Protein 4KOP (pdb70)

Secondary structure (DSSP, 8-state):
-B---EEEE-SSEEEEEEEE--EEEEEGGGTEEEEE--EEEEEEEEEEETTEE-GGG-EEEEEPHHHHHHHHT--TT--EEEEE---EEEEEEEEE-TTSSEEEEEEEEEETTTTEEEEEEEEEEHHHHHHHHHHHHHHHHHHTT-STTTS---/-EE--EEEE-SSEEEEEEEE--EEEE-GGG-EEEEE--EEEEEEEEB-STT-B-TTS-EEEEE-HHHHHHHHT--TT--EEEEE---EEEEEEEEE-TTSSEEEEEEEEEETTTTEEEEEEEEEEHHHHHHHHHHHHHHHHHHTTHHHHH-/--SPPEEEE-SSEEEEEEEEPPPEEE-GGG-EEESSPPEEEEEEEEEEETTEE-GGG-EEEEE-HHHHHHHHT--TT--EEEEE-----EEEEEEEE-TTSSEEEEEEEEE--TTS--EEEEEEEEHHHHHHHHHHHHHHHHHHTTGGGG--/--PPEEEE-SSEEEEEEEE--EEEEEGGGTEEEEE--EEEEEEEEEEETTEE-GGG-EEEEEPHHHHHHHHT--TT--EEEEE---EEEEEEEE-TTSSEEEEEEEEEETTTTEEEEEEEEEEHHHHHHHHHHHHHHHHHHTT--

CATH classification: 2.30.31.10

Foldseek 3Di:
DDDDWDKDFDDFKIKTKDWDFFDWAADPVRPDIDTDATWIKIKMFTDDDPRDTDPVRIDIDTHDLVSLVVLLPDALQDKDKDWDVPPKIKIWIWHHDPVSFWTKTKMWIQDVPVRDIDMGIDTATPVRSVVSSVVSVVCSCRSVQVDDVRDPDD/DDDDWDKDFDDFKIKTKDKAFFDWDADPPRDIDTPGFIWIKIKMFTDDPDRDTDPVPIDIDTHHLVSLVVLLPDALQDKDKDWDVCVKIKMWIWGHDPVSQWTKIKMWIQDVPVRDIDMGIGTAGPVRSVCSSVVSVVCSCRSRCVVVVVD/DVDDWDKDFDDFKIKTKDKFAFDWDQDPPRDIDTDGFIWIKMKMFTAPDDRHTDPVRIDIDTHGLVNLVVLLPDDLQDKDKDWDDPVDFTKMWIWHHDPVSQFTKIKIWTDDDPVDDIDIGIDTAGPVRSVVSSVVSVVCSCRSRVNVVVDD/DDDWDKDFDDFKIKTKDKFFWDWDADDVGPDIDIRFIWIKIKMFTAPDGSHTDPVRIDIDTHHLVNLVVLLPDALQDKDKDWDDVVTKMWIWHHDPVSFWTKIKMWGADPVVGDIDIGIGTAGPVRSVVSSVVSVVCSCRSRVND

InterPro domains:
  IPR009044 ssDNA-binding transcriptional regulator [G3DSA:2.30.31.10] (44-217)
  IPR009044 ssDNA-binding transcriptional regulator [SSF54447] (51-238)
  IPR013742 Whirly transcription factor [PF08536] (60-194)
  IPR013742 Whirly transcription factor [PTHR31745] (11-238)

Nearest PDB structures (foldseek):
  4kop-assembly1_B  TM=1.007E+00  e=9.755E-30  Arabidopsis thaliana
  3n1h-assembly1_A  TM=9.856E-01  e=4.085E-24  Solanum tuberosum
  3ra0-assembly1_A  TM=9.867E-01  e=8.464E-24  Solanum tuberosum
  3r9z-assembly1_A  TM=9.643E-01  e=5.111E-24  Solanum tuberosum
  4koo-assembly2_C  TM=9.451E-01  e=7.343E-18  Arabidopsis thaliana

B-factor: mean 41.7, std 20.43, range [15.82, 167.62]

Structure (mmCIF, N/CA/C/O backbone):
data_4KOP
#
_entry.id   4KOP
#
_cell.length_a   63.470
_cell.length_b   72.661
_cell.length_c   136.834
_cell.angle_alpha   90.00
_cell.angle_beta   90.00
_cell.angle_gamma   90.00
#
_symmetry.space_group_name_H-M   'P 21 21 21'
#
loop_
_entity.id
_entity.type
_entity.pdbx_description
1 polymer 'Single-stranded DNA-binding protein WHY2, mitochondrial'
2 non-polymer '3[N-MORPHOLINO]PROPANE SULFONIC ACID'
3 water water
#
loop_
_atom_site.group_PDB
_atom_site.id
_atom_site.type_symbol
_atom_site.label_atom_id
_atom_site.label_alt_id
_atom_site.label_comp_id
_atom_site.label_asym_id
_atom_site.label_entity_id
_atom_site.label_seq_id
_atom_site.pdbx_PDB_ins_code
_atom_site.Cartn_x
_atom_site.Cartn_y
_atom_site.Cartn_z
_atom_site.occupancy
_atom_site.B_iso_or_equiv
_atom_site.auth_seq_id
_atom_site.auth_comp_id
_atom_site.auth_asym_id
_atom_site.auth_atom_id
_atom_site.pdbx_PDB_model_num
ATOM 1 N N . ARG A 1 10 ? 41.570 23.008 14.826 1.00 46.69 53 ARG A N 1
ATOM 2 C CA . ARG A 1 10 ? 40.207 22.665 14.413 1.00 42.02 53 ARG A CA 1
ATOM 3 C C . ARG A 1 10 ? 40.222 21.475 13.446 1.00 42.71 53 ARG A C 1
ATOM 4 O O . ARG A 1 10 ? 40.913 21.497 12.417 1.00 34.54 53 ARG A O 1
ATOM 24 N N . LEU A 1 11 ? 39.456 20.447 13.812 1.00 40.75 54 LEU A N 1
ATOM 25 C CA . LEU A 1 11 ? 39.110 19.331 12.931 1.00 32.70 54 LEU A CA 1
ATOM 26 C C . LEU A 1 11 ? 37.815 19.686 12.208 1.00 32.29 54 LEU A C 1
ATOM 27 O O . LEU A 1 11 ? 36.921 20.306 12.789 1.00 34.34 54 LEU A O 1
ATOM 43 N N . PHE A 1 12 ? 37.745 19.380 10.928 1.00 29.15 55 PHE A N 1
ATOM 44 C CA . PHE A 1 12 ? 36.532 19.609 10.144 1.00 31.89 55 PHE A CA 1
ATOM 45 C C . PHE A 1 12 ? 36.049 18.232 9.738 1.00 30.75 55 PHE A C 1
ATOM 46 O O . PHE A 1 12 ? 36.824 17.460 9.197 1.00 25.27 55 PHE A O 1
ATOM 63 N N . ALA A 1 13 ? 34.778 17.943 9.944 1.00 24.77 56 ALA A N 1
ATOM 64 C CA . ALA A 1 13 ? 34.179 16.707 9.401 1.00 20.47 56 ALA A CA 1
ATOM 65 C C . ALA A 1 13 ? 32.662 16.886 9.111 1.00 20.41 56 ALA A C 1
ATOM 66 O O . ALA A 1 13 ? 31.803 16.127 9.636 1.00 20.95 56 ALA A O 1
ATOM 73 N N . PRO A 1 14 ? 32.342 17.822 8.227 1.00 22.51 57 PRO A N 1
ATOM 74 C CA . PRO A 1 14 ? 30.917 18.037 7.947 1.00 21.95 57 PRO A CA 1
ATOM 75 C C . PRO A 1 14 ? 30.331 16.857 7.185 1.00 22.41 57 PRO A C 1
ATOM 76 O O . PRO A 1 14 ? 31.059 16.088 6.526 1.00 21.34 57 PRO A O 1
ATOM 87 N N . TYR A 1 15 ? 29.041 16.682 7.337 1.00 20.64 58 TYR A N 1
ATOM 88 C CA . TYR A 1 15 ? 28.261 15.812 6.479 1.00 21.10 58 TYR A CA 1
ATOM 89 C C . TYR A 1 15 ? 27.699 16.721 5.416 1.00 20.67 58 TYR A C 1
ATOM 90 O O . TYR A 1 15 ? 26.997 17.708 5.723 1.00 20.90 58 TYR A O 1
ATOM 108 N N . SER A 1 16 ? 28.056 16.436 4.166 1.00 21.53 59 SER A N 1
ATOM 109 C CA . SER A 1 16 ? 27.698 17.318 3.056 1.00 19.62 59 SER A CA 1
ATOM 110 C C . SER A 1 16 ? 26.875 16.610 1.965 1.00 21.73 59 SER A C 1
ATOM 111 O O . SER A 1 16 ? 27.142 15.446 1.626 1.00 25.45 59 SER A O 1
ATOM 119 N N . ILE A 1 17 ? 25.913 17.344 1.410 1.00 21.93 60 ILE A N 1
ATOM 120 C CA . ILE A 1 17 ? 24.976 16.877 0.382 1.00 26.16 60 ILE A CA 1
ATOM 121 C C . ILE A 1 17 ? 25.040 17.901 -0.761 1.00 24.53 60 ILE A C 1
ATOM 122 O O . ILE A 1 17 ? 24.854 19.074 -0.524 1.00 25.08 60 ILE A O 1
ATOM 138 N N . PHE A 1 18 ? 25.360 17.448 -1.977 1.00 22.49 61 PHE A N 1
ATOM 139 C CA . PHE A 1 18 ? 25.624 18.330 -3.113 1.00 24.40 61 PHE A CA 1
ATOM 140 C C . PHE A 1 18 ? 24.573 18.062 -4.189 1.00 23.16 61 PHE A C 1
ATOM 141 O O . PHE A 1 18 ? 24.469 16.956 -4.714 1.00 26.69 61 PHE A O 1
ATOM 158 N N . LYS A 1 19 ? 23.761 19.067 -4.470 1.00 24.21 62 LYS A N 1
ATOM 159 C CA . LYS A 1 19 ? 22.623 18.857 -5.348 1.00 23.87 62 LYS A CA 1
ATOM 160 C C . LYS A 1 19 ? 22.566 19.920 -6.430 1.00 24.12 62 LYS A C 1
ATOM 161 O O . LYS A 1 19 ? 23.485 20.759 -6.567 1.00 25.75 62 LYS A O 1
ATOM 180 N N . GLY A 1 20 ? 21.477 19.914 -7.205 1.00 29.79 63 GLY A N 1
ATOM 181 C CA . GLY A 1 20 ? 21.422 20.727 -8.413 1.00 29.91 63 GLY A CA 1
ATOM 182 C C . GLY A 1 20 ? 21.582 22.237 -8.292 1.00 30.81 63 GLY A C 1
ATOM 183 O O . GLY A 1 20 ? 22.286 22.871 -9.081 1.00 31.24 63 GLY A O 1
ATOM 187 N N . LYS A 1 21 ? 20.910 22.836 -7.325 1.00 25.48 64 LYS A N 1
ATOM 188 C CA . LYS A 1 21 ? 20.907 24.267 -7.151 1.00 27.65 64 LYS A CA 1
ATOM 189 C C . LYS A 1 21 ? 21.763 24.740 -5.983 1.00 24.08 64 LYS A C 1
ATOM 190 O O . LYS A 1 21 ? 22.076 25.902 -5.876 1.00 26.02 64 LYS A O 1
ATOM 209 N N . ALA A 1 22 ? 22.092 23.831 -5.080 1.00 26.83 65 ALA A N 1
ATOM 210 C CA . ALA A 1 22 ? 22.809 24.197 -3.862 1.00 22.26 65 ALA A CA 1
ATOM 211 C C . ALA A 1 22 ? 23.388 22.940 -3.192 1.00 19.22 65 ALA A C 1
ATOM 212 O O . ALA A 1 22 ? 23.047 21.785 -3.547 1.00 22.74 65 ALA A O 1
ATOM 219 N N . ALA A 1 23 ? 24.292 23.210 -2.244 1.00 20.10 66 ALA A N 1
ATOM 220 C CA . ALA A 1 23 ? 24.879 22.228 -1.353 1.00 20.71 66 ALA A CA 1
ATOM 221 C C . ALA A 1 23 ? 24.578 22.590 0.087 1.00 19.71 66 ALA A C 1
ATOM 222 O O . ALA A 1 23 ? 24.438 23.750 0.413 1.00 22.50 66 ALA A O 1
ATOM 229 N N . LEU A 1 24 ? 24.454 21.568 0.926 1.00 20.81 67 LEU A N 1
ATOM 230 C CA . LEU A 1 24 ? 24.247 21.732 2.343 1.00 18.09 67 LEU A CA 1
ATOM 231 C C . LEU A 1 24 ? 25.328 20.925 3.083 1.00 20.45 67 LEU A C 1
ATOM 232 O O . LEU A 1 24 ? 25.534 19.752 2.783 1.00 22.46 67 LEU A O 1
ATOM 248 N N . SER A 1 25 ? 25.974 21.561 4.054 1.00 19.96 68 SER A N 1
ATOM 249 C CA . SER A 1 25 ? 26.906 20.892 4.954 1.00 19.27 68 SER A CA 1
ATOM 250 C C . SER A 1 25 ? 26.415 21.098 6.379 1.00 22.35 68 SER A C 1
ATOM 251 O O . SER A 1 25 ? 26.049 22.231 6.760 1.00 24.30 68 SER A O 1
ATOM 259 N N . VAL A 1 26 ? 26.469 20.047 7.190 1.00 21.40 69 VAL A N 1
ATOM 260 C CA . VAL A 1 26 ? 26.030 20.144 8.573 1.00 21.00 69 VAL A CA 1
ATOM 261 C C . VAL A 1 26 ? 27.145 19.607 9.457 1.00 18.50 69 VAL A C 1
ATOM 262 O O . VAL A 1 26 ? 27.805 18.642 9.101 1.00 20.29 69 VAL A O 1
ATOM 275 N N . GLU A 1 27 ? 27.339 20.272 10.588 1.00 20.22 70 GLU A N 1
ATOM 276 C CA . GLU A 1 27 ? 28.431 19.949 11.508 1.00 18.71 70 GLU A CA 1
ATOM 277 C C . GLU A 1 27 ? 28.103 20.501 12.890 1.00 17.91 70 GLU A C 1
ATOM 278 O O . GLU A 1 27 ? 27.609 21.613 12.995 1.00 21.77 70 GLU A O 1
ATOM 290 N N . PRO A 1 28 ? 28.426 19.759 13.959 1.00 19.09 71 PRO A N 1
ATOM 291 C CA . PRO A 1 28 ? 28.224 20.296 15.316 1.00 18.28 71 PRO A CA 1
ATOM 292 C C . PRO A 1 28 ? 29.223 21.374 15.641 1.00 24.03 71 PRO A C 1
ATOM 293 O O . PRO A 1 28 ? 30.342 21.337 15.118 1.00 25.47 71 PRO A O 1
ATOM 304 N N . VAL A 1 29 ? 28.800 22.345 16.439 1.00 22.97 72 VAL A N 1
ATOM 305 C CA . VAL A 1 29 ? 29.671 23.372 17.009 1.00 23.91 72 VAL A CA 1
ATOM 306 C C . VAL A 1 29 ? 29.587 23.183 18.518 1.00 26.08 72 VAL A C 1
ATOM 307 O O . VAL A 1 29 ? 28.503 23.331 19.104 1.00 25.89 72 VAL A O 1
ATOM 320 N N . LEU A 1 30 ? 30.696 22.787 19.146 1.00 23.01 73 LEU A N 1
ATOM 321 C CA . LEU A 1 30 ? 30.694 22.595 20.590 1.00 24.58 73 LEU A CA 1
ATOM 322 C C . LEU A 1 30 ? 30.920 23.935 21.261 1.00 29.28 73 LEU A C 1
ATOM 323 O O . LEU A 1 30 ? 31.612 24.801 20.695 1.00 29.86 73 LEU A O 1
ATOM 339 N N . PRO A 1 31 ? 30.361 24.114 22.460 1.00 25.51 74 PRO A N 1
ATOM 340 C CA . PRO A 1 31 ? 30.591 25.398 23.115 1.00 32.62 74 PRO A CA 1
ATOM 341 C C . PRO A 1 31 ? 32.076 25.533 23.362 1.00 33.79 74 PRO A C 1
ATOM 342 O O . PRO A 1 31 ? 32.689 24.557 23.769 1.00 34.51 74 PRO A O 1
ATOM 353 N N . SER A 1 32 ? 32.667 26.688 23.074 1.00 33.10 75 SER A N 1
ATOM 354 C CA . SER A 1 32 ? 34.111 26.846 23.206 1.00 33.92 75 SER A CA 1
ATOM 355 C C . SER A 1 32 ? 34.495 28.315 23.408 1.00 38.05 75 SER A C 1
ATOM 356 O O . SER A 1 32 ? 33.684 29.211 23.153 1.00 34.26 75 SER A O 1
ATOM 364 N N . PHE A 1 33 ? 35.720 28.523 23.892 1.00 37.90 76 PHE A N 1
ATOM 365 C CA . PHE A 1 33 ? 36.292 29.860 24.156 1.00 40.23 76 PHE A CA 1
ATOM 366 C C . PHE A 1 33 ? 37.734 29.797 23.686 1.00 42.73 76 PHE A C 1
ATOM 367 O O . PHE A 1 33 ? 38.559 29.090 24.273 1.00 46.79 76 PHE A O 1
ATOM 384 N N . THR A 1 34 ? 38.022 30.518 22.608 1.00 41.93 77 THR A N 1
ATOM 385 C CA . THR A 1 34 ? 39.266 30.387 21.873 1.00 37.25 77 THR A CA 1
ATOM 386 C C . THR A 1 34 ? 40.084 31.688 21.787 1.00 40.81 77 THR A C 1
ATOM 387 O O . THR A 1 34 ? 39.615 32.701 21.246 1.00 41.28 77 THR A O 1
ATOM 398 N N . GLU A 1 35 ? 41.332 31.641 22.242 1.00 44.19 78 GLU A N 1
ATOM 399 C CA . GLU A 1 35 ? 42.194 32.826 22.177 1.00 42.42 78 GLU A CA 1
ATOM 400 C C . GLU A 1 35 ? 42.920 32.939 20.835 1.00 37.44 78 GLU A C 1
ATOM 401 O O . GLU A 1 35 ? 43.412 31.950 20.293 1.00 45.21 78 GLU A O 1
ATOM 413 N N . ILE A 1 36 ? 43.004 34.155 20.318 1.00 43.32 79 ILE A N 1
ATOM 414 C CA . ILE A 1 36 ? 43.779 34.432 19.112 1.00 48.15 79 ILE A CA 1
ATOM 415 C C . ILE A 1 36 ? 44.487 35.773 19.283 1.00 55.40 79 ILE A C 1
ATOM 416 O O . ILE A 1 36 ? 44.282 36.473 20.286 1.00 48.84 79 ILE A O 1
ATOM 432 N N . ASP A 1 37 ? 45.315 36.129 18.306 1.00 60.80 80 ASP A N 1
ATOM 433 C CA . ASP A 1 37 ? 45.898 37.466 18.252 1.00 64.99 80 ASP A CA 1
ATOM 434 C C . ASP A 1 37 ? 46.655 37.779 19.538 1.00 61.33 80 ASP A C 1
ATOM 435 O O . ASP A 1 37 ? 46.510 38.868 20.112 1.00 61.11 80 ASP A O 1
ATOM 444 N N . SER A 1 38 ? 47.437 36.801 19.993 1.00 57.26 81 SER A N 1
ATOM 445 C CA . SER A 1 38 ? 48.279 36.941 21.185 1.00 64.73 81 SER A CA 1
ATOM 446 C C . SER A 1 38 ? 47.485 37.020 22.495 1.00 59.35 81 SER A C 1
ATOM 447 O O . SER A 1 38 ? 48.041 37.321 23.553 1.00 59.86 81 SER A O 1
ATOM 455 N N . GLY A 1 39 ? 46.192 36.735 22.431 1.00 48.32 82 GLY A N 1
ATOM 456 C CA . GLY A 1 39 ? 45.368 36.731 23.621 1.00 48.38 82 GLY A CA 1
ATOM 457 C C . GLY A 1 39 ? 44.542 37.993 23.769 1.00 40.77 82 GLY A C 1
ATOM 458 O O . GLY A 1 39 ? 43.767 38.109 24.700 1.00 42.43 82 GLY A O 1
ATOM 462 N N . ASN A 1 40 ? 44.689 38.930 22.842 1.00 43.72 83 ASN A N 1
ATOM 463 C CA . ASN A 1 40 ? 43.929 40.179 22.904 1.00 48.99 83 ASN A CA 1
ATOM 464 C C . ASN A 1 40 ? 42.462 40.002 22.548 1.00 40.31 83 ASN A C 1
ATOM 465 O O . ASN A 1 40 ? 41.595 40.722 23.063 1.00 42.89 83 ASN A O 1
ATOM 476 N N . LEU A 1 41 ? 42.198 39.033 21.672 1.00 44.05 84 LEU A N 1
ATOM 477 C CA . LEU A 1 41 ? 40.835 38.693 21.274 1.00 38.32 84 LEU A CA 1
ATOM 478 C C . LEU A 1 41 ? 40.495 37.244 21.657 1.00 35.99 84 LEU A C 1
ATOM 479 O O . LEU A 1 41 ? 41.334 36.336 21.540 1.00 37.84 84 LEU A O 1
ATOM 495 N N . ARG A 1 42 ? 39.261 37.040 22.109 1.00 34.43 85 ARG A N 1
ATOM 496 C CA . ARG A 1 42 ? 38.777 35.694 22.426 1.00 38.25 85 ARG A CA 1
ATOM 497 C C . ARG A 1 42 ? 37.455 35.394 21.703 1.00 40.51 85 ARG A C 1
ATOM 498 O O . ARG A 1 42 ? 36.542 36.231 21.679 1.00 40.23 85 ARG A O 1
ATOM 519 N N . ILE A 1 43 ? 37.350 34.201 21.114 1.00 35.99 86 ILE A N 1
ATOM 520 C CA . ILE A 1 43 ? 36.138 33.861 20.385 1.00 33.63 86 ILE A CA 1
ATOM 521 C C . ILE A 1 43 ? 35.310 32.890 21.216 1.00 39.90 86 ILE A C 1
ATOM 522 O O . ILE A 1 43 ? 35.780 31.811 21.578 1.00 36.55 86 ILE A O 1
ATOM 538 N N . ASP A 1 44 ? 34.092 33.313 21.532 1.00 32.93 87 ASP A N 1
ATOM 539 C CA . ASP A 1 44 ? 33.159 32.536 22.320 1.00 36.06 87 ASP A CA 1
ATOM 540 C C . ASP A 1 44 ? 32.097 31.962 21.358 1.00 41.58 87 ASP A C 1
ATOM 541 O O . ASP A 1 44 ? 31.433 32.709 20.633 1.00 39.10 87 ASP A O 1
ATOM 550 N N . ARG A 1 45 ? 32.001 30.633 21.312 1.00 38.63 88 ARG A N 1
ATOM 551 C CA . ARG A 1 45 ? 31.012 29.950 20.466 1.00 32.30 88 ARG A CA 1
ATOM 552 C C . ARG A 1 45 ? 30.036 29.177 21.318 1.00 37.33 88 ARG A C 1
ATOM 553 O O . ARG A 1 45 ? 30.445 28.467 22.239 1.00 32.71 88 ARG A O 1
ATOM 574 N N . ARG A 1 46 ? 28.748 29.311 21.009 1.00 31.40 89 ARG A N 1
ATOM 575 C CA . ARG A 1 46 ? 27.717 28.557 21.721 1.00 33.78 89 ARG A CA 1
ATOM 576 C C . ARG A 1 46 ? 27.557 27.210 21.027 1.00 28.56 89 ARG A C 1
ATOM 577 O O . ARG A 1 46 ? 27.877 27.094 19.840 1.00 28.93 89 ARG A O 1
ATOM 598 N N . GLY A 1 47 ? 27.072 26.208 21.764 1.00 26.39 90 GLY A N 1
ATOM 599 C CA . GLY A 1 47 ? 26.750 24.923 21.163 1.00 27.17 90 GLY A CA 1
ATOM 600 C C . GLY A 1 47 ? 25.612 25.055 20.167 1.00 24.14 90 GLY A C 1
ATOM 601 O O . GLY A 1 47 ? 24.563 25.657 20.455 1.00 26.50 90 GLY A O 1
ATOM 605 N N . SER A 1 48 ? 25.817 24.504 18.979 1.00 23.55 91 SER A N 1
ATOM 606 C CA . SER A 1 48 ? 24.762 24.467 17.975 1.00 21.66 91 SER A CA 1
ATOM 607 C C . SER A 1 48 ? 25.028 23.368 16.957 1.00 21.29 91 SER A C 1
ATOM 608 O O . SER A 1 48 ? 26.082 22.736 16.984 1.00 23.91 91 SER A O 1
ATOM 616 N N . LEU A 1 49 ? 24.049 23.132 16.079 1.00 21.90 92 LEU A N 1
ATOM 617 C CA . LEU A 1 49 ? 24.244 22.290 14.903 1.00 19.73 92 LEU A CA 1
ATOM 618 C C . LEU A 1 49 ? 24.241 23.273 13.731 1.00 23.31 92 LEU A C 1
ATOM 619 O O . LEU A 1 49 ? 23.185 23.867 13.405 1.00 22.05 92 LEU A O 1
ATOM 635 N N . MET A 1 50 ? 25.409 23.477 13.119 1.00 19.51 93 MET A N 1
ATOM 636 C CA . MET A 1 50 ? 25.556 24.503 12.082 1.00 20.18 93 MET A CA 1
ATOM 637 C C . MET A 1 50 ? 25.250 23.980 10.690 1.00 21.24 93 MET A C 1
ATOM 638 O O . MET A 1 50 ? 25.833 22.980 10.231 1.00 21.49 93 MET A O 1
ATOM 652 N N . MET A 1 51 ? 24.311 24.636 10.016 1.00 20.56 94 MET A N 1
ATOM 653 C CA . MET A 1 51 ? 23.938 24.250 8.666 1.00 21.01 94 MET A CA 1
ATOM 654 C C . MET A 1 51 ? 24.494 25.327 7.714 1.00 25.46 94 MET A C 1
ATOM 655 O O . MET A 1 51 ? 24.233 26.506 7.884 1.00 28.11 94 MET A O 1
ATOM 669 N N . THR A 1 52 ? 25.284 24.903 6.743 1.00 22.07 95 THR A N 1
ATOM 670 C CA . THR A 1 52 ? 25.876 25.822 5.779 1.00 23.66 95 THR A CA 1
ATOM 671 C C . THR A 1 52 ? 25.410 25.472 4.371 1.00 20.06 95 THR A C 1
ATOM 672 O O . THR A 1 52 ? 25.565 24.353 3.914 1.00 19.50 95 THR A O 1
ATOM 683 N N . PHE A 1 53 ? 24.862 26.469 3.685 1.00 21.06 96 PHE A N 1
ATOM 684 C CA . PHE A 1 53 ? 24.346 26.326 2.352 1.00 20.57 96 PHE A CA 1
ATOM 685 C C . PHE A 1 53 ? 25.198 27.149 1.392 1.00 23.09 96 PHE A C 1
ATOM 686 O O . PHE A 1 53 ? 25.579 28.271 1.712 1.00 24.64 96 PHE A O 1
ATOM 703 N N . MET A 1 54 ? 25.461 26.594 0.230 1.00 22.01 97 MET A N 1
ATOM 704 C CA . MET A 1 54 ? 26.098 27.375 -0.807 1.00 26.04 97 MET A CA 1
ATOM 705 C C . MET A 1 54 ? 25.447 27.154 -2.159 1.00 25.08 97 MET A C 1
ATOM 706 O O . MET A 1 54 ? 25.005 26.067 -2.462 1.00 23.65 97 MET A O 1
ATOM 720 N N . PRO A 1 55 ? 25.410 28.219 -2.989 1.00 25.51 98 PRO A N 1
ATOM 721 C CA . PRO A 1 55 ? 24.707 28.095 -4.272 1.00 27.26 98 PRO A CA 1
ATOM 722 C C . PRO A 1 55 ? 25.531 27.420 -5.342 1.00 28.84 98 PRO A C 1
ATOM 723 O O . PRO A 1 55 ? 26.747 27.585 -5.383 1.00 29.02 98 PRO A O 1
ATOM 734 N N . ALA A 1 56 ? 24.875 26.675 -6.213 1.00 26.25 99 ALA A N 1
ATOM 735 C CA . ALA A 1 56 ? 25.554 26.080 -7.348 1.00 27.61 99 ALA A CA 1
ATOM 736 C C . ALA A 1 56 ? 25.928 27.170 -8.335 1.00 32.08 99 ALA A C 1
ATOM 737 O O . ALA A 1 56 ? 25.245 28.209 -8.444 1.00 29.72 99 ALA A O 1
ATOM 744 N N . ILE A 1 57 ? 27.027 26.944 -9.039 1.00 31.02 100 ILE A N 1
ATOM 745 C CA . ILE A 1 57 ? 27.461 27.890 -10.073 1.00 31.36 100 ILE A CA 1
ATOM 746 C C . ILE A 1 57 ? 27.691 27.213 -11.407 1.00 34.76 100 ILE A C 1
ATOM 747 O O . ILE A 1 57 ? 28.174 27.834 -12.348 1.00 41.08 100 ILE A O 1
ATOM 763 N N . GLY A 1 58 ? 27.368 25.941 -11.496 1.00 31.55 101 GLY A N 1
ATOM 764 C CA . GLY A 1 58 ? 27.447 25.235 -12.763 1.00 39.29 101 GLY A CA 1
ATOM 765 C C . GLY A 1 58 ? 28.631 24.302 -12.826 1.00 37.79 101 GLY A C 1
ATOM 766 O O . GLY A 1 58 ? 29.590 24.456 -12.066 1.00 37.15 101 GLY A O 1
ATOM 770 N N . GLU A 1 59 ? 28.551 23.327 -13.732 1.00 36.47 102 GLU A N 1
ATOM 771 C CA . GLU A 1 59 ? 29.553 22.276 -13.881 1.00 38.05 102 GLU A CA 1
ATOM 772 C C . GLU A 1 59 ? 29.805 21.586 -12.527 1.00 40.99 102 GLU A C 1
ATOM 773 O O . GLU A 1 59 ? 30.923 21.186 -12.201 1.00 43.84 102 GLU A O 1
ATOM 785 N N . ARG A 1 60 ? 28.735 21.451 -11.750 1.00 38.33 103 ARG A N 1
ATOM 786 C CA . ARG A 1 60 ? 28.774 20.722 -10.479 1.00 39.25 103 ARG A CA 1
ATOM 787 C C . ARG A 1 60 ? 29.641 21.381 -9.395 1.00 35.18 103 ARG A C 1
ATOM 788 O O . ARG A 1 60 ? 30.154 20.714 -8.491 1.00 37.17 103 ARG A O 1
ATOM 809 N N . LYS A 1 61 ? 29.776 22.698 -9.456 1.00 34.51 104 LYS A N 1
ATOM 810 C CA . LYS A 1 61 ? 30.552 23.396 -8.445 1.00 30.49 104 LYS A CA 1
ATOM 811 C C . LYS A 1 61 ? 29.678 24.377 -7.693 1.00 28.47 104 LYS A C 1
ATOM 812 O O . LYS A 1 61 ? 28.573 24.720 -8.152 1.00 30.53 104 LYS A O 1
ATOM 831 N N . TYR A 1 62 ? 30.210 24.892 -6.591 1.00 26.89 105 TYR A N 1
ATOM 832 C CA . TYR A 1 62 ? 29.443 25.750 -5.686 1.00 25.90 105 TYR A CA 1
ATOM 833 C C . TYR A 1 62 ? 30.252 26.940 -5.283 1.00 33.33 105 TYR A C 1
ATOM 834 O O . TYR A 1 62 ? 31.479 26.884 -5.299 1.00 32.35 105 TYR A O 1
ATOM 852 N N . ASP A 1 63 ? 29.574 28.027 -4.929 1.00 29.42 106 ASP A N 1
ATOM 853 C CA . ASP A 1 63 ? 30.271 29.254 -4.583 1.00 31.30 106 ASP A CA 1
ATOM 854 C C . ASP A 1 63 ? 30.445 29.355 -3.065 1.00 30.58 106 ASP A C 1
ATOM 855 O O . ASP A 1 63 ? 29.518 29.698 -2.330 1.00 28.52 106 ASP A O 1
ATOM 864 N N . TRP A 1 64 ? 31.645 29.028 -2.607 1.00 30.95 107 TRP A N 1
ATOM 865 C CA . TRP A 1 64 ? 32.007 29.080 -1.205 1.00 30.84 107 TRP A CA 1
ATOM 866 C C . TRP A 1 64 ? 31.918 30.479 -0.604 1.00 27.90 107 TRP A C 1
ATOM 867 O O . TRP A 1 64 ? 31.554 30.667 0.576 1.00 26.47 107 TRP A O 1
ATOM 888 N N . GLU A 1 65 ? 32.248 31.485 -1.403 1.00 30.42 108 GLU A N 1
ATOM 889 C CA . GLU A 1 65 ? 32.260 32.842 -0.912 1.00 31.41 108 GLU A CA 1
ATOM 890 C C . GLU A 1 65 ? 30.842 33.335 -0.645 1.00 32.01 108 GLU A C 1
ATOM 891 O O . GLU A 1 65 ? 30.643 34.268 0.131 1.00 33.97 108 GLU A O 1
ATOM 903 N N . LYS A 1 66 ? 29.860 32.697 -1.270 1.00 28.69 109 LYS A N 1
ATOM 904 C CA . LYS A 1 66 ? 28.472 33.122 -1.121 1.00 32.02 109 LYS A CA 1
ATOM 905 C C . LYS A 1 66 ? 27.702 32.248 -0.112 1.00 28.58 109 LYS A C 1
ATOM 906 O O . LYS A 1 66 ? 26.473 32.317 -0.036 1.00 26.46 109 LYS A O 1
ATOM 925 N N . LYS A 1 67 ? 28.426 31.439 0.651 1.00 26.00 110 LYS A N 1
ATOM 926 C CA . LYS A 1 67 ? 27.759 30.528 1.600 1.00 27.92 110 LYS A CA 1
ATOM 927 C C . LYS A 1 67 ? 26.991 31.318 2.669 1.00 25.18 110 LYS A C 1
ATOM 928 O O . LYS A 1 67 ? 27.381 32.428 3.033 1.00 26.15 110 LYS A O 1
ATOM 947 N N . GLN A 1 68 ? 25.875 30.757 3.148 1.00 23.89 111 GLN A N 1
ATOM 948 C CA . GLN A 1 68 ? 25.126 31.334 4.257 1.00 24.34 111 GLN A CA 1
ATOM 949 C C . GLN A 1 68 ? 24.806 30.249 5.258 1.00 24.27 111 GLN A C 1
ATOM 950 O O . GLN A 1 68 ? 24.647 29.115 4.885 1.00 23.56 111 GLN A O 1
ATOM 964 N N . LYS A 1 69 ? 24.707 30.622 6.517 1.00 23.63 112 LYS A N 1
ATOM 965 C CA . LYS A 1 69 ? 24.600 29.641 7.587 1.00 24.67 112 LYS A CA 1
ATOM 966 C C . LYS A 1 69 ? 23.304 29.819 8.376 1.00 23.97 112 LYS A C 1
ATOM 967 O O . LYS A 1 69 ? 22.698 30.899 8.375 1.00 25.76 112 LYS A O 1
ATOM 986 N N . PHE A 1 70 ? 22.927 28.764 9.098 1.00 21.25 113 PHE A N 1
ATOM 987 C CA . PHE A 1 70 ? 21.795 28.755 10.008 1.00 20.98 113 PHE A CA 1
ATOM 988 C C . PHE A 1 70 ? 22.174 27.811 11.150 1.00 18.90 113 PHE A C 1
ATOM 989 O O . PHE A 1 70 ? 22.439 26.636 10.906 1.00 21.58 113 PHE A O 1
ATOM 1006 N N . ALA A 1 71 ? 22.242 28.335 12.367 1.00 23.62 114 ALA A N 1
ATOM 1007 C CA . ALA A 1 71 ? 22.676 27.573 13.529 1.00 22.19 114 ALA A CA 1
ATOM 1008 C C . ALA A 1 71 ? 21.477 27.052 14.313 1.00 23.45 114 ALA A C 1
ATOM 1009 O O . ALA A 1 71 ? 20.675 27.844 14.837 1.00 25.18 114 ALA A O 1
ATOM 1016 N N . LEU A 1 72 ? 21.340 25.740 14.403 1.00 19.57 115 LEU A N 1
ATOM 1017 C CA . LEU A 1 72 ? 20.218 25.145 15.170 1.00 20.27 115 LEU A CA 1
ATOM 1018 C C . LEU A 1 72 ? 20.558 25.075 16.651 1.00 23.99 115 LEU A C 1
ATOM 1019 O O . LEU A 1 72 ? 21.609 24.564 17.038 1.00 22.20 115 LEU A O 1
ATOM 1035 N N . SER A 1 73 ? 19.644 25.560 17.469 1.00 20.83 116 SER A N 1
ATOM 1036 C CA . SER A 1 73 ? 19.684 25.322 18.902 1.00 22.61 116 SER A CA 1
ATOM 1037 C C . SER A 1 73 ? 19.389 23.851 19.213 1.00 20.92 116 SER A C 1
ATOM 1038 O O . SER A 1 73 ? 18.858 23.109 18.388 1.00 20.14 116 SER A O 1
ATOM 1046 N N . PRO A 1 74 ? 19.690 23.432 20.446 1.00 19.63 117 PRO A N 1
ATOM 1047 C CA . PRO A 1 74 ? 19.308 22.097 20.907 1.00 20.42 117 PRO A CA 1
ATOM 1048 C C . PRO A 1 74 ? 17.849 21.761 20.664 1.00 20.13 117 PRO A C 1
ATOM 1049 O O . PRO A 1 74 ? 17.519 20.689 20.161 1.00 17.71 117 PRO A O 1
ATOM 1060 N N . THR A 1 75 ? 16.970 22.706 20.980 1.00 19.64 118 THR A N 1
ATOM 1061 C CA . THR A 1 75 ? 15.548 22.509 20.735 1.00 20.75 118 THR A CA 1
ATOM 1062 C C . THR A 1 75 ? 15.197 22.311 19.265 1.00 20.90 118 THR A C 1
ATOM 1063 O O . THR A 1 75 ? 14.415 21.439 18.938 1.00 21.30 118 THR A O 1
ATOM 1074 N N . GLU A 1 76 ? 15.826 23.080 18.395 1.00 19.06 119 GLU A N 1
ATOM 1075 C CA . GLU A 1 76 ? 15.649 22.933 16.971 1.00 21.49 119 GLU A CA 1
ATOM 1076 C C . GLU A 1 76 ? 16.193 21.622 16.466 1.00 18.92 119 GLU A C 1
ATOM 1077 O O . GLU A 1 76 ? 15.573 20.964 15.636 1.00 19.35 119 GLU A O 1
ATOM 1089 N N . VAL A 1 77 ? 17.325 21.177 17.022 1.00 20.03 120 VAL A N 1
ATOM 1090 C CA . VAL A 1 77 ? 17.801 19.853 16.716 1.00 21.11 120 VAL A CA 1
ATOM 1091 C C . VAL A 1 77 ? 16.757 18.786 17.127 1.00 20.10 120 VAL A C 1
ATOM 1092 O O . VAL A 1 77 ? 16.497 17.859 16.381 1.00 20.17 120 VAL A O 1
ATOM 1105 N N . GLY A 1 78 ? 16.173 18.923 18.315 1.00 20.54 121 GLY A N 1
ATOM 1106 C CA . GLY A 1 78 ? 15.112 18.043 18.755 1.00 19.95 121 GLY A CA 1
ATOM 1107 C C . GLY A 1 78 ? 13.937 18.014 17.785 1.00 21.49 121 GLY A C 1
ATOM 1108 O O . GLY A 1 78 ? 13.394 16.944 17.507 1.00 21.18 121 GLY A O 1
ATOM 1112 N N . SER A 1 79 ? 13.577 19.174 17.247 1.00 20.42 122 SER A N 1
ATOM 1113 C CA . SER A 1 79 ? 12.531 19.256 16.245 1.00 21.56 122 SER A CA 1
ATOM 1114 C C . SER A 1 79 ? 12.847 18.314 15.066 1.00 21.60 122 SER A C 1
ATOM 1115 O O . SER A 1 79 ? 12.005 17.523 14.646 1.00 20.84 122 SER A O 1
ATOM 1123 N N . LEU A 1 80 ? 14.075 18.381 14.558 1.00 18.79 123 LEU A N 1
ATOM 1124 C CA . LEU A 1 80 ? 14.450 17.550 13.414 1.00 18.71 123 LEU A CA 1
ATOM 1125 C C . LEU A 1 80 ? 14.510 16.059 13.761 1.00 20.39 123 LEU A C 1
ATOM 1126 O O . LEU A 1 80 ? 14.041 15.224 12.993 1.00 22.10 123 LEU A O 1
ATOM 1142 N N . ILE A 1 81 ? 15.113 15.723 14.901 1.00 17.77 124 ILE A N 1
ATOM 1143 C CA . ILE A 1 81 ? 15.236 14.337 15.335 1.00 20.37 124 ILE A CA 1
ATOM 1144 C C . ILE A 1 81 ? 13.856 13.675 15.485 1.00 19.76 124 ILE A C 1
ATOM 1145 O O . ILE A 1 81 ? 13.705 12.475 15.272 1.00 24.04 124 ILE A O 1
ATOM 1161 N N . SER A 1 82 ? 12.866 14.487 15.831 1.00 18.58 125 SER A N 1
ATOM 1162 C CA . SER A 1 82 ? 11.509 14.018 16.117 1.00 20.98 125 SER A CA 1
ATOM 1163 C C . SER A 1 82 ? 10.668 13.796 14.837 1.00 23.79 125 SER A C 1
ATOM 1164 O O . SER A 1 82 ? 9.547 13.251 14.912 1.00 23.81 125 SER A O 1
ATOM 1172 N N . MET A 1 83 ? 11.204 14.164 13.681 1.00 20.53 126 MET A N 1
ATOM 1173 C CA . MET A 1 83 ? 10.440 14.113 12.418 1.00 22.55 126 MET A CA 1
ATOM 1174 C C . MET A 1 83 ? 10.405 12.729 11.808 1.00 26.71 126 MET A C 1
ATOM 1175 O O . MET A 1 83 ? 11.424 12.070 11.651 1.00 24.14 126 MET A O 1
ATOM 1189 N N . GLY A 1 84 ? 9.203 12.276 11.469 1.00 27.02 127 GLY A N 1
ATOM 1190 C CA . GLY A 1 84 ? 9.064 11.161 10.562 1.00 26.62 127 GLY A CA 1
ATOM 1191 C C . GLY A 1 84 ? 8.855 11.624 9.128 1.00 23.20 127 GLY A C 1
ATOM 1192 O O . GLY A 1 84 ? 9.007 12.806 8.799 1.00 24.67 127 GLY A O 1
ATOM 1196 N N . SER A 1 85 ? 8.523 10.680 8.263 1.00 25.07 128 SER A N 1
ATOM 1197 C CA . SER A 1 85 ? 8.505 10.939 6.826 1.00 25.22 128 SER A CA 1
ATOM 1198 C C . SER A 1 85 ? 7.414 11.893 6.397 1.00 25.65 128 SER A C 1
ATOM 1199 O O . SER A 1 85 ? 7.464 12.422 5.298 1.00 24.86 128 SER A O 1
ATOM 1207 N N . LYS A 1 86 ? 6.429 12.126 7.270 1.00 26.03 129 LYS A N 1
ATOM 1208 C CA . LYS A 1 86 ? 5.324 13.023 6.953 1.00 25.77 129 LYS A CA 1
ATOM 1209 C C . LYS A 1 86 ? 5.330 14.338 7.725 1.00 28.10 129 LYS A C 1
ATOM 1210 O O . LYS A 1 86 ? 4.431 15.178 7.571 1.00 27.41 129 LYS A O 1
ATOM 1229 N N . ASP A 1 87 ? 6.356 14.546 8.545 1.00 22.59 130 ASP A N 1
ATOM 1230 C CA . ASP A 1 87 ? 6.503 15.743 9.349 1.00 23.93 130 ASP A CA 1
ATOM 1231 C C . ASP A 1 87 ? 7.248 16.886 8.685 1.00 26.80 130 ASP A C 1
ATOM 1232 O O . ASP A 1 87 ? 7.996 16.677 7.742 1.00 24.97 130 ASP A O 1
ATOM 1241 N N . SER A 1 88 ? 7.025 18.102 9.192 1.00 26.02 131 SER A N 1
ATOM 1242 C CA . SER A 1 88 ? 7.687 19.314 8.713 1.00 27.35 131 SER A CA 1
ATOM 1243 C C . SER A 1 88 ? 8.265 20.069 9.903 1.00 29.28 131 SER A C 1
ATOM 1244 O O . SER A 1 88 ? 7.804 19.887 11.037 1.00 31.25 131 SER A O 1
ATOM 1252 N N . SER A 1 89 ? 9.269 20.909 9.643 1.00 26.06 132 SER A N 1
ATOM 1253 C CA . SER A 1 89 ? 9.763 21.880 10.631 1.00 24.41 132 SER A CA 1
ATOM 1254 C C . SER A 1 89 ? 10.060 23.198 9.906 1.00 26.11 132 SER A C 1
ATOM 1255 O O . SER A 1 89 ? 10.451 23.222 8.740 1.00 26.52 132 SER A O 1
ATOM 1263 N N . GLU A 1 90 ? 9.827 24.302 10.586 1.00 23.66 133 GLU A N 1
ATOM 1264 C CA . GLU A 1 90 ? 10.193 25.607 10.064 1.00 26.33 133 GLU A CA 1
ATOM 1265 C C . GLU A 1 90 ? 10.700 26.400 11.241 1.00 28.99 133 GLU A C 1
ATOM 1266 O O . GLU A 1 90 ? 10.087 26.368 12.311 1.00 28.62 133 GLU A O 1
ATOM 1278 N N . PHE A 1 91 ? 11.846 27.054 11.063 1.00 22.31 134 PHE A N 1
ATOM 1279 C CA . PHE A 1 91 ? 12.473 27.842 12.101 1.00 23.74 134 PHE A CA 1
ATOM 1280 C C . PHE A 1 91 ? 12.749 29.259 11.580 1.00 26.49 134 PHE A C 1
ATOM 1281 O O . PHE A 1 91 ? 13.117 29.454 10.416 1.00 26.87 134 PHE A O 1
ATOM 1298 N N . PHE A 1 92 ? 12.574 30.237 12.458 1.00 28.22 135 PHE A N 1
ATOM 1299 C CA . PHE A 1 92 ? 12.771 31.651 12.110 1.00 30.62 135 PHE A CA 1
ATOM 1300 C C . PHE A 1 92 ? 13.776 32.304 13.048 1.00 29.94 135 PHE A C 1
ATOM 1301 O O . PHE A 1 92 ? 13.605 32.300 14.257 1.00 32.83 135 PHE A O 1
ATOM 1318 N N . HIS A 1 93 ? 14.844 32.845 12.492 1.00 29.00 136 HIS A N 1
ATOM 1319 C CA . HIS A 1 93 ? 15.833 33.537 13.303 1.00 32.60 136 HIS A CA 1
ATOM 1320 C C . HIS A 1 93 ? 15.885 34.991 12.860 1.00 40.21 136 HIS A C 1
ATOM 1321 O O . HIS A 1 93 ? 16.249 35.286 11.726 1.00 36.04 136 HIS A O 1
ATOM 1336 N N . ASP A 1 94 ? 15.486 35.870 13.766 1.00 50.60 137 ASP A N 1
ATOM 1337 C CA . ASP A 1 94 ? 15.704 37.316 13.637 1.00 63.39 137 ASP A CA 1
ATOM 1338 C C . ASP A 1 94 ? 16.830 37.758 14.567 1.00 68.16 137 ASP A C 1
ATOM 1339 O O . ASP A 1 94 ? 16.561 38.258 15.661 1.00 66.63 137 ASP A O 1
ATOM 1348 N N . PRO A 1 95 ? 18.091 37.554 14.154 1.00 69.17 138 PRO A N 1
ATOM 1349 C CA . PRO A 1 95 ? 19.229 37.994 14.968 1.00 76.45 138 PRO A CA 1
ATOM 1350 C C . PRO A 1 95 ? 19.488 39.492 14.851 1.00 75.57 138 PRO A C 1
ATOM 1351 O O . PRO A 1 95 ? 20.612 39.917 15.105 1.00 77.33 138 PRO A O 1
ATOM 1362 N N . GLN A 1 104 ? 19.559 44.455 9.373 1.00 84.18 147 GLN A N 1
ATOM 1363 C CA . GLN A 1 104 ? 18.426 43.626 9.776 1.00 82.46 147 GLN A CA 1
ATOM 1364 C C . GLN A 1 104 ? 18.320 42.359 8.921 1.00 70.51 147 GLN A C 1
ATOM 1365 O O . GLN A 1 104 ? 17.569 42.318 7.939 1.00 64.56 147 GLN A O 1
ATOM 1378 N N . VAL A 1 105 ? 19.080 41.332 9.305 1.00 64.62 148 VAL A N 1
ATOM 1379 C CA . VAL A 1 105 ? 19.108 40.065 8.576 1.00 51.13 148 VAL A CA 1
ATOM 1380 C C . VAL A 1 105 ? 18.125 39.095 9.205 1.00 44.93 148 VAL A C 1
ATOM 1381 O O . VAL A 1 105 ? 18.188 38.814 10.393 1.00 54.20 148 VAL A O 1
ATOM 1394 N N . ARG A 1 106 ? 17.215 38.586 8.395 1.00 41.21 149 ARG A N 1
ATOM 1395 C CA . ARG A 1 106 ? 16.202 37.650 8.866 1.00 43.20 149 ARG A CA 1
ATOM 1396 C C . ARG A 1 106 ? 16.388 36.321 8.128 1.00 35.33 149 ARG A C 1
ATOM 1397 O O . ARG A 1 106 ? 16.523 36.309 6.908 1.00 38.18 149 ARG A O 1
ATOM 1418 N N . LYS A 1 107 ? 16.377 35.207 8.858 1.00 34.03 150 LYS A N 1
ATOM 1419 C CA . LYS A 1 107 ? 16.569 33.903 8.225 1.00 27.94 150 LYS A CA 1
ATOM 1420 C C . LYS A 1 107 ? 15.463 32.894 8.550 1.00 25.90 150 LYS A C 1
ATOM 1421 O O . LYS A 1 107 ? 14.967 32.818 9.678 1.00 30.50 150 LYS A O 1
ATOM 1440 N N . SER A 1 108 ? 15.104 32.121 7.543 1.00 24.83 151 SER A N 1
ATOM 1441 C CA . SER A 1 108 ? 14.094 31.064 7.681 1.00 26.43 151 SER A CA 1
ATOM 1442 C C . SER A 1 108 ? 14.640 29.745 7.147 1.00 26.15 151 SER A C 1
ATOM 1443 O O . SER A 1 108 ? 15.119 29.692 6.039 1.00 27.71 151 SER A O 1
ATOM 1451 N N . LEU A 1 109 ? 14.518 28.697 7.946 1.00 22.83 152 LEU A N 1
ATOM 1452 C CA . LEU A 1 109 ? 14.878 27.350 7.557 1.00 20.56 152 LEU A CA 1
ATOM 1453 C C . LEU A 1 109 ? 13.623 26.489 7.537 1.00 25.48 152 LEU A C 1
ATOM 1454 O O . LEU A 1 109 ? 12.894 26.409 8.528 1.00 26.91 152 LEU A O 1
ATOM 1470 N N . SER A 1 110 ? 13.421 25.812 6.414 1.00 23.64 153 SER A N 1
ATOM 1471 C CA . SER A 1 110 ? 12.271 24.956 6.187 1.00 22.53 153 SER A CA 1
ATOM 1472 C C . SER A 1 110 ? 12.717 23.521 5.849 1.00 24.16 153 SER A C 1
ATOM 1473 O O . SER A 1 110 ? 13.605 23.303 4.998 1.00 23.74 153 SER A O 1
ATOM 1481 N N . VAL A 1 111 ? 12.113 22.550 6.529 1.00 21.88 154 VAL A N 1
ATOM 1482 C CA . VAL A 1 111 ? 12.260 21.144 6.204 1.00 20.65 154 VAL A CA 1
ATOM 1483 C C . VAL A 1 111 ? 10.874 20.581 5.930 1.00 25.69 154 VAL A C 1
ATOM 1484 O O . VAL A 1 111 ? 10.107 20.318 6.857 1.00 25.43 154 VAL A O 1
ATOM 1497 N N . LYS A 1 112 ? 10.604 20.340 4.656 1.00 22.82 155 LYS A N 1
ATOM 1498 C CA . LYS A 1 112 ? 9.268 19.907 4.185 1.00 25.17 155 LYS A CA 1
ATOM 1499 C C . LYS A 1 112 ? 9.289 18.601 3.413 1.00 24.70 155 LYS A C 1
ATOM 1500 O O . LYS A 1 112 ? 10.106 18.402 2.514 1.00 22.96 155 LYS A O 1
ATOM 1519 N N . PRO A 1 113 ? 8.391 17.661 3.768 1.00 23.49 156 PRO A N 1
ATOM 1520 C CA . PRO A 1 113 ? 8.447 16.324 3.198 1.00 22.34 156 PRO A CA 1
ATOM 1521 C C . PRO A 1 113 ? 7.835 16.246 1.797 1.00 26.37 156 PRO A C 1
ATOM 1522 O O . PRO A 1 113 ? 6.811 16.896 1.549 1.00 26.23 156 PRO A O 1
ATOM 1533 N N . HIS A 1 114 ? 8.451 15.469 0.912 1.00 24.80 157 HIS A N 1
ATOM 1534 C CA . HIS A 1 114 ? 7.787 15.111 -0.347 1.00 29.53 157 HIS A CA 1
ATOM 1535 C C . HIS A 1 114 ? 6.538 14.268 -0.061 1.00 26.74 157 HIS A C 1
ATOM 1536 O O . HIS A 1 114 ? 6.448 13.494 0.901 1.00 24.20 157 HIS A O 1
ATOM 1550 N N . ALA A 1 115 ? 5.544 14.397 -0.929 1.00 32.45 158 ALA A N 1
ATOM 1551 C CA . ALA A 1 115 ? 4.298 13.700 -0.724 1.00 33.34 158 ALA A CA 1
ATOM 1552 C C . ALA A 1 115 ? 4.430 12.161 -0.623 1.00 31.22 158 ALA A C 1
ATOM 1553 O O . ALA A 1 115 ? 3.674 11.488 0.090 1.00 33.81 158 ALA A O 1
ATOM 1560 N N . ASP A 1 116 ? 5.413 11.594 -1.311 1.00 28.31 159 ASP A N 1
ATOM 1561 C CA . ASP A 1 116 ? 5.563 10.162 -1.344 1.00 27.27 159 ASP A CA 1
ATOM 1562 C C . ASP A 1 116 ? 6.393 9.614 -0.175 1.00 25.16 159 ASP A C 1
ATOM 1563 O O . ASP A 1 116 ? 6.633 8.434 -0.087 1.00 27.34 159 ASP A O 1
ATOM 1572 N N . GLY A 1 117 ? 6.803 10.489 0.729 1.00 27.01 160 GLY A N 1
ATOM 1573 C CA . GLY A 1 117 ? 7.560 10.056 1.890 1.00 30.01 160 GLY A CA 1
ATOM 1574 C C . GLY A 1 117 ? 8.989 9.701 1.566 1.00 27.54 160 GLY A C 1
ATOM 1575 O O . GLY A 1 117 ? 9.655 9.047 2.381 1.00 27.06 160 GLY A O 1
ATOM 1579 N N . SER A 1 118 ? 9.473 10.121 0.396 1.00 24.36 161 SER A N 1
ATOM 1580 C CA . SER A 1 118 ? 10.792 9.681 -0.049 1.00 27.44 161 SER A CA 1
ATOM 1581 C C . SER A 1 118 ? 11.963 10.582 0.395 1.00 23.68 161 SER A C 1
ATOM 1582 O O . SER A 1 118 ? 13.107 10.238 0.148 1.00 24.03 161 SER A O 1
ATOM 1590 N N . GLY A 1 119 ? 11.659 11.694 1.045 1.00 22.03 162 GLY A N 1
ATOM 1591 C CA . GLY A 1 119 ? 12.643 12.678 1.451 1.00 23.24 162 GLY A CA 1
ATOM 1592 C C . GLY A 1 119 ? 12.018 14.042 1.696 1.00 24.31 162 GLY A C 1
ATOM 1593 O O . GLY A 1 119 ? 10.815 14.143 1.967 1.00 24.45 162 GLY A O 1
ATOM 1597 N N . TYR A 1 120 ? 12.839 15.090 1.625 1.00 19.02 163 TYR A N 1
ATOM 1598 C CA . TYR A 1 120 ? 12.480 16.427 1.993 1.00 18.11 163 TYR A CA 1
ATOM 1599 C C . TYR A 1 120 ? 13.179 17.462 1.105 1.00 21.69 163 TYR A C 1
ATOM 1600 O O . TYR A 1 120 ? 14.266 17.208 0.528 1.00 23.53 163 TYR A O 1
ATOM 1618 N N . PHE A 1 121 ? 12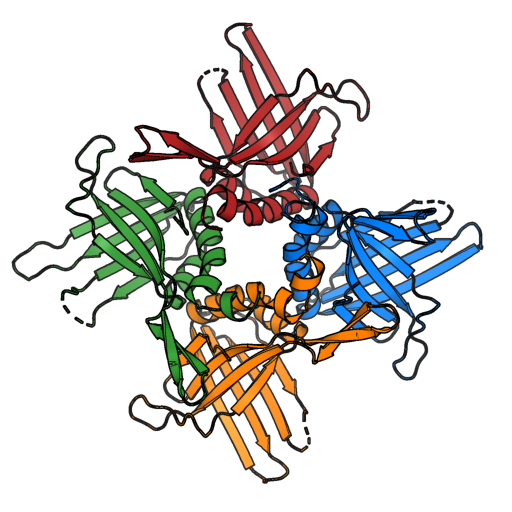.585 18.641 1.027 1.00 21.03 164 PHE A N 1
ATOM 1619 C CA . PHE A 1 121 ? 13.330 19.835 0.651 1.00 22.27 164 PHE A CA 1
ATOM 1620 C C . PHE A 1 121 ? 13.758 20.553 1.921 1.00 25.37 164 PHE A C 1
ATOM 1621 O O . PHE A 1 121 ? 12.928 20.871 2.805 1.00 21.57 164 PHE A O 1
ATOM 1638 N N . ILE A 1 122 ? 15.063 20.782 2.034 1.00 20.85 165 ILE A N 1
ATOM 1639 C CA . ILE A 1 122 ? 15.596 21.661 3.029 1.00 18.31 165 ILE A CA 1
ATOM 1640 C C . ILE A 1 122 ? 16.026 22.986 2.389 1.00 21.60 165 ILE A C 1
ATOM 1641 O O . ILE A 1 122 ? 16.857 23.024 1.475 1.00 23.63 165 ILE A O 1
ATOM 1657 N N . SER A 1 123 ? 15.409 24.065 2.831 1.00 22.83 166 SER A N 1
ATOM 1658 C CA . SER A 1 123 ? 15.731 25.373 2.270 1.00 21.92 166 SER A CA 1
ATOM 1659 C C . SER A 1 123 ? 16.037 26.425 3.313 1.00 22.88 166 SER A C 1
ATOM 1660 O O . SER A 1 123 ? 15.538 26.405 4.448 1.00 24.62 166 SER A O 1
ATOM 1668 N N . LEU A 1 124 ? 16.846 27.382 2.906 1.00 21.44 167 LEU A N 1
ATOM 1669 C CA . LEU A 1 124 ? 17.203 28.496 3.713 1.00 22.18 167 LEU A CA 1
ATOM 1670 C C . LEU A 1 124 ? 16.902 29.802 2.946 1.00 23.70 167 LEU A C 1
ATOM 1671 O O . LEU A 1 124 ? 17.321 29.952 1.788 1.00 26.35 167 LEU A O 1
ATOM 1687 N N . SER A 1 125 ? 16.147 30.679 3.594 1.00 25.48 168 SER A N 1
ATOM 1688 C CA . SER A 1 125 ? 15.787 31.991 3.044 1.00 29.23 168 SER A CA 1
ATOM 1689 C C . SER A 1 125 ? 16.417 33.061 3.883 1.00 29.31 168 SER A C 1
ATOM 1690 O O . SER A 1 125 ? 16.250 33.061 5.116 1.00 30.22 168 SER A O 1
ATOM 1698 N N . VAL A 1 126 ? 17.125 33.990 3.237 1.00 30.43 169 VAL A N 1
ATOM 1699 C CA . VAL A 1 126 ? 17.814 35.043 3.954 1.00 32.87 169 VAL A CA 1
ATOM 1700 C C . VAL A 1 126 ? 17.344 36.399 3.417 1.00 37.95 169 VAL A C 1
ATOM 1701 O O . VAL A 1 126 ? 17.468 36.678 2.222 1.00 35.69 169 VAL A O 1
ATOM 1714 N N . ASN A 1 127 ? 16.800 37.216 4.307 1.00 38.37 170 ASN A N 1
ATOM 1715 C CA . ASN A 1 127 ? 16.293 38.521 3.916 1.00 46.21 170 ASN A CA 1
ATOM 1716 C C . ASN A 1 127 ? 17.126 39.592 4.562 1.00 46.52 170 ASN A C 1
ATOM 1717 O O . ASN A 1 127 ? 17.192 39.702 5.785 1.00 41.79 170 ASN A O 1
ATOM 1728 N N . ASN A 1 128 ? 17.789 40.371 3.724 1.00 52.86 171 ASN A N 1
ATOM 1729 C CA . ASN A 1 128 ? 18.580 41.481 4.212 1.00 62.90 171 ASN A CA 1
ATOM 1730 C C . ASN A 1 128 ? 17.877 42.780 3.837 1.00 71.50 171 ASN A C 1
ATOM 1731 O O . ASN A 1 128 ? 18.050 43.289 2.730 1.00 67.79 171 ASN A O 1
ATOM 1742 N N . SER A 1 129 ? 17.045 43.283 4.747 1.00 77.34 172 SER A N 1
ATOM 1743 C CA . SER A 1 129 ? 16.298 44.513 4.512 1.00 79.91 172 SER A CA 1
ATOM 1744 C C . SER A 1 129 ? 17.256 45.662 4.231 1.00 86.38 172 SER A C 1
ATOM 1745 O O . SER A 1 129 ? 16.982 46.521 3.389 1.00 87.04 172 SER A O 1
ATOM 1753 N N . ILE A 1 130 ? 18.384 45.663 4.938 1.00 85.53 173 ILE A N 1
ATOM 1754 C CA . ILE A 1 130 ? 19.398 46.701 4.789 1.00 87.07 173 ILE A CA 1
ATOM 1755 C C . ILE A 1 130 ? 19.925 46.777 3.357 1.00 88.64 173 ILE A C 1
ATOM 1756 O O . ILE A 1 130 ? 19.715 47.775 2.663 1.00 91.12 173 ILE A O 1
ATOM 1772 N N . LEU A 1 131 ? 20.604 45.722 2.918 1.00 79.55 174 LEU A N 1
ATOM 1773 C CA . LEU A 1 131 ? 21.170 45.685 1.578 1.00 75.13 174 LEU A CA 1
ATOM 1774 C C . LEU A 1 131 ? 20.107 45.403 0.519 1.00 74.41 174 LEU A C 1
ATOM 1775 O O . LEU A 1 131 ? 20.436 45.209 -0.650 1.00 73.68 174 LEU A O 1
ATOM 1791 N N . LYS A 1 132 ? 18.843 45.382 0.939 1.00 73.19 175 LYS A N 1
ATOM 1792 C CA . LYS A 1 132 ? 17.706 45.060 0.071 1.00 73.39 175 LYS A CA 1
ATOM 1793 C C . LYS A 1 132 ? 17.846 43.722 -0.669 1.00 71.51 175 LYS A C 1
ATOM 1794 O O . LYS A 1 132 ? 17.332 43.575 -1.781 1.00 68.74 175 LYS A O 1
ATOM 1813 N N . THR A 1 133 ? 18.519 42.746 -0.059 1.00 66.12 176 THR A N 1
ATOM 1814 C CA . THR A 1 133 ? 18.762 41.475 -0.739 1.00 55.61 176 THR A CA 1
ATOM 1815 C C . THR A 1 133 ? 17.918 40.341 -0.175 1.00 52.43 176 THR A C 1
ATOM 1816 O O . THR A 1 133 ? 17.442 40.373 0.954 1.00 52.28 176 THR A O 1
ATOM 1827 N N . ASN A 1 134 ? 17.740 39.335 -1.005 1.00 51.35 177 ASN A N 1
ATOM 1828 C CA . ASN A 1 134 ? 16.972 38.167 -0.658 1.00 48.72 177 ASN A CA 1
ATOM 1829 C C . ASN A 1 134 ? 17.713 36.993 -1.264 1.00 45.18 177 ASN A C 1
ATOM 1830 O O . ASN A 1 134 ? 17.958 36.977 -2.469 1.00 44.57 177 ASN A O 1
ATOM 1841 N N . ASP A 1 135 ? 18.104 36.016 -0.448 1.00 36.06 178 ASP A N 1
ATOM 1842 C CA . ASP A 1 135 ? 18.787 34.846 -0.990 1.00 35.04 178 ASP A CA 1
ATOM 1843 C C . ASP A 1 135 ? 18.030 33.581 -0.605 1.00 31.96 178 ASP A C 1
ATOM 1844 O O . ASP A 1 135 ? 17.377 33.528 0.430 1.00 33.18 178 ASP A O 1
ATOM 1853 N N . TYR A 1 136 ? 18.045 32.612 -1.494 1.00 30.26 179 TYR A N 1
ATOM 1854 C CA . TYR A 1 136 ? 17.309 31.375 -1.256 1.00 28.29 179 TYR A CA 1
ATOM 1855 C C . TYR A 1 136 ? 18.132 30.192 -1.714 1.00 26.96 179 TYR A C 1
ATOM 1856 O O . TYR A 1 136 ? 18.676 30.190 -2.812 1.00 29.76 179 TYR A O 1
ATOM 1874 N N . PHE A 1 137 ? 18.226 29.175 -0.859 1.00 25.47 180 PHE A N 1
ATOM 1875 C CA . PHE A 1 137 ? 19.009 27.994 -1.135 1.00 24.56 180 PHE A CA 1
ATOM 1876 C C . PHE A 1 137 ? 18.130 26.796 -0.817 1.00 24.42 180 PHE A C 1
ATOM 1877 O O . PHE A 1 137 ? 17.530 26.746 0.269 1.00 26.15 180 PHE A O 1
ATOM 1894 N N . VAL A 1 138 ? 17.999 25.883 -1.765 1.00 23.03 181 VAL A N 1
ATOM 1895 C CA . VAL A 1 138 ? 17.229 24.672 -1.555 1.00 24.87 181 VAL A CA 1
ATOM 1896 C C . VAL A 1 138 ? 18.014 23.427 -1.903 1.00 25.40 181 VAL A C 1
ATOM 1897 O O . VAL A 1 138 ? 18.603 23.326 -2.971 1.00 23.92 181 VAL A O 1
ATOM 1910 N N . VAL A 1 139 ? 17.978 22.454 -1.003 1.00 22.75 182 VAL A N 1
ATOM 1911 C CA . VAL A 1 139 ? 18.622 21.193 -1.201 1.00 23.59 182 VAL A CA 1
ATOM 1912 C C . VAL A 1 139 ? 17.636 20.069 -0.913 1.00 23.26 182 VAL A C 1
ATOM 1913 O O . VAL A 1 139 ? 17.138 19.962 0.211 1.00 24.80 182 VAL A O 1
ATOM 1926 N N . PRO A 1 140 ? 17.363 19.215 -1.898 1.00 24.28 183 PRO A N 1
ATOM 1927 C CA . PRO A 1 140 ? 16.592 18.019 -1.577 1.00 22.84 183 PRO A CA 1
ATOM 1928 C C . PRO A 1 140 ? 17.446 17.046 -0.779 1.00 27.29 183 PRO A C 1
ATOM 1929 O O . PRO A 1 140 ? 18.663 17.031 -0.946 1.00 22.85 183 PRO A O 1
ATOM 1940 N N . VAL A 1 141 ? 16.808 16.286 0.090 1.00 22.91 184 VAL A N 1
ATOM 1941 C CA . VAL A 1 141 ? 17.474 15.317 0.927 1.00 22.69 184 VAL A CA 1
ATOM 1942 C C . VAL A 1 141 ? 16.634 14.078 0.880 1.00 23.19 184 VAL A C 1
ATOM 1943 O O . VAL A 1 141 ? 15.434 14.146 1.132 1.00 26.18 184 VAL A O 1
ATOM 1956 N N . THR A 1 142 ? 17.250 12.944 0.558 1.00 21.60 185 THR A N 1
ATOM 1957 C CA . THR A 1 142 ? 16.557 11.683 0.510 1.00 20.98 185 THR A CA 1
ATOM 1958 C C . THR A 1 142 ? 16.280 11.165 1.902 1.00 19.88 185 THR A C 1
ATOM 1959 O O . THR A 1 142 ? 16.840 11.637 2.904 1.00 19.02 185 THR A O 1
ATOM 1970 N N . LYS A 1 143 ? 15.416 10.163 1.964 1.00 19.91 186 LYS A N 1
ATOM 1971 C CA . LYS A 1 143 ? 15.133 9.506 3.218 1.00 22.13 186 LYS A CA 1
ATOM 1972 C C . LYS A 1 143 ? 16.446 9.024 3.873 1.00 19.95 186 LYS A C 1
ATOM 1973 O O . LYS A 1 143 ? 16.626 9.150 5.104 1.00 20.98 186 LYS A O 1
ATOM 1992 N N . ALA A 1 144 ? 17.348 8.478 3.068 1.00 20.33 187 ALA A N 1
ATOM 1993 C CA . ALA A 1 144 ? 18.633 7.967 3.600 1.00 21.91 187 ALA A CA 1
ATOM 1994 C C . ALA A 1 144 ? 19.470 9.098 4.206 1.00 17.54 187 ALA A C 1
ATOM 1995 O O . ALA A 1 144 ? 20.063 8.957 5.300 1.00 18.71 187 ALA A O 1
ATOM 2002 N N . GLU A 1 145 ? 19.592 10.184 3.468 1.00 18.67 188 GLU A N 1
ATOM 2003 C CA . GLU A 1 145 ? 20.361 11.343 3.920 1.00 19.26 188 GLU A CA 1
ATOM 2004 C C . GLU A 1 145 ? 19.787 11.953 5.221 1.00 19.29 188 GLU A C 1
ATOM 2005 O O . GLU A 1 145 ? 20.526 12.341 6.134 1.00 19.69 188 GLU A O 1
ATOM 2017 N N . PHE A 1 146 ? 18.474 12.036 5.308 1.00 18.89 189 PHE A N 1
ATOM 2018 C CA . PHE A 1 146 ? 17.837 12.551 6.514 1.00 19.46 189 PHE A CA 1
ATOM 2019 C C . PHE A 1 146 ? 18.026 11.596 7.702 1.00 16.68 189 PHE A C 1
ATOM 2020 O O . PHE A 1 146 ? 18.174 12.028 8.863 1.00 18.61 189 PHE A O 1
ATOM 2037 N N . ALA A 1 147 ? 18.042 10.308 7.423 1.00 17.50 190 ALA A N 1
ATOM 2038 C CA . ALA A 1 147 ? 18.342 9.304 8.447 1.00 17.72 190 ALA A CA 1
ATOM 2039 C C . ALA A 1 147 ? 19.761 9.518 9.021 1.00 19.25 190 ALA A C 1
ATOM 2040 O O . ALA A 1 147 ? 19.986 9.405 10.242 1.00 18.23 190 ALA A O 1
ATOM 2047 N N . VAL A 1 148 ? 20.728 9.810 8.154 1.00 19.27 191 VAL A N 1
ATOM 2048 C CA . VAL A 1 148 ? 22.081 10.177 8.609 1.00 18.34 191 VAL A CA 1
ATOM 2049 C C . VAL A 1 148 ? 22.006 11.398 9.518 1.00 17.64 191 VAL A C 1
ATOM 2050 O O . VAL A 1 148 ? 22.615 11.431 10.588 1.00 18.19 191 VAL A O 1
ATOM 2063 N N . MET A 1 149 ? 21.256 12.409 9.089 1.00 17.98 192 MET A N 1
ATOM 2064 C CA . MET A 1 149 ? 21.143 13.633 9.885 1.00 20.94 192 MET A CA 1
ATOM 2065 C C . MET A 1 149 ? 20.516 13.324 11.247 1.00 19.78 192 MET A C 1
ATOM 2066 O O . MET A 1 149 ? 21.047 13.702 12.269 1.00 19.52 192 MET A O 1
ATOM 2080 N N . LYS A 1 150 ? 19.428 12.582 11.291 1.00 18.90 193 LYS A N 1
ATOM 2081 C CA . LYS A 1 150 ? 18.791 12.334 12.589 1.00 19.35 193 LYS A CA 1
ATOM 2082 C C . LYS A 1 150 ? 19.744 11.548 13.517 1.00 19.33 193 LYS A C 1
ATOM 2083 O O . LYS A 1 150 ? 19.844 11.853 14.697 1.00 19.51 193 LYS A O 1
ATOM 2102 N N . THR A 1 151 ? 20.416 10.528 12.975 1.00 18.80 194 THR A N 1
ATOM 2103 C CA . THR A 1 151 ? 21.323 9.706 13.777 1.00 20.80 194 THR A CA 1
ATOM 2104 C C . THR A 1 151 ? 22.520 10.526 14.264 1.00 17.26 194 THR A C 1
ATOM 2105 O O . THR A 1 151 ? 22.896 10.488 15.445 1.00 20.91 194 THR A O 1
ATOM 2116 N N . ALA A 1 152 ? 23.153 11.246 13.354 1.00 17.45 195 ALA A N 1
ATOM 2117 C CA . ALA A 1 152 ? 24.318 12.062 13.704 1.00 16.89 195 ALA A CA 1
ATOM 2118 C C . ALA A 1 152 ? 23.951 13.201 14.637 1.00 18.30 195 ALA A C 1
ATOM 2119 O O . ALA A 1 152 ? 24.689 13.512 15.585 1.00 17.75 195 ALA A O 1
ATOM 2126 N N . PHE A 1 153 ? 22.798 13.812 14.382 1.00 18.88 196 PHE A N 1
ATOM 2127 C CA . PHE A 1 153 ? 22.329 14.911 15.222 1.00 20.83 196 PHE A CA 1
ATOM 2128 C C . PHE A 1 153 ? 22.035 14.388 16.623 1.00 19.55 196 PHE A C 1
ATOM 2129 O O . PHE A 1 153 ? 22.342 15.056 17.614 1.00 19.93 196 PHE A O 1
ATOM 2146 N N . SER A 1 154 ? 21.407 13.229 16.718 1.00 20.23 197 SER A N 1
ATOM 2147 C CA . SER A 1 154 ? 21.140 12.624 18.021 1.00 20.91 197 SER A CA 1
ATOM 2148 C C . SER A 1 154 ? 22.436 12.349 18.782 1.00 21.04 197 SER A C 1
ATOM 2149 O O . SER A 1 154 ? 22.515 12.551 19.997 1.00 19.40 197 SER A O 1
ATOM 2157 N N . PHE A 1 155 ? 23.431 11.824 18.078 1.00 20.31 198 PHE A N 1
ATOM 2158 C CA . PHE A 1 155 ? 24.741 11.587 18.685 1.00 18.52 198 PHE A CA 1
ATOM 2159 C C . PHE A 1 155 ? 25.327 12.903 19.219 1.00 20.45 198 PHE A C 1
ATOM 2160 O O . PHE A 1 155 ? 25.866 12.951 20.330 1.00 19.63 198 PHE A O 1
ATOM 2177 N N . ALA A 1 156 ? 25.256 13.961 18.419 1.00 18.25 199 ALA A N 1
ATOM 2178 C CA . ALA A 1 156 ? 25.912 15.229 18.740 1.00 19.57 199 ALA A CA 1
ATOM 2179 C C . ALA A 1 156 ? 25.194 16.017 19.839 1.00 20.05 199 ALA A C 1
ATOM 2180 O O . ALA A 1 156 ? 25.832 16.793 20.555 1.00 21.41 199 ALA A O 1
ATOM 2187 N N . LEU A 1 157 ? 23.879 15.840 19.926 1.00 17.29 200 LEU A N 1
ATOM 2188 C CA . LEU A 1 157 ? 23.032 16.691 20.792 1.00 19.20 200 LEU A CA 1
ATOM 2189 C C . LEU A 1 157 ? 23.529 16.818 22.242 1.00 20.67 200 LEU A C 1
ATOM 2190 O O . LEU A 1 157 ? 23.678 17.921 22.733 1.00 19.65 200 LEU A O 1
ATOM 2206 N N . PRO A 1 158 ? 23.780 15.694 22.922 1.00 19.64 201 PRO A N 1
ATOM 2207 C CA . PRO A 1 158 ? 24.296 15.852 24.303 1.00 22.04 201 PRO A CA 1
ATOM 2208 C C . PRO A 1 158 ? 25.611 16.610 24.358 1.00 22.33 201 PRO A C 1
ATOM 2209 O O . PRO A 1 158 ? 25.871 17.298 25.335 1.00 22.96 201 PRO A O 1
ATOM 2220 N N . HIS A 1 159 ? 26.445 16.476 23.338 1.00 21.09 202 HIS A N 1
ATOM 2221 C CA . HIS A 1 159 ? 27.726 17.193 23.309 1.00 22.37 202 HIS A CA 1
ATOM 2222 C C . HIS A 1 159 ? 27.564 18.702 23.087 1.00 24.57 202 HIS A C 1
ATOM 2223 O O . HIS A 1 159 ? 28.238 19.536 23.723 1.00 23.41 202 HIS A O 1
ATOM 2237 N N . ILE A 1 160 ? 26.660 19.079 22.192 1.00 19.46 203 ILE A N 1
ATOM 2238 C CA . ILE A 1 160 ? 26.339 20.485 22.019 1.00 20.84 203 ILE A CA 1
ATOM 2239 C C . ILE A 1 160 ? 25.689 21.110 23.255 1.00 23.51 203 ILE A C 1
ATOM 2240 O O . ILE A 1 160 ? 25.796 22.338 23.471 1.00 22.96 203 ILE A O 1
ATOM 2256 N N . MET A 1 161 ? 25.014 20.275 24.052 1.00 21.26 204 MET A N 1
ATOM 2257 C CA . MET A 1 161 ? 24.386 20.704 25.287 1.00 24.58 204 MET A CA 1
ATOM 2258 C C . MET A 1 161 ? 25.391 20.776 26.432 1.00 26.69 204 MET A C 1
ATOM 2259 O O . MET A 1 161 ? 25.058 21.188 27.541 1.00 26.30 204 MET A O 1
ATOM 2273 N N . GLY A 1 162 ? 26.597 20.297 26.182 1.00 27.68 205 GLY A N 1
ATOM 2274 C CA . GLY A 1 162 ? 27.636 20.287 27.193 1.00 30.27 205 GLY A CA 1
ATOM 2275 C C . GLY A 1 162 ? 27.646 19.108 28.154 1.00 36.71 205 GLY A C 1
ATOM 2276 O O . GLY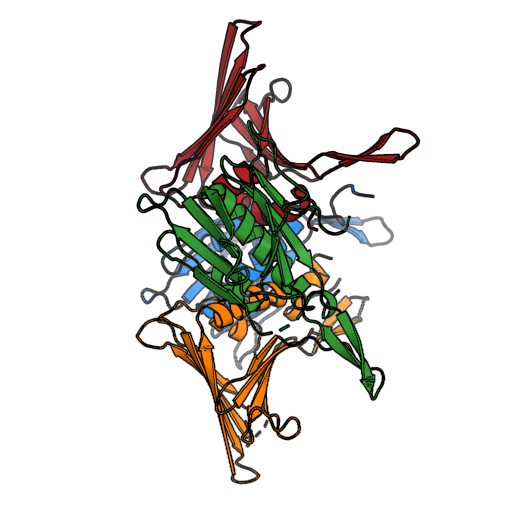 A 1 162 ? 28.348 19.170 29.161 1.00 30.16 205 GLY A O 1
ATOM 2280 N N . TRP A 1 163 ? 26.902 18.042 27.846 1.00 26.20 206 TRP A N 1
ATOM 2281 C CA . TRP A 1 163 ? 26.784 16.918 28.752 1.00 27.46 206 TRP A CA 1
ATOM 2282 C C . TRP A 1 163 ? 27.961 15.941 28.525 1.00 31.21 206 TRP A C 1
ATOM 2283 O O . TRP A 1 163 ? 27.784 14.805 28.116 1.00 33.40 206 TRP A O 1
ATOM 2304 N N . ASN A 1 164 ? 29.177 16.400 28.783 1.00 35.80 207 ASN A N 1
ATOM 2305 C CA . ASN A 1 164 ? 30.351 15.553 28.592 1.00 35.29 207 ASN A CA 1
ATOM 2306 C C . ASN A 1 164 ? 31.539 16.025 29.431 1.00 42.69 207 ASN A C 1
ATOM 2307 O O . ASN A 1 164 ? 31.421 16.970 30.216 1.00 36.87 207 ASN A O 1
ATOM 2318 N N . ARG A 1 165 ? 32.682 15.353 29.260 1.00 43.11 208 ARG A N 1
ATOM 2319 C CA . ARG A 1 165 ? 33.882 15.639 30.040 1.00 45.57 208 ARG A CA 1
ATOM 2320 C C . ARG A 1 165 ? 34.690 16.837 29.514 1.00 43.72 208 ARG A C 1
ATOM 2321 O O . ARG A 1 165 ? 35.499 17.408 30.252 1.00 44.55 208 ARG A O 1
ATOM 2342 N N . LEU A 1 166 ? 34.494 17.200 28.248 1.00 44.47 209 LEU A N 1
ATOM 2343 C CA . LEU A 1 166 ? 35.183 18.362 27.656 1.00 46.41 209 LEU A CA 1
ATOM 2344 C C . LEU A 1 166 ? 34.624 19.683 28.200 1.00 43.53 209 LEU A C 1
ATOM 2345 O O . LEU A 1 166 ? 35.363 20.608 28.567 1.00 43.17 209 LEU A O 1
ATOM 2361 N N . THR A 1 167 ? 33.300 19.755 28.244 1.00 39.04 210 THR A N 1
ATOM 2362 C CA . THR A 1 167 ? 32.602 20.951 28.673 1.00 38.29 210 THR A CA 1
ATOM 2363 C C . THR A 1 167 ? 32.139 20.840 30.120 1.00 40.07 210 THR A C 1
ATOM 2364 O O . THR A 1 167 ? 32.069 21.837 30.840 1.00 40.97 210 THR A O 1
ATOM 2375 N N . GLY A 1 168 ? 31.756 19.631 30.528 1.00 41.82 211 GLY A N 1
ATOM 2376 C CA . GLY A 1 168 ? 31.339 19.407 31.897 1.00 37.53 211 GLY A CA 1
ATOM 2377 C C . GLY A 1 168 ? 32.506 19.654 32.830 1.00 44.08 211 GLY A C 1
ATOM 2378 O O . GLY A 1 168 ? 33.674 19.481 32.455 1.00 38.94 211 GLY A O 1
ATOM 2382 N N . HIS A 1 169 ? 32.197 20.047 34.055 1.00 43.12 212 HIS A N 1
ATOM 2383 C CA . HIS A 1 169 ? 33.243 20.293 35.050 1.00 46.15 212 HIS A CA 1
ATOM 2384 C C . HIS A 1 169 ? 33.564 19.007 35.800 1.00 46.20 212 HIS A C 1
ATOM 2385 O O . HIS A 1 169 ? 33.231 18.866 36.980 1.00 45.85 212 HIS A O 1
ATOM 2399 N N . LEU A 1 170 ? 34.195 18.077 35.071 1.00 45.79 213 LEU A N 1
ATOM 2400 C CA . LEU A 1 170 ? 34.499 16.726 35.549 1.00 53.88 213 LEU A CA 1
ATOM 2401 C C . LEU A 1 170 ? 36.001 16.507 35.634 1.00 47.42 213 LEU A C 1
ATOM 2402 O O . LEU A 1 170 ? 36.704 16.718 34.649 1.00 49.44 213 LEU A O 1
ATOM 2418 N N . GLU A 1 171 ? 36.505 16.050 36.773 1.00 52.62 214 GLU A N 1
ATOM 2419 C CA . GLU A 1 171 ? 37.898 15.608 36.802 1.00 49.71 214 GLU A CA 1
ATOM 2420 C C . GLU A 1 171 ? 37.971 14.091 36.844 1.00 57.40 214 GLU A C 1
ATOM 2421 O O . GLU A 1 171 ? 38.708 13.497 36.065 1.00 52.16 214 GLU A O 1
ATOM 2433 N N . ARG B 1 10 ? 44.532 -3.815 12.184 1.00 70.36 53 ARG B N 1
ATOM 2434 C CA . ARG B 1 10 ? 45.192 -4.137 13.445 1.00 68.49 53 ARG B CA 1
ATOM 2435 C C . ARG B 1 10 ? 44.296 -5.082 14.239 1.00 72.24 53 ARG B C 1
ATOM 2436 O O . ARG B 1 10 ? 44.488 -6.300 14.211 1.00 73.97 53 ARG B O 1
ATOM 2456 N N . LEU B 1 11 ? 43.304 -4.532 14.931 1.00 64.78 54 LEU B N 1
ATOM 2457 C CA . LEU B 1 11 ? 42.322 -5.363 15.613 1.00 61.77 54 LEU B CA 1
ATOM 2458 C C . LEU B 1 11 ? 41.088 -5.531 14.723 1.00 54.34 54 LEU B C 1
ATOM 2459 O O . LEU B 1 11 ? 40.550 -4.550 14.216 1.00 54.86 54 LEU B O 1
ATOM 2475 N N . PHE B 1 12 ? 40.655 -6.773 14.520 1.00 57.57 55 PHE B N 1
ATOM 2476 C CA . PHE B 1 12 ? 39.460 -7.059 13.720 1.00 46.95 55 PHE B CA 1
ATOM 2477 C C . PHE B 1 12 ? 38.338 -7.597 14.615 1.00 52.07 55 PHE B C 1
ATOM 2478 O O . PHE B 1 12 ? 38.579 -8.431 15.496 1.00 47.27 55 PHE B O 1
ATOM 2495 N N . ALA B 1 13 ? 37.113 -7.134 14.364 1.00 42.73 56 ALA B N 1
ATOM 2496 C CA . ALA B 1 13 ? 35.960 -7.490 15.185 1.00 38.30 56 ALA B CA 1
ATOM 2497 C C . ALA B 1 13 ? 34.677 -7.450 14.353 1.00 29.92 56 ALA B C 1
ATOM 2498 O O . ALA B 1 13 ? 33.703 -6.801 14.749 1.00 26.48 56 ALA B O 1
ATOM 2505 N N . PRO B 1 14 ? 34.652 -8.170 13.217 1.00 31.54 57 PRO B N 1
ATOM 2506 C CA . PRO B 1 14 ? 33.449 -8.140 12.375 1.00 25.17 57 PRO B CA 1
ATOM 2507 C C . PRO B 1 14 ? 32.245 -8.779 13.057 1.00 24.89 57 PRO B C 1
ATOM 2508 O O . PRO B 1 14 ? 32.384 -9.629 13.944 1.00 27.47 57 PRO B O 1
ATOM 2519 N N . TYR B 1 15 ? 31.064 -8.336 12.661 1.00 26.11 58 TYR B N 1
ATOM 2520 C CA . TYR B 1 15 ? 29.860 -9.074 12.958 1.00 24.08 58 TYR B CA 1
ATOM 2521 C C . TYR B 1 15 ? 29.651 -9.940 11.751 1.00 23.18 58 TYR B C 1
ATOM 2522 O O . TYR B 1 15 ? 29.572 -9.439 10.639 1.00 24.46 58 TYR B O 1
ATOM 2540 N N . SER B 1 16 ? 29.560 -11.253 11.981 1.00 24.55 59 SER B N 1
ATOM 2541 C CA . SER B 1 16 ? 29.507 -12.215 10.868 1.00 28.49 59 SER B CA 1
ATOM 2542 C C . SER B 1 16 ? 28.282 -13.100 10.930 1.00 25.55 59 SER B C 1
ATOM 2543 O O . SER B 1 16 ? 27.901 -13.532 12.005 1.00 27.21 59 SER B O 1
ATOM 2551 N N . ILE B 1 17 ? 27.671 -13.312 9.769 1.00 25.95 60 ILE B N 1
ATOM 2552 C CA . ILE B 1 17 ? 26.497 -14.164 9.582 1.00 31.13 60 ILE B CA 1
ATOM 2553 C C . ILE B 1 17 ? 26.893 -15.286 8.606 1.00 30.59 60 ILE B C 1
ATOM 2554 O O . ILE B 1 17 ? 27.314 -15.024 7.477 1.00 27.02 60 ILE B O 1
ATOM 2570 N N . PHE B 1 18 ? 26.776 -16.537 9.060 1.00 33.51 61 PHE B N 1
ATOM 2571 C CA . PHE B 1 18 ? 27.159 -17.688 8.232 1.00 30.46 61 PHE B CA 1
ATOM 2572 C C . PHE B 1 18 ? 25.916 -18.463 7.807 1.00 32.02 61 PHE B C 1
ATOM 2573 O O . PHE B 1 18 ? 25.185 -18.967 8.663 1.00 35.95 61 PHE B O 1
ATOM 2590 N N . LYS B 1 19 ? 25.670 -18.546 6.500 1.00 29.72 62 LYS B N 1
ATOM 2591 C CA . LYS B 1 19 ? 24.455 -19.170 6.001 1.00 30.75 62 LYS B CA 1
ATOM 2592 C C . LYS B 1 19 ? 24.804 -20.238 4.962 1.00 34.21 62 LYS B C 1
ATOM 2593 O O . LYS B 1 19 ? 25.978 -20.548 4.774 1.00 36.41 62 LYS B O 1
ATOM 2612 N N . GLY B 1 20 ? 23.780 -20.794 4.320 1.00 38.59 63 GLY B N 1
ATOM 2613 C CA . GLY B 1 20 ? 23.933 -21.991 3.512 1.00 42.04 63 GLY B CA 1
ATOM 2614 C C . GLY B 1 20 ? 24.861 -21.847 2.319 1.00 41.43 63 GLY B C 1
ATOM 2615 O O . GLY B 1 20 ? 25.638 -22.750 2.014 1.00 43.81 63 GLY B O 1
ATOM 2619 N N . LYS B 1 21 ? 24.759 -20.718 1.635 1.00 39.04 64 LYS B N 1
ATOM 2620 C CA . LYS B 1 21 ? 25.429 -20.514 0.368 1.00 38.94 64 LYS B CA 1
ATOM 2621 C C . LYS B 1 21 ? 26.579 -19.532 0.490 1.00 46.37 64 LYS B C 1
ATOM 2622 O O . LYS B 1 21 ? 27.452 -19.488 -0.375 1.00 41.04 64 LYS B O 1
ATOM 2641 N N . ALA B 1 22 ? 26.575 -18.738 1.563 1.00 40.18 65 ALA B N 1
ATOM 2642 C CA . ALA B 1 22 ? 27.593 -17.715 1.745 1.00 37.62 65 ALA B CA 1
ATOM 2643 C C . ALA B 1 22 ? 27.564 -17.163 3.160 1.00 36.60 65 ALA B C 1
ATOM 2644 O O . ALA B 1 22 ? 26.656 -17.460 3.945 1.00 33.36 65 ALA B O 1
ATOM 2651 N N . ALA B 1 23 ? 28.593 -16.388 3.470 1.00 34.47 66 ALA B N 1
ATOM 2652 C CA . ALA B 1 23 ? 28.672 -15.654 4.727 1.00 34.08 66 ALA B CA 1
ATOM 2653 C C . ALA B 1 23 ? 28.875 -14.160 4.458 1.00 31.41 66 ALA B C 1
ATOM 2654 O O . ALA B 1 23 ? 29.369 -13.747 3.405 1.00 27.89 66 ALA B O 1
ATOM 2661 N N . LEU B 1 24 ? 28.430 -13.365 5.422 1.00 30.64 67 LEU B N 1
ATOM 2662 C CA . LEU B 1 24 ? 28.552 -11.920 5.370 1.00 28.66 67 LEU B CA 1
ATOM 2663 C C . LEU B 1 24 ? 29.230 -11.468 6.648 1.00 24.42 67 LEU B C 1
ATOM 2664 O O . LEU B 1 24 ? 28.903 -11.921 7.731 1.00 28.32 67 LEU B O 1
ATOM 2680 N N . SER B 1 25 ? 30.201 -10.573 6.519 1.00 27.37 68 SER B N 1
ATOM 2681 C CA . SER B 1 25 ? 30.844 -9.964 7.665 1.00 28.09 68 SER B CA 1
ATOM 2682 C C . SER B 1 25 ? 30.765 -8.442 7.459 1.00 30.74 68 SER B C 1
ATOM 2683 O O . SER B 1 25 ? 30.900 -7.937 6.345 1.00 27.56 68 SER B O 1
ATOM 2691 N N . VAL B 1 26 ? 30.521 -7.716 8.538 1.00 25.41 69 VAL B N 1
ATOM 2692 C CA . VAL B 1 26 ? 30.434 -6.271 8.445 1.00 24.66 69 VAL B CA 1
ATOM 2693 C C . VAL B 1 26 ? 31.288 -5.658 9.541 1.00 24.44 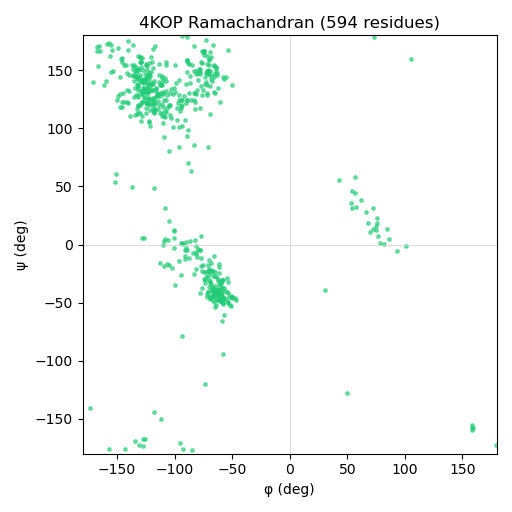69 VAL B C 1
ATOM 2694 O O . VAL B 1 26 ? 31.379 -6.180 10.675 1.00 22.65 69 VAL B O 1
ATOM 2707 N N . GLU B 1 27 ? 31.907 -4.532 9.195 1.00 23.44 70 GLU B N 1
ATOM 2708 C CA . GLU B 1 27 ? 32.853 -3.890 10.079 1.00 25.33 70 GLU B CA 1
ATOM 2709 C C . GLU B 1 27 ? 33.036 -2.446 9.656 1.00 23.23 70 GLU B C 1
ATOM 2710 O O . GLU B 1 27 ? 33.125 -2.161 8.476 1.00 23.49 70 GLU B O 1
ATOM 2722 N N . PRO B 1 28 ? 33.068 -1.516 10.630 1.00 24.90 71 PRO B N 1
ATOM 2723 C CA . PRO B 1 28 ? 33.350 -0.112 10.287 1.00 22.87 71 PRO B CA 1
ATOM 2724 C C . PRO B 1 28 ? 34.804 0.132 9.903 1.00 25.49 71 PRO B C 1
ATOM 2725 O O . PRO B 1 28 ? 35.713 -0.562 10.378 1.00 24.61 71 PRO B O 1
ATOM 2736 N N . VAL B 1 29 ? 34.988 1.087 9.010 1.00 21.89 72 VAL B N 1
ATOM 2737 C CA . VAL B 1 29 ? 36.306 1.601 8.643 1.00 21.58 72 VAL B CA 1
ATOM 2738 C C . VAL B 1 29 ? 36.294 3.093 8.922 1.00 19.68 72 VAL B C 1
ATOM 2739 O O . VAL B 1 29 ? 35.437 3.817 8.441 1.00 22.87 72 VAL B O 1
ATOM 2752 N N . LEU B 1 30 ? 37.181 3.539 9.794 1.00 22.05 73 LEU B N 1
ATOM 2753 C CA . LEU B 1 30 ? 37.200 4.926 10.200 1.00 20.28 73 LEU B CA 1
ATOM 2754 C C . LEU B 1 30 ? 37.835 5.771 9.141 1.00 22.21 73 LEU B C 1
ATOM 2755 O O . LEU B 1 30 ? 38.701 5.317 8.407 1.00 24.91 73 LEU B O 1
ATOM 2771 N N . PRO B 1 31 ? 37.424 7.022 9.069 1.00 20.05 74 PRO B N 1
ATOM 2772 C CA . PRO B 1 31 ? 38.125 7.972 8.208 1.00 22.11 74 PRO B CA 1
ATOM 2773 C C . PRO B 1 31 ? 39.520 8.280 8.735 1.00 25.22 74 PRO B C 1
ATOM 2774 O O . PRO B 1 31 ? 39.808 8.131 9.922 1.00 24.77 74 PRO B O 1
ATOM 2785 N N . SER B 1 32 ? 40.369 8.803 7.871 1.00 26.59 75 SER B N 1
ATOM 2786 C CA . SER B 1 32 ? 41.612 9.351 8.385 1.00 25.75 75 SER B CA 1
ATOM 2787 C C . SER B 1 32 ? 41.576 10.845 8.221 1.00 21.48 75 SER B C 1
ATOM 2788 O O . SER B 1 32 ? 40.982 11.366 7.251 1.00 22.60 75 SER B O 1
ATOM 2796 N N . PHE B 1 33 ? 42.178 11.506 9.214 1.00 23.00 76 PHE B N 1
ATOM 2797 C CA . PHE B 1 33 ? 42.294 12.937 9.295 1.00 22.24 76 PHE B CA 1
ATOM 2798 C C . PHE B 1 33 ? 43.763 13.284 9.091 1.00 26.83 76 PHE B C 1
ATOM 2799 O O . PHE B 1 33 ? 44.643 12.634 9.648 1.00 25.45 76 PHE B O 1
ATOM 2816 N N . THR B 1 34 ? 43.992 14.319 8.309 1.00 21.78 77 THR B N 1
ATOM 2817 C CA . THR B 1 34 ? 45.358 14.765 7.992 1.00 26.65 77 THR B CA 1
ATOM 2818 C C . THR B 1 34 ? 45.441 16.259 8.170 1.00 27.37 77 THR B C 1
ATOM 2819 O O . THR B 1 34 ? 44.543 17.028 7.819 1.00 24.35 77 THR B O 1
ATOM 2830 N N . GLU B 1 35 ? 46.539 16.683 8.787 1.00 26.79 78 GLU B N 1
ATOM 2831 C CA . GLU B 1 35 ? 46.769 18.069 9.022 1.00 25.68 78 GLU B CA 1
ATOM 2832 C C . GLU B 1 35 ? 47.037 18.792 7.710 1.00 30.93 78 GLU B C 1
ATOM 2833 O O . GLU B 1 35 ? 47.772 18.289 6.847 1.00 32.31 78 GLU B O 1
ATOM 2845 N N . ILE B 1 36 ? 46.416 19.950 7.580 1.00 29.08 79 ILE B N 1
ATOM 2846 C CA . ILE B 1 36 ? 46.629 20.867 6.457 1.00 34.21 79 ILE B CA 1
ATOM 2847 C C . ILE B 1 36 ? 47.345 22.126 6.993 1.00 40.76 79 ILE B C 1
ATOM 2848 O O . ILE B 1 36 ? 48.101 22.023 7.937 1.00 43.12 79 ILE B O 1
ATOM 2864 N N . ASP B 1 37 ? 47.131 23.292 6.391 1.00 49.59 80 ASP B N 1
ATOM 2865 C CA . ASP B 1 37 ? 47.621 24.568 6.947 1.00 55.10 80 ASP B CA 1
ATOM 2866 C C . ASP B 1 37 ? 47.010 24.954 8.284 1.00 56.74 80 ASP B C 1
ATOM 2867 O O . ASP B 1 37 ? 45.875 24.597 8.592 1.00 53.86 80 ASP B O 1
ATOM 2876 N N . SER B 1 38 ? 47.769 25.723 9.058 1.00 63.39 81 SER B N 1
ATOM 2877 C CA . SER B 1 38 ? 47.257 26.390 10.264 1.00 57.00 81 SER B CA 1
ATOM 2878 C C . SER B 1 38 ? 46.887 25.437 11.388 1.00 48.21 81 SER B C 1
ATOM 2879 O O . SER B 1 38 ? 46.140 25.804 12.294 1.00 50.78 81 SER B O 1
ATOM 2887 N N . GLY B 1 39 ? 47.402 24.216 11.335 1.00 49.48 82 GLY B N 1
ATOM 2888 C CA . GLY B 1 39 ? 47.091 23.224 12.350 1.00 48.03 82 GLY B CA 1
ATOM 2889 C C . GLY B 1 39 ? 45.720 22.551 12.205 1.00 41.19 82 GLY B C 1
ATOM 2890 O O . GLY B 1 39 ? 45.353 21.754 13.037 1.00 42.77 82 GLY B O 1
ATOM 2894 N N . ASN B 1 40 ? 44.961 22.892 11.175 1.00 33.75 83 ASN B N 1
ATOM 2895 C CA . ASN B 1 40 ? 43.631 22.314 10.969 1.00 35.43 83 ASN B CA 1
ATOM 2896 C C . ASN B 1 40 ? 43.702 20.918 10.381 1.00 28.68 83 ASN B C 1
ATOM 2897 O O . ASN B 1 40 ? 44.640 20.579 9.666 1.00 28.31 83 ASN B O 1
ATOM 2908 N N . LEU B 1 41 ? 42.738 20.067 10.717 1.00 26.06 84 LEU B N 1
ATOM 2909 C CA . LEU B 1 41 ? 42.750 18.730 10.191 1.00 25.70 84 LEU B CA 1
ATOM 2910 C C . LEU B 1 41 ? 41.481 18.509 9.373 1.00 28.86 84 LEU B C 1
ATOM 2911 O O . LEU B 1 41 ? 40.412 18.931 9.794 1.00 25.58 84 LEU B O 1
ATOM 2927 N N . ARG B 1 42 ? 41.635 17.856 8.224 1.00 23.41 85 ARG B N 1
ATOM 2928 C CA . ARG B 1 42 ? 40.501 17.469 7.391 1.00 27.47 85 ARG B CA 1
ATOM 2929 C C . ARG B 1 42 ? 40.572 15.988 7.006 1.00 25.18 85 ARG B C 1
ATOM 2930 O O . ARG B 1 42 ? 41.618 15.349 7.087 1.00 22.58 85 ARG B O 1
ATOM 2951 N N . ILE B 1 43 ? 39.441 15.414 6.578 1.00 22.07 86 ILE B N 1
ATOM 2952 C CA . ILE B 1 43 ? 39.412 14.015 6.193 1.00 20.74 86 ILE B CA 1
ATOM 2953 C C . ILE B 1 43 ? 40.001 13.778 4.797 1.00 22.15 86 ILE B C 1
ATOM 2954 O O . ILE B 1 43 ? 39.498 14.314 3.794 1.00 25.42 86 ILE B O 1
ATOM 2970 N N . ASP B 1 44 ? 41.082 13.017 4.735 1.00 21.71 87 ASP B N 1
ATOM 2971 C CA . ASP B 1 44 ? 41.686 12.638 3.459 1.00 26.45 87 ASP B CA 1
ATOM 2972 C C . ASP B 1 44 ? 41.210 11.291 2.924 1.00 29.26 87 ASP B C 1
ATOM 2973 O O . ASP B 1 44 ? 41.259 11.070 1.723 1.00 29.39 87 ASP B O 1
ATOM 2982 N N . ARG B 1 45 ? 40.780 10.383 3.803 1.00 26.15 88 ARG B N 1
ATOM 2983 C CA . ARG B 1 45 ? 40.178 9.111 3.380 1.00 27.67 88 ARG B CA 1
ATOM 2984 C C . ARG B 1 45 ? 38.808 8.966 4.092 1.00 25.03 88 ARG B C 1
ATOM 2985 O O . ARG B 1 45 ? 38.770 9.003 5.310 1.00 24.21 88 ARG B O 1
ATOM 3006 N N . ARG B 1 46 ? 37.736 8.802 3.336 1.00 25.58 89 ARG B N 1
ATOM 3007 C CA . ARG B 1 46 ? 36.379 8.727 3.920 1.00 27.43 89 ARG B CA 1
ATOM 3008 C C . ARG B 1 46 ? 36.213 7.427 4.666 1.00 20.75 89 ARG B C 1
ATOM 3009 O O . ARG B 1 46 ? 36.850 6.409 4.327 1.00 24.71 89 ARG B O 1
ATOM 3030 N N . GLY B 1 47 ? 35.377 7.442 5.716 1.00 21.33 90 GLY B N 1
ATOM 3031 C CA . GLY B 1 47 ? 34.979 6.245 6.410 1.00 22.57 90 GLY B CA 1
ATOM 3032 C C . GLY B 1 47 ? 33.944 5.440 5.618 1.00 19.27 90 GLY B C 1
ATOM 3033 O O . GLY B 1 47 ? 33.339 5.941 4.655 1.00 21.98 90 GLY B O 1
ATOM 3037 N N . SER B 1 48 ? 33.742 4.208 6.030 1.00 20.78 91 SER B N 1
ATOM 3038 C CA . SER B 1 48 ? 32.735 3.364 5.380 1.00 21.67 91 SER B CA 1
ATOM 3039 C C . SER B 1 48 ? 32.268 2.292 6.337 1.00 20.87 91 SER B C 1
ATOM 3040 O O . SER B 1 48 ? 32.847 2.088 7.386 1.00 22.19 91 SER B O 1
ATOM 3048 N N . LEU B 1 49 ? 31.227 1.562 5.934 1.00 21.20 92 LEU B N 1
ATOM 3049 C CA . LEU B 1 49 ? 30.869 0.327 6.594 1.00 21.73 92 LEU B CA 1
ATOM 3050 C C . LEU B 1 49 ? 31.175 -0.795 5.587 1.00 23.23 92 LEU B C 1
ATOM 3051 O O . LEU B 1 49 ? 30.531 -0.885 4.540 1.00 22.23 92 LEU B O 1
ATOM 3067 N N . MET B 1 50 ? 32.188 -1.581 5.893 1.00 21.46 93 MET B N 1
ATOM 3068 C CA . MET B 1 50 ? 32.683 -2.578 4.948 1.00 24.28 93 MET B CA 1
ATOM 3069 C C . MET B 1 50 ? 31.890 -3.860 5.082 1.00 23.66 93 MET B C 1
ATOM 3070 O O . MET B 1 50 ? 31.816 -4.459 6.164 1.00 26.41 93 MET B O 1
ATOM 3084 N N . MET B 1 51 ? 31.331 -4.305 3.966 1.00 24.56 94 MET B N 1
ATOM 3085 C CA . MET B 1 51 ? 30.601 -5.566 3.923 1.00 27.98 94 MET B CA 1
ATOM 3086 C C . MET B 1 51 ? 31.513 -6.553 3.169 1.00 29.56 94 MET B C 1
ATOM 3087 O O . MET B 1 51 ? 31.983 -6.235 2.096 1.00 30.03 94 MET B O 1
ATOM 3101 N N . THR B 1 52 ? 31.754 -7.713 3.751 1.00 26.79 95 THR B N 1
ATOM 3102 C CA . THR B 1 52 ? 32.616 -8.742 3.119 1.00 29.53 95 THR B CA 1
ATOM 3103 C C . THR B 1 52 ? 31.830 -10.016 2.954 1.00 31.46 95 THR B C 1
ATOM 3104 O O . THR B 1 52 ? 31.236 -10.522 3.922 1.00 29.15 95 THR B O 1
ATOM 3115 N N . PHE B 1 53 ? 31.784 -10.518 1.714 1.00 30.70 96 PHE B N 1
ATOM 3116 C CA . PHE B 1 53 ? 31.034 -11.708 1.405 1.00 25.76 96 PHE B CA 1
ATOM 3117 C C . PHE B 1 53 ? 32.013 -12.836 1.058 1.00 32.81 96 PHE B C 1
ATOM 3118 O O . PHE B 1 53 ? 33.053 -12.573 0.442 1.00 31.81 96 PHE B O 1
ATOM 3135 N N . MET B 1 54 ? 31.695 -14.065 1.450 1.00 30.47 97 MET B N 1
ATOM 3136 C CA . MET B 1 54 ? 32.494 -15.205 0.989 1.00 35.70 97 MET B CA 1
ATOM 3137 C C . MET B 1 54 ? 31.619 -16.435 0.755 1.00 39.40 97 MET B C 1
ATOM 3138 O O . MET B 1 54 ? 30.525 -16.553 1.328 1.00 33.83 97 MET B O 1
ATOM 3152 N N . PRO B 1 55 ? 32.085 -17.342 -0.128 1.00 35.08 98 PRO B N 1
ATOM 3153 C CA . PRO B 1 55 ? 31.253 -18.485 -0.535 1.00 35.69 98 PRO B CA 1
ATOM 3154 C C . PRO B 1 55 ? 31.385 -19.666 0.404 1.00 36.47 98 PRO B C 1
ATOM 3155 O O . PRO B 1 55 ? 32.459 -19.891 0.987 1.00 39.32 98 PRO B O 1
ATOM 3166 N N . ALA B 1 56 ? 30.270 -20.375 0.589 1.00 39.62 99 ALA B N 1
ATOM 3167 C CA . ALA B 1 56 ? 30.250 -21.623 1.333 1.00 43.30 99 ALA B CA 1
ATOM 3168 C C . ALA B 1 56 ? 30.907 -22.668 0.441 1.00 46.49 99 ALA B C 1
ATOM 3169 O O . ALA B 1 56 ? 30.673 -22.679 -0.763 1.00 41.47 99 ALA B O 1
ATOM 3176 N N . ILE B 1 57 ? 31.743 -23.507 1.026 1.00 44.60 100 ILE B N 1
ATOM 3177 C CA . ILE B 1 57 ? 32.379 -24.585 0.261 1.00 57.28 100 ILE B CA 1
ATOM 3178 C C . ILE B 1 57 ? 31.976 -25.953 0.794 1.00 65.42 100 ILE B C 1
ATOM 3179 O O . ILE B 1 57 ? 32.824 -26.828 1.011 1.00 68.64 100 ILE B O 1
ATOM 3195 N N . GLY B 1 58 ? 30.677 -26.144 0.991 1.00 65.34 101 GLY B N 1
ATOM 3196 C CA . GLY B 1 58 ? 30.182 -27.408 1.497 1.00 77.19 101 GLY B CA 1
ATOM 3197 C C . GLY B 1 58 ? 30.528 -27.530 2.967 1.00 88.18 101 GLY B C 1
ATOM 3198 O O . GLY B 1 58 ? 31.178 -26.645 3.529 1.00 84.08 101 GLY B O 1
ATOM 3202 N N . GLU B 1 59 ? 30.119 -28.635 3.585 1.00 99.19 102 GLU B N 1
ATOM 3203 C CA . GLU B 1 59 ? 30.241 -28.784 5.029 1.00 102.53 102 GLU B CA 1
ATOM 3204 C C . GLU B 1 59 ? 29.662 -27.527 5.676 1.00 96.75 102 GLU B C 1
ATOM 3205 O O . GLU B 1 59 ? 28.539 -27.124 5.370 1.00 98.99 102 GLU B O 1
ATOM 3217 N N . ARG B 1 60 ? 30.429 -26.901 6.557 1.00 94.42 103 ARG B N 1
ATOM 3218 C CA . ARG B 1 60 ? 30.004 -25.682 7.208 1.00 90.57 103 ARG B CA 1
ATOM 3219 C C . ARG B 1 60 ? 31.219 -24.786 7.190 1.00 78.45 103 ARG B C 1
ATOM 3220 O O . ARG B 1 60 ? 31.628 -24.249 8.219 1.00 74.75 103 ARG B O 1
ATOM 3241 N N . LYS B 1 61 ? 31.818 -24.672 6.010 1.00 71.27 104 LYS B N 1
ATOM 3242 C CA . LYS B 1 61 ? 33.071 -23.958 5.854 1.00 64.59 104 LYS B CA 1
ATOM 3243 C C . LYS B 1 61 ? 32.943 -22.944 4.741 1.00 47.15 104 LYS B C 1
ATOM 3244 O O . LYS B 1 61 ? 32.079 -23.075 3.878 1.00 48.86 104 LYS B O 1
ATOM 3263 N N . TYR B 1 62 ? 33.831 -21.958 4.745 1.00 48.19 105 TYR B N 1
ATOM 3264 C CA . TYR B 1 62 ? 33.783 -20.872 3.763 1.00 44.70 105 TYR B CA 1
ATOM 3265 C C . TYR B 1 62 ? 35.170 -20.610 3.199 1.00 43.39 105 TYR B C 1
ATOM 3266 O O . TYR B 1 62 ? 36.179 -20.794 3.883 1.00 48.68 105 TYR B O 1
ATOM 3284 N N . ASP B 1 63 ? 35.211 -20.165 1.950 1.00 42.20 106 ASP B N 1
ATOM 3285 C CA . ASP B 1 63 ? 36.476 -19.898 1.279 1.00 44.60 106 ASP B CA 1
ATOM 3286 C C . ASP B 1 63 ? 36.978 -18.520 1.655 1.00 42.57 106 ASP B C 1
ATOM 3287 O O . ASP B 1 63 ? 36.724 -17.545 0.946 1.00 46.16 106 ASP B O 1
ATOM 3296 N N . TRP B 1 64 ? 37.692 -18.464 2.775 1.00 47.13 107 TRP B N 1
ATOM 3297 C CA . TRP B 1 64 ? 38.110 -17.211 3.376 1.00 51.12 107 TRP B CA 1
ATOM 3298 C C . TRP B 1 64 ? 39.014 -16.407 2.440 1.00 53.90 107 TRP B C 1
ATOM 3299 O O . TRP B 1 64 ? 39.183 -15.206 2.620 1.00 53.99 107 TRP B O 1
ATOM 3320 N N . GLU B 1 65 ? 39.558 -17.055 1.414 1.00 48.63 108 GLU B N 1
ATOM 3321 C CA . GLU B 1 65 ? 40.508 -16.404 0.512 1.00 49.69 108 GLU B CA 1
ATOM 3322 C C . GLU B 1 65 ? 39.865 -15.952 -0.813 1.00 48.34 108 GLU B C 1
ATOM 3323 O O . GLU B 1 65 ? 40.528 -15.352 -1.662 1.00 57.77 108 GLU B O 1
ATOM 3335 N N . LYS B 1 66 ? 38.588 -16.239 -1.010 1.00 41.58 109 LYS B N 1
ATOM 3336 C CA . LYS B 1 66 ? 37.879 -15.700 -2.170 1.00 37.52 109 LYS B CA 1
ATOM 3337 C C . LYS B 1 66 ? 36.862 -14.599 -1.764 1.00 39.72 109 LYS B C 1
ATOM 3338 O O . LYS B 1 66 ? 35.819 -14.408 -2.403 1.00 42.27 109 LYS B O 1
ATOM 3357 N N . LYS B 1 67 ? 37.178 -13.864 -0.713 1.00 37.44 110 LYS B N 1
ATOM 3358 C CA . LYS B 1 67 ? 36.242 -12.839 -0.241 1.00 37.91 110 LYS B CA 1
ATOM 3359 C C . LYS B 1 67 ? 36.056 -11.702 -1.253 1.00 37.20 110 LYS B C 1
ATOM 3360 O O . LYS B 1 67 ? 36.992 -11.340 -1.967 1.00 39.08 110 LYS B O 1
ATOM 3379 N N . GLN B 1 68 ? 34.832 -11.180 -1.334 1.00 34.56 111 GLN B N 1
ATOM 3380 C CA . GLN B 1 68 ? 34.497 -10.019 -2.146 1.00 30.22 111 GLN B CA 1
ATOM 3381 C C . GLN B 1 68 ? 33.885 -8.923 -1.252 1.00 36.28 111 GLN B C 1
ATOM 3382 O O . GLN B 1 68 ? 33.165 -9.244 -0.311 1.00 29.89 111 GLN B O 1
ATOM 3396 N N . LYS B 1 69 ? 34.147 -7.655 -1.562 1.00 31.00 112 LYS B N 1
ATOM 3397 C CA . LYS B 1 69 ? 33.780 -6.550 -0.644 1.00 35.86 112 LYS B CA 1
ATOM 3398 C C . LYS B 1 69 ? 32.897 -5.454 -1.251 1.00 31.49 112 LYS B C 1
ATOM 3399 O O . LYS B 1 69 ? 32.896 -5.234 -2.463 1.00 31.78 112 LYS B O 1
ATOM 3418 N N . PHE B 1 70 ? 32.146 -4.746 -0.395 1.00 28.29 113 PHE B N 1
ATOM 3419 C CA . PHE B 1 70 ? 31.312 -3.637 -0.831 1.00 26.41 113 PHE B CA 1
ATOM 3420 C C . PHE B 1 70 ? 31.328 -2.625 0.310 1.00 27.22 113 PHE B C 1
ATOM 3421 O O . PHE B 1 70 ? 30.999 -2.989 1.441 1.00 27.44 113 PHE B O 1
ATOM 3438 N N . ALA B 1 71 ? 31.742 -1.401 0.021 1.00 25.03 114 ALA B N 1
ATOM 3439 C CA . ALA B 1 71 ? 31.958 -0.393 1.075 1.00 26.26 114 ALA B CA 1
ATOM 3440 C C . ALA B 1 71 ? 30.814 0.630 1.094 1.00 24.82 114 ALA B C 1
ATOM 3441 O O . ALA B 1 71 ? 30.701 1.439 0.189 1.00 26.29 114 ALA B O 1
ATOM 3448 N N . LEU B 1 72 ? 29.995 0.622 2.150 1.00 24.55 115 LEU B N 1
ATOM 3449 C CA . LEU B 1 72 ? 28.864 1.522 2.247 1.00 21.11 115 LEU B CA 1
ATOM 3450 C C . LEU B 1 72 ? 29.328 2.893 2.708 1.00 23.96 115 LEU B C 1
ATOM 3451 O O . LEU B 1 72 ? 30.053 2.996 3.681 1.00 21.96 115 LEU B O 1
ATOM 3467 N N . SER B 1 73 ? 28.869 3.928 2.028 1.00 20.53 116 SER B N 1
ATOM 3468 C CA . SER B 1 73 ? 29.073 5.292 2.470 1.00 21.80 116 SER B CA 1
ATOM 3469 C C . SER B 1 73 ? 28.152 5.601 3.668 1.00 20.04 116 SER B C 1
ATOM 3470 O O . SER B 1 73 ? 27.237 4.865 3.935 1.00 20.52 116 SER B O 1
ATOM 3478 N N . PRO B 1 74 ? 28.411 6.700 4.390 1.00 22.32 117 PRO B N 1
ATOM 3479 C CA . PRO B 1 74 ? 27.500 7.125 5.457 1.00 22.29 117 PRO B CA 1
ATOM 3480 C C . PRO B 1 74 ? 26.036 7.193 4.972 1.00 22.00 117 PRO B C 1
ATOM 3481 O O . PRO B 1 74 ? 25.121 6.670 5.644 1.00 20.99 117 PRO B O 1
ATOM 3492 N N . THR B 1 75 ? 25.825 7.782 3.805 1.00 22.38 118 THR B N 1
ATOM 3493 C CA . THR B 1 75 ? 24.500 7.874 3.216 1.00 24.28 118 THR B CA 1
ATOM 3494 C C . THR B 1 75 ? 23.871 6.475 2.966 1.00 24.22 118 THR B C 1
ATOM 3495 O O . THR B 1 75 ? 22.699 6.240 3.295 1.00 22.28 118 THR B O 1
ATOM 3506 N N . GLU B 1 76 ? 24.639 5.540 2.425 1.00 20.99 119 GLU B N 1
ATOM 3507 C CA . GLU B 1 76 ? 24.153 4.153 2.278 1.00 19.48 119 GLU B CA 1
ATOM 3508 C C . GLU B 1 76 ? 23.829 3.467 3.629 1.00 20.30 119 GLU B C 1
ATOM 3509 O O . GLU B 1 76 ? 22.809 2.758 3.756 1.00 22.61 119 GLU B O 1
ATOM 3521 N N . VAL B 1 77 ? 24.645 3.735 4.644 1.00 22.97 120 VAL B N 1
ATOM 3522 C CA . VAL B 1 77 ? 24.341 3.276 5.992 1.00 21.83 120 VAL B CA 1
ATOM 3523 C C . VAL B 1 77 ? 22.984 3.856 6.431 1.00 22.24 120 VAL B C 1
ATOM 3524 O O . VAL B 1 77 ? 22.164 3.142 6.961 1.00 21.14 120 VAL B O 1
ATOM 3537 N N . GLY B 1 78 ? 22.757 5.147 6.174 1.00 21.12 121 GLY B N 1
ATOM 3538 C CA . GLY B 1 78 ? 21.480 5.759 6.494 1.00 21.75 121 GLY B CA 1
ATOM 3539 C C . GLY B 1 78 ? 20.304 5.053 5.835 1.00 22.86 121 GLY B C 1
ATOM 3540 O O . GLY B 1 78 ? 19.222 4.910 6.413 1.00 24.01 121 GLY B O 1
ATOM 3544 N N . SER B 1 79 ? 20.528 4.598 4.609 1.00 22.03 122 SER B N 1
ATOM 3545 C CA . SER B 1 79 ? 19.507 3.875 3.869 1.00 21.41 122 SER B CA 1
ATOM 3546 C C . SER B 1 79 ? 19.072 2.620 4.624 1.00 25.21 122 SER B C 1
ATOM 3547 O O . SER B 1 79 ? 17.878 2.341 4.782 1.00 25.82 122 SER B O 1
ATOM 3555 N N . LEU B 1 80 ? 20.044 1.868 5.110 1.00 21.90 123 LEU B N 1
ATOM 3556 C CA . LEU B 1 80 ? 19.763 0.642 5.817 1.00 23.32 123 LEU B CA 1
ATOM 3557 C C . LEU B 1 80 ? 19.166 0.883 7.190 1.00 27.41 123 LEU B C 1
ATOM 3558 O O . LEU B 1 80 ? 18.242 0.165 7.592 1.00 25.80 123 LEU B O 1
ATOM 3574 N N . ILE B 1 81 ? 19.694 1.858 7.926 1.00 22.02 124 ILE B N 1
ATOM 3575 C CA . ILE B 1 81 ? 19.196 2.178 9.262 1.00 22.38 124 ILE B CA 1
ATOM 3576 C C . ILE B 1 81 ? 17.716 2.565 9.223 1.00 22.60 124 ILE B C 1
ATOM 3577 O O . ILE B 1 81 ? 16.967 2.302 10.186 1.00 24.03 124 ILE B O 1
ATOM 3593 N N . SER B 1 82 ? 17.299 3.145 8.107 1.00 22.73 125 SER B N 1
ATOM 3594 C CA . SER B 1 82 ? 15.956 3.689 7.987 1.00 25.26 125 SER B CA 1
ATOM 3595 C C . SER B 1 82 ? 14.910 2.729 7.379 1.00 27.71 125 SER B C 1
ATOM 3596 O O . SER B 1 82 ? 13.734 3.112 7.217 1.00 27.37 125 SER B O 1
ATOM 3604 N N . MET B 1 83 ? 15.341 1.499 7.063 1.00 27.35 126 MET B N 1
ATOM 3605 C CA . MET B 1 83 ? 14.458 0.484 6.475 1.00 29.45 126 MET B CA 1
ATOM 3606 C C . MET B 1 83 ? 13.533 -0.115 7.496 1.00 30.32 126 MET B C 1
ATOM 3607 O O . MET B 1 83 ? 13.968 -0.512 8.571 1.00 35.34 126 MET B O 1
ATOM 3621 N N . GLY B 1 84 ? 12.254 -0.201 7.145 1.00 39.39 127 GLY B N 1
ATOM 3622 C CA . GLY B 1 84 ? 11.303 -0.987 7.914 1.00 38.89 127 GLY B CA 1
ATOM 3623 C C . GLY B 1 84 ? 11.203 -2.381 7.310 1.00 36.99 127 GLY B C 1
ATOM 3624 O O . GLY B 1 84 ? 11.840 -2.662 6.293 1.00 31.67 127 GLY B O 1
ATOM 3628 N N . SER B 1 85 ? 10.378 -3.234 7.920 1.00 37.34 128 SER B N 1
ATOM 3629 C CA . SER B 1 85 ? 10.274 -4.646 7.537 1.00 31.28 128 SER B CA 1
ATOM 3630 C C . SER B 1 85 ? 9.801 -4.867 6.107 1.00 35.07 128 SER B C 1
ATOM 3631 O O . SER B 1 85 ? 9.999 -5.946 5.559 1.00 35.77 128 SER B O 1
ATOM 3639 N N . LYS B 1 86 ? 9.177 -3.867 5.499 1.00 34.27 129 LYS B N 1
ATOM 3640 C CA . LYS B 1 86 ? 8.706 -3.996 4.120 1.00 34.35 129 LYS B CA 1
ATOM 3641 C C . LYS B 1 86 ? 9.522 -3.183 3.130 1.00 39.90 129 LYS B C 1
ATOM 3642 O O . LYS B 1 86 ? 9.182 -3.122 1.952 1.00 36.89 129 LYS B O 1
ATOM 3661 N N . ASP B 1 87 ? 10.598 -2.553 3.593 1.00 35.18 130 ASP B N 1
ATOM 3662 C CA . ASP B 1 87 ? 11.385 -1.720 2.710 1.00 34.64 130 ASP B CA 1
ATOM 3663 C C . ASP B 1 87 ? 12.486 -2.493 2.014 1.00 33.65 130 ASP B C 1
ATOM 3664 O O . ASP B 1 87 ? 12.924 -3.539 2.497 1.00 33.21 130 ASP B O 1
ATOM 3673 N N . SER B 1 88 ? 12.946 -1.933 0.895 1.00 40.60 131 SER B N 1
ATOM 3674 C CA . SER B 1 88 ? 14.099 -2.427 0.154 1.00 32.06 131 SER B CA 1
ATOM 3675 C C . SER B 1 88 ? 15.176 -1.344 0.007 1.00 39.59 131 SER B C 1
ATOM 3676 O O . SER B 1 88 ? 14.877 -0.144 0.060 1.00 38.96 131 SER B O 1
ATOM 3684 N N . SER B 1 89 ? 16.418 -1.788 -0.195 1.00 35.45 132 SER B N 1
ATOM 3685 C CA . SER B 1 89 ? 17.537 -0.903 -0.523 1.00 31.83 132 SER B CA 1
ATOM 3686 C C . SER B 1 89 ? 18.340 -1.546 -1.630 1.00 32.39 132 SER B C 1
ATOM 3687 O O . SER B 1 89 ? 18.472 -2.756 -1.672 1.00 34.16 132 SER B O 1
ATOM 3695 N N . GLU B 1 90 ? 18.883 -0.735 -2.527 1.00 32.69 133 GLU B N 1
ATOM 3696 C CA . GLU B 1 90 ? 19.722 -1.259 -3.595 1.00 33.67 133 GLU B CA 1
ATOM 3697 C C . GLU B 1 90 ? 20.776 -0.229 -3.969 1.00 32.77 133 GLU B C 1
ATOM 3698 O O . GLU B 1 90 ? 20.438 0.919 -4.239 1.00 34.95 133 GLU B O 1
ATOM 3710 N N . PHE B 1 91 ? 22.040 -0.642 -3.987 1.00 32.85 134 PHE B N 1
ATOM 3711 C CA . PHE B 1 91 ? 23.143 0.289 -4.240 1.00 33.65 134 PHE B CA 1
ATOM 3712 C C . PHE B 1 91 ? 23.995 -0.192 -5.422 1.00 29.09 134 PHE B C 1
ATOM 3713 O O . PHE B 1 91 ? 24.307 -1.376 -5.519 1.00 32.13 134 PHE B O 1
ATOM 3730 N N . PHE B 1 92 ? 24.419 0.741 -6.266 1.00 32.48 135 PHE B N 1
ATOM 3731 C CA . PHE B 1 92 ? 25.229 0.445 -7.455 1.00 36.29 135 PHE B CA 1
ATOM 3732 C C . PHE B 1 92 ? 26.556 1.172 -7.404 1.00 35.30 135 PHE B C 1
ATOM 3733 O O . PHE B 1 92 ? 26.568 2.408 -7.349 1.00 34.88 135 PHE B O 1
ATOM 3750 N N . HIS B 1 93 ? 27.660 0.428 -7.430 1.00 33.63 136 HIS B N 1
ATOM 3751 C CA . HIS B 1 93 ? 28.991 1.024 -7.358 1.00 38.50 136 HIS B CA 1
ATOM 3752 C C . HIS B 1 93 ? 29.887 0.739 -8.557 1.00 44.97 136 HIS B C 1
ATOM 3753 O O . HIS B 1 93 ? 29.958 -0.393 -9.016 1.00 43.18 136 HIS B O 1
ATOM 3767 N N . ASP B 1 94 ? 30.624 1.764 -8.986 1.00 59.38 137 ASP B N 1
ATOM 3768 C CA . ASP B 1 94 ? 31.748 1.613 -9.916 1.00 68.88 137 ASP B CA 1
ATOM 3769 C C . ASP B 1 94 ? 33.052 2.151 -9.308 1.00 76.41 137 ASP B C 1
ATOM 3770 O O . ASP B 1 94 ? 33.242 3.364 -9.240 1.00 80.98 137 ASP B O 1
ATOM 3779 N N . PRO B 1 95 ? 33.963 1.255 -8.880 1.00 80.55 138 PRO B N 1
ATOM 3780 C CA . PRO B 1 95 ? 35.222 1.677 -8.247 1.00 87.30 138 PRO B CA 1
ATOM 3781 C C . PRO B 1 95 ? 36.096 2.542 -9.153 1.00 88.50 138 PRO B C 1
ATOM 3782 O O . PRO B 1 95 ? 37.105 3.064 -8.673 1.00 83.11 138 PRO B O 1
ATOM 3793 N N . GLN B 1 104 ? 35.773 -2.853 -16.654 1.00 97.03 147 GLN B N 1
ATOM 3794 C CA . GLN B 1 104 ? 35.049 -2.231 -15.551 1.00 90.95 147 GLN B CA 1
ATOM 3795 C C . GLN B 1 104 ? 34.629 -3.261 -14.512 1.00 81.30 147 GLN B C 1
ATOM 3796 O O . GLN B 1 104 ? 34.274 -4.392 -14.852 1.00 78.21 147 GLN B O 1
ATOM 3809 N N . VAL B 1 105 ? 34.670 -2.860 -13.245 1.00 72.30 148 VAL B N 1
ATOM 3810 C CA . VAL B 1 105 ? 34.130 -3.669 -12.159 1.00 64.99 148 VAL B CA 1
ATOM 3811 C C . VAL B 1 105 ? 32.867 -3.010 -11.599 1.00 61.56 148 VAL B C 1
ATOM 3812 O O . VAL B 1 105 ? 32.949 -2.019 -10.889 1.00 64.09 148 VAL B O 1
ATOM 3825 N N . ARG B 1 106 ? 31.702 -3.553 -11.940 1.00 52.92 149 ARG B N 1
ATOM 3826 C CA . ARG B 1 106 ? 30.433 -3.077 -11.391 1.00 52.06 149 ARG B CA 1
ATOM 3827 C C . ARG B 1 106 ? 30.051 -3.957 -10.212 1.00 49.46 149 ARG B C 1
ATOM 3828 O O . ARG B 1 106 ? 30.289 -5.165 -10.224 1.00 47.24 149 ARG B O 1
ATOM 3849 N N . LYS B 1 107 ? 29.491 -3.344 -9.179 1.00 40.45 150 LYS B N 1
ATOM 3850 C CA . LYS B 1 107 ? 29.050 -4.088 -8.014 1.00 35.86 150 LYS B CA 1
ATOM 3851 C C . LYS B 1 107 ? 27.694 -3.572 -7.661 1.00 34.21 150 LYS B C 1
ATOM 3852 O O . LYS B 1 107 ? 27.436 -2.356 -7.743 1.00 35.14 150 LYS B O 1
ATOM 3871 N N . SER B 1 108 ? 26.806 -4.468 -7.263 1.00 33.93 151 SER B N 1
ATOM 3872 C CA . SER B 1 108 ? 25.536 -4.004 -6.730 1.00 35.05 151 SER B CA 1
ATOM 3873 C C . SER B 1 108 ? 25.219 -4.769 -5.448 1.00 36.70 151 SER B C 1
ATOM 3874 O O . SER B 1 108 ? 25.563 -5.939 -5.313 1.00 35.94 151 SER B O 1
ATOM 3882 N N . LEU B 1 109 ? 24.612 -4.072 -4.492 1.00 33.81 152 LEU B N 1
ATOM 3883 C CA . LEU B 1 109 ? 24.236 -4.676 -3.228 1.00 33.18 152 LEU B CA 1
ATOM 3884 C C . LEU B 1 109 ? 22.757 -4.465 -3.050 1.00 35.79 152 LEU B C 1
ATOM 3885 O O . LEU B 1 109 ? 22.269 -3.345 -3.187 1.00 33.19 152 LEU B O 1
ATOM 3901 N N . SER B 1 110 ? 22.026 -5.535 -2.749 1.00 31.03 153 SER B N 1
ATOM 3902 C CA . SER B 1 110 ? 20.607 -5.399 -2.498 1.00 35.45 153 SER B CA 1
ATOM 3903 C C . SER B 1 110 ? 20.223 -5.996 -1.168 1.00 28.61 153 SER B C 1
ATOM 3904 O O . SER B 1 110 ? 20.833 -6.941 -0.697 1.00 31.28 153 SER B O 1
ATOM 3912 N N . VAL B 1 111 ? 19.222 -5.363 -0.557 1.00 30.65 154 VAL B N 1
ATOM 3913 C CA . VAL B 1 111 ? 18.638 -5.784 0.700 1.00 31.37 154 VAL B CA 1
ATOM 3914 C C . VAL B 1 111 ? 17.124 -5.818 0.455 1.00 34.39 154 VAL B C 1
ATOM 3915 O O . VAL B 1 111 ? 16.471 -4.761 0.361 1.00 35.92 154 VAL B O 1
ATOM 3928 N N . LYS B 1 112 ? 16.567 -7.027 0.352 1.00 36.41 155 LYS B N 1
ATOM 3929 C CA . LYS B 1 112 ? 15.162 -7.213 -0.039 1.00 37.16 155 LYS B CA 1
ATOM 3930 C C . LYS B 1 112 ? 14.427 -8.033 1.011 1.00 27.98 155 LYS B C 1
ATOM 3931 O O . LYS B 1 112 ? 14.947 -9.045 1.444 1.00 31.42 155 LYS B O 1
ATOM 3950 N N . PRO B 1 113 ? 13.247 -7.568 1.439 1.00 29.73 156 PRO B N 1
ATOM 3951 C CA . PRO B 1 113 ? 12.517 -8.189 2.542 1.00 30.71 156 PRO B CA 1
ATOM 3952 C C . PRO B 1 113 ? 11.787 -9.463 2.117 1.00 35.23 156 PRO B C 1
ATOM 3953 O O . PRO B 1 113 ? 11.329 -9.559 0.978 1.00 37.63 156 PRO B O 1
ATOM 3964 N N . HIS B 1 114 ? 11.701 -10.414 3.029 1.00 34.28 157 HIS B N 1
ATOM 3965 C CA . HIS B 1 114 ? 10.772 -11.551 2.879 1.00 35.94 157 HIS B CA 1
ATOM 3966 C C . HIS B 1 114 ? 9.361 -11.020 3.072 1.00 36.04 157 HIS B C 1
ATOM 3967 O O . HIS B 1 114 ? 9.129 -10.120 3.892 1.00 34.65 157 HIS B O 1
ATOM 3981 N N . ALA B 1 115 ? 8.384 -11.601 2.366 1.00 40.76 158 ALA B N 1
ATOM 3982 C CA . ALA B 1 115 ? 7.009 -11.103 2.463 1.00 37.27 158 ALA B CA 1
ATOM 3983 C C . ALA B 1 115 ? 6.442 -11.224 3.864 1.00 35.16 158 ALA B C 1
ATOM 3984 O O . ALA B 1 115 ? 5.622 -10.400 4.268 1.00 39.66 158 ALA B O 1
ATOM 3991 N N . ASP B 1 116 ? 6.864 -12.244 4.610 1.00 39.08 159 ASP B N 1
ATOM 3992 C CA . ASP B 1 116 ? 6.341 -12.422 5.962 1.00 40.12 159 ASP B CA 1
ATOM 3993 C C . ASP B 1 116 ? 6.976 -11.473 6.978 1.00 40.45 159 ASP B C 1
ATOM 3994 O O . ASP B 1 116 ? 6.546 -11.429 8.131 1.00 40.91 159 ASP B O 1
ATOM 4003 N N . GLY B 1 117 ? 7.969 -10.692 6.545 1.00 38.46 160 GLY B N 1
ATOM 4004 C CA . GLY B 1 117 ? 8.581 -9.698 7.405 1.00 41.27 160 GLY B CA 1
ATOM 4005 C C . GLY B 1 117 ? 9.528 -10.302 8.431 1.00 40.08 160 GLY B C 1
ATOM 4006 O O . GLY B 1 117 ? 9.794 -9.692 9.476 1.00 37.36 160 GLY B O 1
ATOM 4010 N N . SER B 1 118 ? 10.030 -11.498 8.131 1.00 34.78 161 SER B N 1
ATOM 4011 C CA . SER B 1 118 ? 10.875 -12.259 9.049 1.00 35.26 161 SER B CA 1
ATOM 4012 C C . SER B 1 118 ? 12.369 -11.949 8.855 1.00 31.50 161 SER B C 1
ATOM 4013 O O . SER B 1 118 ? 13.224 -12.452 9.612 1.00 35.28 161 SER B O 1
ATOM 4021 N N . GLY B 1 119 ? 12.677 -11.148 7.849 1.00 30.45 162 GLY B N 1
ATOM 4022 C CA . GLY B 1 119 ? 14.064 -10.851 7.531 1.00 29.20 162 GLY B CA 1
ATOM 4023 C C . GLY B 1 119 ? 14.226 -10.376 6.106 1.00 29.02 162 GLY B C 1
ATOM 4024 O O . GLY B 1 119 ? 13.288 -9.860 5.511 1.00 29.78 162 GLY B O 1
ATOM 4028 N N . TYR B 1 120 ? 15.433 -10.563 5.576 1.00 26.75 163 TYR B N 1
ATOM 4029 C CA . TYR B 1 120 ? 15.838 -10.028 4.274 1.00 29.07 163 TYR B CA 1
ATOM 4030 C C . TYR B 1 120 ? 16.806 -10.987 3.589 1.00 30.53 163 TYR B C 1
ATOM 4031 O O . TYR B 1 120 ? 17.445 -11.824 4.236 1.00 33.04 163 TYR B O 1
ATOM 4049 N N . PHE B 1 121 ? 16.918 -10.846 2.276 1.00 28.34 164 PHE B N 1
ATOM 4050 C CA . PHE B 1 121 ? 18.080 -11.345 1.563 1.00 30.47 164 PHE B CA 1
ATOM 4051 C C . PHE B 1 121 ? 19.015 -10.178 1.321 1.00 28.07 164 PHE B C 1
ATOM 4052 O O . PHE B 1 121 ? 18.595 -9.139 0.822 1.00 32.02 164 PHE B O 1
ATOM 4069 N N . ILE B 1 122 ? 20.282 -10.390 1.651 1.00 27.41 165 ILE B N 1
ATOM 4070 C CA . ILE B 1 122 ? 21.321 -9.444 1.329 1.00 29.68 165 ILE B CA 1
ATOM 4071 C C . ILE B 1 122 ? 22.197 -10.089 0.284 1.00 30.20 165 ILE B C 1
ATOM 4072 O O . ILE B 1 122 ? 22.783 -11.150 0.517 1.00 30.03 165 ILE B O 1
ATOM 4088 N N . SER B 1 123 ? 22.296 -9.447 -0.869 1.00 31.23 166 SER B N 1
ATOM 4089 C CA . SER B 1 123 ? 23.072 -10.031 -1.956 1.00 34.50 166 SER B CA 1
ATOM 4090 C C . SER B 1 123 ? 24.055 -9.063 -2.560 1.00 34.17 166 SER B C 1
ATOM 4091 O O . SER B 1 123 ? 23.789 -7.868 -2.654 1.00 35.93 166 SER B O 1
ATOM 4099 N N . LEU B 1 124 ? 25.190 -9.604 -2.982 1.00 33.02 167 LEU B N 1
ATOM 4100 C CA . LEU B 1 124 ? 26.211 -8.857 -3.695 1.00 30.42 167 LEU B CA 1
ATOM 4101 C C . LEU B 1 124 ? 26.431 -9.452 -5.092 1.00 38.39 167 LEU B C 1
ATOM 4102 O O . LEU B 1 124 ? 26.693 -10.655 -5.228 1.00 36.30 167 LEU B O 1
ATOM 4118 N N . SER B 1 125 ? 26.287 -8.602 -6.101 1.00 35.96 168 SER B N 1
ATOM 4119 C CA . SER B 1 125 ? 26.559 -8.955 -7.499 1.00 40.87 168 SER B CA 1
ATOM 4120 C C . SER B 1 125 ? 27.800 -8.213 -7.927 1.00 42.22 168 SER B C 1
ATOM 4121 O O . SER B 1 125 ? 27.877 -6.997 -7.745 1.00 37.10 168 SER B O 1
ATOM 4129 N N . VAL B 1 126 ? 28.750 -8.936 -8.512 1.00 42.29 169 VAL B N 1
ATOM 4130 C CA . VAL B 1 126 ? 29.997 -8.357 -8.988 1.00 47.78 169 VAL B CA 1
ATOM 4131 C C . VAL B 1 126 ? 30.176 -8.693 -10.465 1.00 56.31 169 VAL B C 1
ATOM 4132 O O . VAL B 1 126 ? 30.351 -9.856 -10.824 1.00 58.91 169 VAL B O 1
ATOM 4145 N N . ASN B 1 127 ? 30.116 -7.679 -11.315 1.00 51.20 170 ASN B N 1
ATOM 4146 C CA . ASN B 1 127 ? 30.257 -7.879 -12.748 1.00 58.90 170 ASN B CA 1
ATOM 4147 C C . ASN B 1 127 ? 31.668 -7.485 -13.155 1.00 61.99 170 ASN B C 1
ATOM 4148 O O . ASN B 1 127 ? 31.983 -6.302 -13.269 1.00 58.09 170 ASN B O 1
ATOM 4159 N N . ASN B 1 128 ? 32.515 -8.491 -13.345 1.00 63.11 171 ASN B N 1
ATOM 4160 C CA . ASN B 1 128 ? 33.906 -8.281 -13.726 1.00 74.79 171 ASN B CA 1
ATOM 4161 C C . ASN B 1 128 ? 34.046 -8.232 -15.254 1.00 80.95 171 ASN B C 1
ATOM 4162 O O . ASN B 1 128 ? 34.182 -9.273 -15.904 1.00 81.96 171 ASN B O 1
ATOM 4173 N N . SER B 1 129 ? 34.003 -7.034 -15.831 1.00 84.08 172 SER B N 1
ATOM 4174 C CA . SER B 1 129 ? 34.095 -6.894 -17.286 1.00 88.91 172 SER B CA 1
ATOM 4175 C C . SER B 1 129 ? 35.518 -7.146 -17.791 1.00 93.42 172 SER B C 1
ATOM 4176 O O . SER B 1 129 ? 35.708 -7.666 -18.889 1.00 91.98 172 SER B O 1
ATOM 4184 N N . ILE B 1 130 ? 36.513 -6.784 -16.987 1.00 93.87 173 ILE B N 1
ATOM 4185 C CA . ILE B 1 130 ? 37.909 -7.003 -17.360 1.00 98.41 173 ILE B CA 1
ATOM 4186 C C . ILE B 1 130 ? 38.224 -8.497 -17.466 1.00 93.59 173 ILE B C 1
ATOM 4187 O O . ILE B 1 130 ? 38.735 -8.953 -18.486 1.00 96.91 173 ILE B O 1
ATOM 4203 N N . LEU B 1 131 ? 37.922 -9.251 -16.412 1.00 90.22 174 LEU B N 1
ATOM 4204 C CA . LEU B 1 131 ? 38.113 -10.701 -16.416 1.00 83.80 174 LEU B CA 1
ATOM 4205 C C . LEU B 1 131 ? 36.956 -11.437 -17.086 1.00 83.00 174 LEU B C 1
ATOM 4206 O O . LEU B 1 131 ? 36.926 -12.666 -17.101 1.00 81.31 174 LEU B O 1
ATOM 4222 N N . LYS B 1 132 ? 36.004 -10.685 -17.632 1.00 85.67 175 LYS B N 1
ATOM 4223 C CA . LYS B 1 132 ? 34.793 -11.264 -18.216 1.00 84.13 175 LYS B CA 1
ATOM 4224 C C . LYS B 1 132 ? 34.214 -12.388 -17.343 1.00 80.11 175 LYS B C 1
ATOM 4225 O O . LYS B 1 132 ? 34.008 -13.513 -17.804 1.00 78.76 175 LYS B O 1
ATOM 4244 N N . THR B 1 133 ? 33.952 -12.066 -16.078 1.00 75.14 176 THR B N 1
ATOM 4245 C CA . THR B 1 133 ? 33.287 -12.992 -15.172 1.00 75.32 176 THR B CA 1
ATOM 4246 C C . THR B 1 133 ? 32.350 -12.228 -14.256 1.00 71.29 176 THR B C 1
ATOM 4247 O O . THR B 1 133 ? 32.167 -11.016 -14.387 1.00 67.83 176 THR B O 1
ATOM 4258 N N . ASN B 1 134 ? 31.740 -12.943 -13.328 1.00 65.23 177 ASN B N 1
ATOM 4259 C CA . ASN B 1 134 ? 30.884 -12.299 -12.359 1.00 64.59 177 ASN B CA 1
ATOM 4260 C C . ASN B 1 134 ? 30.571 -13.248 -11.235 1.00 64.76 177 ASN B C 1
ATOM 4261 O O . ASN B 1 134 ? 30.611 -14.464 -11.400 1.00 59.38 177 ASN B O 1
ATOM 4272 N N . ASP B 1 135 ? 30.281 -12.683 -10.075 1.00 56.71 178 ASP B N 1
ATOM 4273 C CA . ASP B 1 135 ? 30.033 -13.494 -8.904 1.00 56.06 178 ASP B CA 1
ATOM 4274 C C . ASP B 1 135 ? 28.747 -13.041 -8.268 1.00 50.63 178 ASP B C 1
ATOM 4275 O O . ASP B 1 135 ? 28.260 -11.949 -8.545 1.00 47.19 178 ASP B O 1
ATOM 4284 N N . TYR B 1 136 ? 28.188 -13.901 -7.437 1.00 46.01 179 TYR B N 1
ATOM 4285 C CA . TYR B 1 136 ? 26.937 -13.603 -6.799 1.00 46.23 179 TYR B CA 1
ATOM 4286 C C . TYR B 1 136 ? 26.899 -14.303 -5.449 1.00 46.74 179 TYR B C 1
ATOM 4287 O O . TYR B 1 136 ? 27.128 -15.509 -5.332 1.00 45.05 179 TYR B O 1
ATOM 4305 N N . PHE B 1 137 ? 26.671 -13.514 -4.410 1.00 40.63 180 PHE B N 1
ATOM 4306 C CA . PHE B 1 137 ? 26.601 -14.052 -3.069 1.00 35.25 180 PHE B CA 1
ATOM 4307 C C . PHE B 1 137 ? 25.259 -13.647 -2.497 1.00 38.34 180 PHE B C 1
ATOM 4308 O O . PHE B 1 137 ? 24.848 -12.495 -2.637 1.00 40.92 180 PHE B O 1
ATOM 4325 N N . VAL B 1 138 ? 24.575 -14.590 -1.864 1.00 33.10 181 VAL B N 1
ATOM 4326 C CA . VAL B 1 138 ? 23.319 -14.297 -1.185 1.00 36.95 181 VAL B CA 1
ATOM 4327 C C . VAL B 1 138 ? 23.356 -14.826 0.239 1.00 32.81 181 VAL B C 1
ATOM 4328 O O . VAL B 1 138 ? 23.714 -15.978 0.482 1.00 35.40 181 VAL B O 1
ATOM 4341 N N . VAL B 1 139 ? 22.949 -13.971 1.174 1.00 28.88 182 VAL B N 1
ATOM 4342 C CA . VAL B 1 139 ? 23.010 -14.275 2.593 1.00 33.11 182 VAL B CA 1
ATOM 4343 C C . VAL B 1 139 ? 21.665 -13.838 3.158 1.00 34.82 182 VAL B C 1
ATOM 4344 O O . VAL B 1 139 ? 21.319 -12.627 3.152 1.00 32.76 182 VAL B O 1
ATOM 4357 N N . PRO B 1 140 ? 20.856 -14.816 3.585 1.00 36.16 183 PRO B N 1
ATOM 4358 C CA . PRO B 1 140 ? 19.629 -14.461 4.302 1.00 32.81 183 PRO B CA 1
ATOM 4359 C C . PRO B 1 140 ? 19.986 -13.874 5.651 1.00 27.99 183 PRO B C 1
ATOM 4360 O O . PRO B 1 140 ? 20.916 -14.341 6.295 1.00 30.26 183 PRO B O 1
ATOM 4371 N N . VAL B 1 141 ? 19.227 -12.875 6.071 1.00 30.72 184 VAL B N 1
ATOM 4372 C CA . VAL B 1 141 ? 19.430 -12.240 7.361 1.00 29.18 184 VAL B CA 1
ATOM 4373 C C . VAL B 1 141 ? 18.088 -12.222 8.081 1.00 28.72 184 VAL B C 1
ATOM 4374 O O . VAL B 1 141 ? 17.101 -11.819 7.498 1.00 30.18 184 VAL B O 1
ATOM 4387 N N . THR B 1 142 ? 18.039 -12.684 9.326 1.00 26.85 185 THR B N 1
ATOM 4388 C CA . THR B 1 142 ? 16.824 -12.627 10.116 1.00 26.79 185 THR B CA 1
ATOM 4389 C C . THR B 1 142 ? 16.519 -11.213 10.617 1.00 31.81 185 THR B C 1
ATOM 4390 O O . THR B 1 142 ? 17.399 -10.359 10.636 1.00 26.06 185 THR B O 1
ATOM 4401 N N . LYS B 1 143 ? 15.276 -10.980 11.046 1.00 29.08 186 LYS B N 1
ATOM 4402 C CA . LYS B 1 143 ? 14.917 -9.738 11.726 1.00 28.27 186 LYS B CA 1
ATOM 4403 C C . LYS B 1 143 ? 15.921 -9.382 12.843 1.00 25.11 186 LYS B C 1
ATOM 4404 O O . LYS B 1 143 ? 16.342 -8.236 12.980 1.00 26.95 186 LYS B O 1
ATOM 4423 N N . ALA B 1 144 ? 16.276 -10.356 13.653 1.00 24.74 187 ALA B N 1
ATOM 4424 C CA . ALA B 1 144 ? 17.203 -10.137 14.746 1.00 24.75 187 ALA B CA 1
ATOM 4425 C C . ALA B 1 144 ? 18.606 -9.716 14.259 1.00 24.93 187 ALA B C 1
ATOM 4426 O O . ALA B 1 144 ? 19.224 -8.808 14.801 1.00 24.60 187 ALA B O 1
ATOM 4433 N N . GLU B 1 145 ? 19.115 -10.432 13.275 1.00 25.61 188 GLU B N 1
ATOM 4434 C CA . GLU B 1 145 ? 20.404 -10.126 12.713 1.00 25.41 188 GLU B CA 1
ATOM 4435 C C . GLU B 1 145 ? 20.425 -8.726 12.076 1.00 23.60 188 GLU B C 1
ATOM 4436 O O . GLU B 1 145 ? 21.396 -8.007 12.220 1.00 22.92 188 GLU B O 1
ATOM 4448 N N . PHE B 1 146 ? 19.345 -8.341 11.397 1.00 22.98 189 PHE B N 1
ATOM 4449 C CA . PHE B 1 146 ? 19.257 -7.019 10.822 1.00 23.52 189 PHE B CA 1
ATOM 4450 C C . PHE B 1 146 ? 19.124 -5.945 11.915 1.00 23.46 189 PHE B C 1
ATOM 4451 O O . PHE B 1 146 ? 19.647 -4.832 11.771 1.00 24.71 189 PHE B O 1
ATOM 4468 N N . ALA B 1 147 ? 18.461 -6.279 13.022 1.00 22.25 190 ALA B N 1
ATOM 4469 C CA . ALA B 1 147 ? 18.388 -5.365 14.155 1.00 23.58 190 ALA B CA 1
ATOM 4470 C C . ALA B 1 147 ? 19.773 -5.111 14.758 1.00 24.04 190 ALA B C 1
ATOM 4471 O O . ALA B 1 147 ? 20.097 -3.959 15.115 1.00 24.44 190 ALA B O 1
ATOM 4478 N N . VAL B 1 148 ? 20.603 -6.147 14.837 1.00 22.37 191 VAL B N 1
A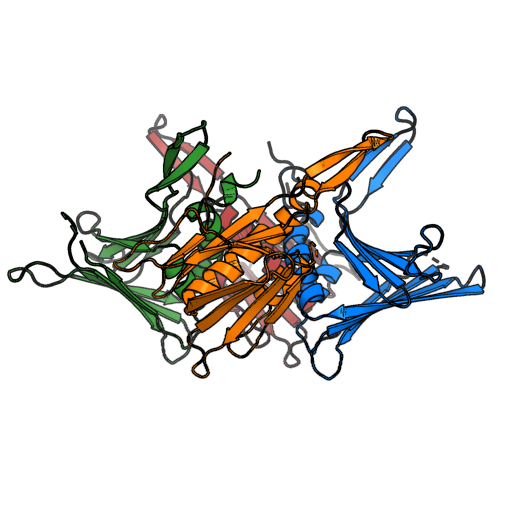TOM 4479 C CA . VAL B 1 148 ? 21.996 -5.962 15.256 1.00 24.07 191 VAL B CA 1
ATOM 4480 C C . VAL B 1 148 ? 22.663 -4.998 14.291 1.00 22.38 191 VAL B C 1
ATOM 4481 O O . VAL B 1 148 ? 23.332 -4.022 14.706 1.00 23.16 191 VAL B O 1
ATOM 4494 N N . MET B 1 149 ? 22.504 -5.267 13.003 1.00 21.87 192 MET B N 1
ATOM 4495 C CA . MET B 1 149 ? 23.107 -4.377 11.996 1.00 25.13 192 MET B CA 1
ATOM 4496 C C . MET B 1 149 ? 22.641 -2.927 12.162 1.00 25.19 192 MET B C 1
ATOM 4497 O O . MET B 1 149 ? 23.465 -1.996 12.182 1.00 23.72 192 MET B O 1
ATOM 4511 N N . LYS B 1 150 ? 21.338 -2.727 12.348 1.00 21.99 193 LYS B N 1
ATOM 4512 C CA . LYS B 1 150 ? 20.820 -1.382 12.427 1.00 24.21 193 LYS B CA 1
ATOM 4513 C C . LYS B 1 150 ? 21.374 -0.674 13.656 1.00 24.88 193 LYS B C 1
ATOM 4514 O O . LYS B 1 150 ? 21.758 0.491 13.583 1.00 23.12 193 LYS B O 1
ATOM 4533 N N . THR B 1 151 ? 21.407 -1.377 14.783 1.00 23.60 194 THR B N 1
ATOM 4534 C CA . THR B 1 151 ? 21.868 -0.797 16.039 1.00 26.62 194 THR B CA 1
ATOM 4535 C C . THR B 1 151 ? 23.375 -0.541 15.963 1.00 23.79 194 THR B C 1
ATOM 4536 O O . THR B 1 151 ? 23.860 0.536 16.319 1.00 24.51 194 THR B O 1
ATOM 4547 N N . ALA B 1 152 ? 24.113 -1.516 15.487 1.00 20.43 195 ALA B N 1
ATOM 4548 C CA . ALA B 1 152 ? 25.570 -1.381 15.397 1.00 23.39 195 ALA B CA 1
ATOM 4549 C C . ALA B 1 152 ? 25.946 -0.338 14.354 1.00 23.27 195 ALA B C 1
ATOM 4550 O O . ALA B 1 152 ? 26.868 0.442 14.579 1.00 21.54 195 ALA B O 1
ATOM 4557 N N . PHE B 1 153 ? 25.226 -0.304 13.236 1.00 19.69 196 PHE B N 1
ATOM 4558 C CA . PHE B 1 153 ? 25.517 0.683 12.200 1.00 21.10 196 PHE B CA 1
ATOM 4559 C C . PHE B 1 153 ? 25.209 2.093 12.729 1.00 20.36 196 PHE B C 1
ATOM 4560 O O . PHE B 1 153 ? 25.937 3.045 12.425 1.00 21.21 196 PHE B O 1
ATOM 4577 N N . SER B 1 154 ? 24.128 2.237 13.493 1.00 21.39 197 SER B N 1
ATOM 4578 C CA . SER B 1 154 ? 23.768 3.535 14.086 1.00 23.00 197 SER B CA 1
ATOM 4579 C C . SER B 1 154 ? 24.855 3.990 15.046 1.00 19.27 197 SER B C 1
ATOM 4580 O O . SER B 1 154 ? 25.221 5.157 15.059 1.00 21.77 197 SER B O 1
ATOM 4588 N N . PHE B 1 155 ? 25.370 3.058 15.847 1.00 19.72 198 PHE B N 1
ATOM 4589 C CA . PHE B 1 155 ? 26.493 3.349 16.738 1.00 21.11 198 PHE B CA 1
ATOM 4590 C C . PHE B 1 155 ? 27.706 3.816 15.932 1.00 24.15 198 PHE B C 1
ATOM 4591 O O . PHE B 1 155 ? 28.351 4.819 16.271 1.00 20.98 198 PHE B O 1
ATOM 4608 N N . ALA B 1 156 ? 28.028 3.055 14.887 1.00 21.92 199 ALA B N 1
ATOM 4609 C CA . ALA B 1 156 ? 29.219 3.303 14.099 1.00 21.66 199 ALA B CA 1
ATOM 4610 C C . ALA B 1 156 ? 29.162 4.561 13.211 1.00 18.46 199 ALA B C 1
ATOM 4611 O O . ALA B 1 156 ? 30.209 5.152 12.881 1.00 20.59 199 ALA B O 1
ATOM 4618 N N . LEU B 1 157 ? 27.970 4.970 12.806 1.00 20.14 200 LEU B N 1
ATOM 4619 C CA . LEU B 1 157 ? 27.819 6.053 11.836 1.00 20.07 200 LEU B CA 1
ATOM 4620 C C . LEU B 1 157 ? 28.584 7.334 12.188 1.00 17.33 200 LEU B C 1
ATOM 4621 O O . LEU B 1 157 ? 29.319 7.858 11.355 1.00 20.27 200 LEU B O 1
ATOM 4637 N N . PRO B 1 158 ? 28.399 7.867 13.420 1.00 18.66 201 PRO B N 1
ATOM 4638 C CA . PRO B 1 158 ? 29.151 9.093 13.748 1.00 19.20 201 PRO B CA 1
ATOM 4639 C C . PRO B 1 158 ? 30.668 8.874 13.775 1.00 21.89 201 PRO B C 1
ATOM 4640 O O . PRO B 1 158 ? 31.388 9.815 13.529 1.00 23.01 201 PRO B O 1
ATOM 4651 N N . HIS B 1 159 ? 31.138 7.665 14.085 1.00 19.19 202 HIS B N 1
ATOM 4652 C CA . HIS B 1 159 ? 32.568 7.350 13.988 1.00 22.26 202 HIS B CA 1
ATOM 4653 C C . HIS B 1 159 ? 33.042 7.310 12.541 1.00 18.75 202 HIS B C 1
ATOM 4654 O O . HIS B 1 159 ? 34.089 7.863 12.208 1.00 21.31 202 HIS B O 1
ATOM 4668 N N . ILE B 1 160 ? 32.284 6.667 11.658 1.00 19.32 203 ILE B N 1
ATOM 4669 C CA . ILE B 1 160 ? 32.673 6.664 10.245 1.00 19.91 203 ILE B CA 1
ATOM 4670 C C . ILE B 1 160 ? 32.591 8.039 9.574 1.00 19.41 203 ILE B C 1
ATOM 4671 O O . ILE B 1 160 ? 33.310 8.315 8.616 1.00 21.10 203 ILE B O 1
ATOM 4687 N N . MET B 1 161 ? 31.778 8.945 10.129 1.00 19.09 204 MET B N 1
ATOM 4688 C CA . MET B 1 161 ? 31.647 10.300 9.653 1.00 19.85 204 MET B CA 1
ATOM 4689 C C . MET B 1 161 ? 32.685 11.254 10.287 1.00 19.02 204 MET B C 1
ATOM 4690 O O . MET B 1 161 ? 32.825 12.392 9.833 1.00 21.36 204 MET B O 1
ATOM 4704 N N . GLY B 1 162 ? 33.382 10.796 11.326 1.00 19.09 205 GLY B N 1
ATOM 4705 C CA . GLY B 1 162 ? 34.376 11.595 12.001 1.00 19.71 205 GLY B CA 1
ATOM 4706 C C . GLY B 1 162 ? 33.830 12.489 13.085 1.00 20.44 205 GLY B C 1
ATOM 4707 O O . GLY B 1 162 ? 34.548 13.300 13.693 1.00 20.56 205 GLY B O 1
ATOM 4711 N N . TRP B 1 163 ? 32.538 12.366 13.360 1.00 19.20 206 TRP B N 1
ATOM 4712 C CA . TRP B 1 163 ? 31.923 13.223 14.367 1.00 19.22 206 TRP B CA 1
ATOM 4713 C C . TRP B 1 163 ? 32.332 12.930 15.799 1.00 19.06 206 TRP B C 1
ATOM 4714 O O . TRP B 1 163 ? 32.246 13.807 16.661 1.00 21.59 206 TRP B O 1
ATOM 4735 N N . ASN B 1 164 ? 32.785 11.727 16.072 1.00 19.88 207 ASN B N 1
ATOM 4736 C CA . ASN B 1 164 ? 33.357 11.452 17.393 1.00 22.08 207 ASN B CA 1
ATOM 4737 C C . ASN B 1 164 ? 34.569 12.311 17.694 1.00 24.66 207 ASN B C 1
ATOM 4738 O O . ASN B 1 164 ? 34.815 12.665 18.841 1.00 27.05 207 ASN B O 1
ATOM 4749 N N . ARG B 1 165 ? 35.334 12.627 16.660 1.00 23.00 208 ARG B N 1
ATOM 4750 C CA . ARG B 1 165 ? 36.499 13.494 16.791 1.00 25.72 208 ARG B CA 1
ATOM 4751 C C . ARG B 1 165 ? 36.126 14.937 17.005 1.00 28.68 208 ARG B C 1
ATOM 4752 O O . ARG B 1 165 ? 36.878 15.693 17.594 1.00 31.33 208 ARG B O 1
ATOM 4773 N N . LEU B 1 166 ? 34.965 15.351 16.512 1.00 28.00 209 LEU B N 1
ATOM 4774 C CA . LEU B 1 166 ? 34.539 16.736 16.680 1.00 31.17 209 LEU B CA 1
ATOM 4775 C C . LEU B 1 166 ? 34.043 16.946 18.095 1.00 35.16 209 LEU B C 1
ATOM 4776 O O . LEU B 1 166 ? 34.277 17.972 18.703 1.00 38.65 209 LEU B O 1
ATOM 4792 N N . THR B 1 167 ? 33.365 15.945 18.632 1.00 32.42 210 THR B N 1
ATOM 4793 C CA . THR B 1 167 ? 32.708 16.069 19.918 1.00 32.02 210 THR B CA 1
ATOM 4794 C C . THR B 1 167 ? 33.647 15.631 21.016 1.00 37.54 210 THR B C 1
ATOM 4795 O O . THR B 1 167 ? 33.373 15.865 22.186 1.00 42.14 210 THR B O 1
ATOM 4806 N N . GLY B 1 168 ? 34.754 14.993 20.634 1.00 38.16 211 GLY B N 1
ATOM 4807 C CA . GLY B 1 168 ? 35.786 14.583 21.582 1.00 42.38 211 GLY B CA 1
ATOM 4808 C C . GLY B 1 168 ? 35.379 13.430 22.487 1.00 49.00 211 GLY B C 1
ATOM 4809 O O . GLY B 1 168 ? 34.427 12.702 22.192 1.00 59.97 211 GLY B O 1
ATOM 4813 N N . ARG C 1 10 ? 32.594 -1.820 39.612 1.00 87.04 53 ARG C N 1
ATOM 4814 C CA . ARG C 1 10 ? 33.121 -2.519 38.445 1.00 80.34 53 ARG C CA 1
ATOM 4815 C C . ARG C 1 10 ? 32.821 -1.766 37.146 1.00 71.60 53 ARG C C 1
ATOM 4816 O O . ARG C 1 10 ? 32.202 -0.697 37.159 1.00 71.71 53 ARG C O 1
ATOM 4836 N N . LEU C 1 11 ? 33.264 -2.348 36.033 1.00 68.50 54 LEU C N 1
ATOM 4837 C CA . LEU C 1 11 ? 33.098 -1.776 34.696 1.00 61.59 54 LEU C CA 1
ATOM 4838 C C . LEU C 1 11 ? 31.615 -1.598 34.321 1.00 57.16 54 LEU C C 1
ATOM 4839 O O . LEU C 1 11 ? 31.216 -0.545 33.802 1.00 55.12 54 LEU C O 1
ATOM 4855 N N . PHE C 1 12 ? 30.806 -2.628 34.578 1.00 41.60 55 PHE C N 1
ATOM 4856 C CA . PHE C 1 12 ? 29.352 -2.524 34.452 1.00 42.18 55 PHE C CA 1
ATOM 4857 C C . PHE C 1 12 ? 28.690 -2.914 35.768 1.00 45.34 55 PHE C C 1
ATOM 4858 O O . PHE C 1 12 ? 28.894 -4.015 36.277 1.00 46.67 55 PHE C O 1
ATOM 4875 N N . ALA C 1 13 ? 27.906 -2.008 36.341 1.00 36.46 56 ALA C N 1
ATOM 4876 C CA . ALA C 1 13 ? 27.102 -2.352 37.507 1.00 34.75 56 ALA C CA 1
ATOM 4877 C C . ALA C 1 13 ? 25.834 -3.036 36.999 1.00 34.35 56 ALA C C 1
ATOM 4878 O O . ALA C 1 13 ? 25.103 -2.456 36.227 1.00 33.76 56 ALA C O 1
ATOM 4885 N N . PRO C 1 14 ? 25.553 -4.273 37.442 1.00 34.94 57 PRO C N 1
ATOM 4886 C CA . PRO C 1 14 ? 24.366 -4.968 36.910 1.00 37.03 57 PRO C CA 1
ATOM 4887 C C . PRO C 1 14 ? 23.055 -4.199 37.105 1.00 32.96 57 PRO C C 1
ATOM 4888 O O . PRO C 1 14 ? 22.888 -3.531 38.131 1.00 37.24 57 PRO C O 1
ATOM 4899 N N . TYR C 1 15 ? 22.156 -4.259 36.116 1.00 35.34 58 TYR C N 1
ATOM 4900 C CA . TYR C 1 15 ? 20.801 -3.739 36.258 1.00 31.68 58 TYR C CA 1
ATOM 4901 C C . TYR C 1 15 ? 19.991 -4.922 36.740 1.00 29.80 58 TYR C C 1
ATOM 4902 O O . TYR C 1 15 ? 20.070 -5.987 36.161 1.00 29.13 58 TYR C O 1
ATOM 4920 N N . SER C 1 16 ? 19.277 -4.720 37.826 1.00 33.89 59 SER C N 1
ATOM 4921 C CA . SER C 1 16 ? 18.537 -5.777 38.490 1.00 33.39 59 SER C CA 1
ATOM 4922 C C . SER C 1 16 ? 17.091 -5.395 38.602 1.00 29.15 59 SER C C 1
ATOM 4923 O O . SER C 1 16 ? 16.766 -4.226 38.805 1.00 32.21 59 SER C O 1
ATOM 4931 N N . ILE C 1 17 ? 16.208 -6.389 38.497 1.00 28.90 60 ILE C N 1
ATOM 4932 C CA . ILE C 1 17 ? 14.787 -6.200 38.668 1.00 30.63 60 ILE C CA 1
ATOM 4933 C C . ILE C 1 17 ? 14.372 -7.270 39.673 1.00 36.67 60 ILE C C 1
ATOM 4934 O O . ILE C 1 17 ? 14.620 -8.428 39.415 1.00 29.39 60 ILE C O 1
ATOM 4950 N N . PHE C 1 18 ? 13.788 -6.869 40.806 1.00 33.63 61 PHE C N 1
ATOM 4951 C CA . PHE C 1 18 ? 13.415 -7.799 41.890 1.00 34.94 61 PHE C CA 1
ATOM 4952 C C . PHE C 1 18 ? 11.896 -7.888 42.036 1.00 35.39 61 PHE C C 1
ATOM 4953 O O . PHE C 1 18 ? 11.263 -6.915 42.418 1.00 42.57 61 PHE C O 1
ATOM 4970 N N . LYS C 1 19 ? 11.325 -9.052 41.739 1.00 34.35 62 LYS C N 1
ATOM 4971 C CA . LYS C 1 19 ? 9.877 -9.238 41.704 1.00 37.44 62 LYS C CA 1
ATOM 4972 C C . LYS C 1 19 ? 9.444 -10.450 42.584 1.00 43.12 62 LYS C C 1
ATOM 4973 O O . LYS C 1 19 ? 10.254 -11.011 43.350 1.00 42.15 62 LYS C O 1
ATOM 4992 N N . GLY C 1 20 ? 8.194 -10.879 42.435 1.00 45.56 63 GLY C N 1
ATOM 4993 C CA . GLY C 1 20 ? 7.585 -11.855 43.339 1.00 41.38 63 GLY C CA 1
ATOM 4994 C C . GLY C 1 20 ? 8.086 -13.285 43.388 1.00 45.74 63 GLY C C 1
ATOM 4995 O O . GLY C 1 20 ? 8.175 -13.869 44.461 1.00 42.01 63 GLY C O 1
ATOM 4999 N N . LYS C 1 21 ? 8.392 -13.872 42.241 1.00 43.86 64 LYS C N 1
ATOM 5000 C CA . LYS C 1 21 ? 8.824 -15.260 42.194 1.00 40.72 64 LYS C CA 1
ATOM 5001 C C . LYS C 1 21 ? 10.317 -15.356 41.917 1.00 44.03 64 LYS C C 1
ATOM 5002 O O . LYS C 1 21 ? 10.920 -16.407 42.104 1.00 40.90 64 LYS C O 1
ATOM 5021 N N . ALA C 1 22 ? 10.911 -14.269 41.422 1.00 36.81 65 ALA C N 1
ATOM 5022 C CA . ALA C 1 22 ? 12.302 -14.323 41.037 1.00 34.20 65 ALA C CA 1
ATOM 5023 C C . ALA C 1 22 ? 12.879 -12.934 40.832 1.00 34.14 65 ALA C C 1
ATOM 5024 O O . ALA C 1 22 ? 12.176 -11.913 40.845 1.00 33.04 65 ALA C O 1
ATOM 5031 N N . ALA C 1 23 ? 14.183 -12.915 40.663 1.00 35.74 66 ALA C N 1
ATOM 5032 C CA . ALA C 1 23 ? 14.874 -11.690 40.348 1.00 33.24 66 ALA C CA 1
ATOM 5033 C C . ALA C 1 23 ? 15.737 -11.938 39.149 1.00 32.61 66 ALA C C 1
ATOM 5034 O O . ALA C 1 23 ? 16.118 -13.074 38.836 1.00 30.93 66 ALA C O 1
ATOM 5041 N N . LEU C 1 24 ? 16.052 -10.854 38.460 1.00 30.18 67 LEU C N 1
ATOM 5042 C CA . LEU C 1 24 ? 16.804 -10.915 37.246 1.00 26.67 67 LEU C CA 1
ATOM 5043 C C . LEU C 1 24 ? 17.864 -9.839 37.339 1.00 25.47 67 LEU C C 1
ATOM 5044 O O . LEU C 1 24 ? 17.550 -8.715 37.725 1.00 31.99 67 LEU C O 1
ATOM 5060 N N . SER C 1 25 ? 19.088 -10.189 36.978 1.00 32.14 68 SER C N 1
ATOM 5061 C CA . SER C 1 25 ? 20.168 -9.200 36.862 1.00 29.71 68 SER C CA 1
ATOM 5062 C C . SER C 1 25 ? 20.823 -9.344 35.517 1.00 34.28 68 SER C C 1
ATOM 5063 O O . SER C 1 25 ? 21.044 -10.447 35.042 1.00 31.96 68 SER C O 1
ATOM 5071 N N . VAL C 1 26 ? 21.195 -8.226 34.909 1.00 30.78 69 VAL C N 1
ATOM 5072 C CA . VAL C 1 26 ? 21.813 -8.326 33.614 1.00 29.78 69 VAL C CA 1
ATOM 5073 C C . VAL C 1 26 ? 23.096 -7.503 33.597 1.00 27.53 69 VAL C C 1
ATOM 5074 O O . VAL C 1 26 ? 23.154 -6.418 34.207 1.00 31.26 69 VAL C O 1
ATOM 5087 N N . GLU C 1 27 ? 24.115 -8.040 32.941 1.00 31.91 70 GLU C N 1
ATOM 5088 C CA . GLU C 1 27 ? 25.375 -7.308 32.726 1.00 34.18 70 GLU C CA 1
ATOM 5089 C C . GLU C 1 27 ? 26.110 -7.773 31.482 1.00 32.14 70 GLU C C 1
ATOM 5090 O O . GLU C 1 27 ? 26.050 -8.937 31.117 1.00 33.40 70 GLU C O 1
ATOM 5102 N N . PRO C 1 28 ? 26.845 -6.861 30.833 1.00 30.91 71 PRO C N 1
ATOM 5103 C CA . PRO C 1 28 ? 27.649 -7.194 29.657 1.00 31.20 71 PRO C CA 1
ATOM 5104 C C . PRO C 1 28 ? 28.857 -7.989 30.026 1.00 34.74 71 PRO C C 1
ATOM 5105 O O . PRO C 1 28 ? 29.381 -7.806 31.122 1.00 40.73 71 PRO C O 1
ATOM 5116 N N . VAL C 1 29 ? 29.262 -8.878 29.124 1.00 33.65 72 VAL C N 1
ATOM 5117 C CA . VAL C 1 29 ? 30.535 -9.566 29.181 1.00 37.16 72 VAL C CA 1
ATOM 5118 C C . VAL C 1 29 ? 31.259 -9.293 27.872 1.00 37.84 72 VAL C C 1
ATOM 5119 O O . VAL C 1 29 ? 30.755 -9.593 26.782 1.00 34.07 72 VAL C O 1
ATOM 5132 N N . LEU C 1 30 ? 32.445 -8.708 27.964 1.00 37.38 73 LEU C N 1
ATOM 5133 C CA . LEU C 1 30 ? 33.166 -8.296 26.771 1.00 38.60 73 LEU C CA 1
ATOM 5134 C C . LEU C 1 30 ? 33.808 -9.497 26.083 1.00 32.93 73 LEU C C 1
ATOM 5135 O O . LEU C 1 30 ? 34.045 -10.518 26.711 1.00 39.72 73 LEU C O 1
ATOM 5151 N N . PRO C 1 31 ? 34.080 -9.376 24.784 1.00 34.84 74 PRO C N 1
ATOM 5152 C CA . PRO C 1 31 ? 34.733 -10.468 24.063 1.00 39.69 74 PRO C CA 1
ATOM 5153 C C . PRO C 1 31 ? 36.212 -10.526 24.381 1.00 44.94 74 PRO C C 1
ATOM 5154 O O . PRO C 1 31 ? 36.803 -9.529 24.778 1.00 37.14 74 PRO C O 1
ATOM 5165 N N . SER C 1 32 ? 36.799 -11.697 24.206 1.00 46.10 75 SER C N 1
ATOM 5166 C CA . SER C 1 32 ? 38.224 -11.827 24.399 1.00 50.00 75 SER C CA 1
ATOM 5167 C C . SER C 1 32 ? 38.875 -11.801 23.032 1.00 48.64 75 SER C C 1
ATOM 5168 O O . SER C 1 32 ? 38.250 -12.124 22.023 1.00 47.78 75 SER C O 1
ATOM 5176 N N . PHE C 1 33 ? 40.133 -11.395 23.001 1.00 55.24 76 PHE C N 1
ATOM 5177 C CA . PHE C 1 33 ? 40.885 -11.370 21.762 1.00 56.88 76 PHE C CA 1
ATOM 5178 C C . PHE C 1 33 ? 42.100 -12.290 21.842 1.00 65.35 76 PHE C C 1
ATOM 5179 O O . PHE C 1 33 ? 42.625 -12.552 22.928 1.00 60.22 76 PHE C O 1
ATOM 5196 N N . THR C 1 34 ? 42.518 -12.811 20.695 1.00 68.41 77 THR C N 1
ATOM 5197 C CA . THR C 1 34 ? 43.806 -13.478 20.607 1.00 74.68 77 THR C CA 1
ATOM 5198 C C . THR C 1 34 ? 44.560 -12.956 19.406 1.00 82.39 77 THR C C 1
ATOM 5199 O O . THR C 1 34 ? 44.009 -12.838 18.306 1.00 73.75 77 THR C O 1
ATOM 5210 N N . GLU C 1 35 ? 45.827 -12.630 19.629 1.00 90.57 78 GLU C N 1
ATOM 5211 C CA . GLU C 1 35 ? 46.704 -12.298 18.528 1.00 99.47 78 GLU C CA 1
ATOM 5212 C C . GLU C 1 35 ? 46.930 -13.544 17.688 1.00 102.87 78 GLU C C 1
ATOM 5213 O O . GLU C 1 35 ? 47.059 -14.654 18.204 1.00 103.38 78 GLU C O 1
ATOM 5225 N N . ILE C 1 36 ? 46.951 -13.339 16.381 1.00 107.09 79 ILE C N 1
ATOM 5226 C CA . ILE C 1 36 ? 47.184 -14.405 15.427 1.00 114.50 79 ILE C CA 1
ATOM 5227 C C . ILE C 1 36 ? 48.474 -14.074 14.674 1.00 121.00 79 ILE C C 1
ATOM 5228 O O . ILE C 1 36 ? 49.413 -13.523 15.253 1.00 118.60 79 ILE C O 1
ATOM 5244 N N . ASP C 1 37 ? 48.520 -14.397 13.387 1.00 126.42 80 ASP C N 1
ATOM 5245 C CA . ASP C 1 37 ? 49.661 -14.038 12.557 1.00 131.38 80 ASP C CA 1
ATOM 5246 C C . ASP C 1 37 ? 49.740 -12.531 12.312 1.00 123.73 80 ASP C C 1
ATOM 5247 O O . ASP C 1 37 ? 48.721 -11.840 12.279 1.00 116.69 80 ASP C O 1
ATOM 5256 N N . SER C 1 38 ? 50.968 -12.039 12.157 1.00 127.07 81 SER C N 1
ATOM 5257 C CA . SER C 1 38 ? 51.240 -10.672 11.700 1.00 123.56 81 SER C CA 1
ATOM 5258 C C . SER C 1 38 ? 50.992 -9.593 12.751 1.00 116.35 81 SER C C 1
ATOM 5259 O O . SER C 1 38 ? 50.973 -8.402 12.430 1.00 109.71 81 SER C O 1
ATOM 5267 N N . GLY C 1 39 ? 50.817 -10.005 14.002 1.00 117.95 82 GLY C N 1
ATOM 5268 C CA . GLY C 1 39 ? 50.532 -9.068 15.073 1.00 114.96 82 GLY C CA 1
ATOM 5269 C C . GLY C 1 39 ? 49.062 -8.688 15.143 1.00 108.82 82 GLY C C 1
ATOM 5270 O O . GLY C 1 39 ? 48.665 -7.895 16.000 1.00 106.21 82 GLY C O 1
ATOM 5274 N N . ASN C 1 40 ? 48.257 -9.251 14.243 1.00 106.32 83 ASN C N 1
ATOM 5275 C CA . ASN C 1 40 ? 46.825 -8.957 14.184 1.00 95.67 83 ASN C CA 1
ATOM 5276 C C . ASN C 1 40 ? 46.062 -9.612 15.328 1.00 88.79 83 ASN C C 1
ATOM 5277 O O . ASN C 1 40 ? 46.393 -10.722 15.739 1.00 92.98 83 ASN C O 1
ATOM 5288 N N . LEU C 1 41 ? 45.040 -8.921 15.831 1.00 77.92 84 LEU C N 1
ATOM 5289 C CA . LEU C 1 41 ? 44.195 -9.451 16.902 1.00 73.34 84 LEU C CA 1
ATOM 5290 C C . LEU C 1 41 ? 42.757 -9.649 16.421 1.00 66.27 84 LEU C C 1
ATOM 5291 O O . LEU C 1 41 ? 42.193 -8.776 15.763 1.00 62.48 84 LEU C O 1
ATOM 5307 N N . ARG C 1 42 ? 42.180 -10.802 16.755 1.00 61.20 85 ARG C N 1
ATOM 5308 C CA . ARG C 1 42 ? 40.801 -11.125 16.387 1.00 60.13 85 ARG C CA 1
ATOM 5309 C C . ARG C 1 42 ? 40.040 -11.644 17.601 1.00 56.45 85 ARG C C 1
ATOM 5310 O O . ARG C 1 42 ? 40.645 -12.051 18.597 1.00 57.22 85 ARG C O 1
ATOM 5331 N N . ILE C 1 43 ? 38.713 -11.636 17.514 1.00 54.08 86 ILE C N 1
ATOM 5332 C CA . ILE C 1 43 ? 37.882 -12.108 18.611 1.00 51.65 86 ILE C CA 1
ATOM 5333 C C . ILE C 1 43 ? 38.084 -13.599 18.818 1.00 55.33 86 ILE C C 1
ATOM 5334 O O . ILE C 1 43 ? 38.032 -14.380 17.867 1.00 56.16 86 ILE C O 1
ATOM 5350 N N . ASP C 1 44 ? 38.314 -13.977 20.072 1.00 59.79 87 ASP C N 1
ATOM 5351 C CA . ASP C 1 44 ? 38.494 -15.368 20.458 1.00 59.50 87 ASP C CA 1
ATOM 5352 C C . ASP C 1 44 ? 37.138 -15.892 20.893 1.00 60.66 87 ASP C C 1
ATOM 5353 O O . ASP C 1 44 ? 36.464 -16.573 20.127 1.00 67.95 87 ASP C O 1
ATOM 5362 N N . ARG C 1 45 ? 36.736 -15.558 22.118 1.00 57.41 88 ARG C N 1
ATOM 5363 C CA . ARG C 1 45 ? 35.399 -15.892 22.592 1.00 59.27 88 ARG C CA 1
ATOM 5364 C C . ARG C 1 45 ? 34.487 -14.657 22.558 1.00 51.56 88 ARG C C 1
ATOM 5365 O O . ARG C 1 45 ? 34.863 -13.560 22.992 1.00 45.06 88 ARG C O 1
ATOM 5386 N N . ARG C 1 46 ? 33.291 -14.870 22.031 1.00 50.07 89 ARG C N 1
ATOM 5387 C CA . ARG C 1 46 ? 32.328 -13.801 21.811 1.00 45.40 89 ARG C CA 1
ATOM 5388 C C . ARG C 1 46 ? 31.834 -13.189 23.123 1.00 41.52 89 ARG C C 1
ATOM 5389 O O . ARG C 1 46 ? 31.860 -13.822 24.179 1.00 38.59 89 ARG C O 1
ATOM 5410 N N . GLY C 1 47 ? 31.394 -11.934 23.056 1.00 31.41 90 GLY C N 1
ATOM 5411 C CA . GLY C 1 47 ? 30.802 -11.301 24.212 1.00 31.45 90 GLY C CA 1
ATOM 5412 C C . GLY C 1 47 ? 29.350 -11.680 24.313 1.00 27.32 90 GLY C C 1
ATOM 5413 O O . GLY C 1 47 ? 28.792 -12.321 23.425 1.00 33.09 90 GLY C O 1
ATOM 5417 N N . SER C 1 48 ? 28.739 -11.316 25.424 1.00 28.85 91 SER C N 1
ATOM 5418 C CA . SER C 1 48 ? 27.354 -11.633 25.648 1.00 28.54 91 SER C CA 1
ATOM 5419 C C . SER C 1 48 ? 26.713 -10.640 26.606 1.00 30.82 91 SER C C 1
ATOM 5420 O O . SER C 1 48 ? 27.388 -9.820 27.196 1.00 30.36 91 SER C O 1
ATOM 5428 N N . LEU C 1 49 ? 25.389 -10.680 26.691 1.00 26.68 92 LEU C N 1
ATOM 5429 C CA . LEU C 1 49 ? 24.669 -10.076 27.800 1.00 27.43 92 LEU C CA 1
ATOM 5430 C C . LEU C 1 49 ? 24.247 -11.197 28.722 1.00 30.70 92 LEU C C 1
ATOM 5431 O O . LEU C 1 49 ? 23.358 -11.979 28.359 1.00 27.04 92 LEU C O 1
ATOM 5447 N N . MET C 1 50 ? 24.895 -11.266 29.890 1.00 32.21 93 MET C N 1
ATOM 5448 C CA . MET C 1 50 ? 24.632 -12.307 30.901 1.00 31.98 93 MET C CA 1
ATOM 5449 C C . MET C 1 50 ? 23.431 -11.947 31.750 1.00 32.85 93 MET C C 1
ATOM 5450 O O . MET C 1 50 ? 23.396 -10.933 32.456 1.00 34.68 93 MET C O 1
ATOM 5464 N N . MET C 1 51 ? 22.403 -12.776 31.660 1.00 25.71 94 MET C N 1
ATOM 5465 C CA . MET C 1 51 ? 21.245 -12.632 32.499 1.00 26.09 94 MET C CA 1
ATOM 5466 C C . MET C 1 51 ? 21.311 -13.653 33.633 1.00 31.26 94 MET C C 1
ATOM 5467 O O . MET C 1 51 ? 21.545 -14.831 33.399 1.00 34.11 94 MET C O 1
ATOM 5481 N N . THR C 1 52 ? 21.135 -13.186 34.857 1.00 27.03 95 THR C N 1
ATOM 5482 C CA . THR C 1 52 ? 21.197 -14.062 36.007 1.00 30.41 95 THR C CA 1
ATOM 5483 C C . THR C 1 52 ? 19.859 -14.034 36.674 1.00 29.89 95 THR C C 1
ATOM 5484 O O . THR C 1 52 ? 19.340 -12.977 37.017 1.00 30.54 95 THR C O 1
ATOM 5495 N N . PHE C 1 53 ? 19.289 -15.215 36.869 1.00 27.67 96 PHE C N 1
ATOM 5496 C CA . PHE C 1 53 ? 17.992 -15.334 37.512 1.00 26.94 96 PHE C CA 1
ATOM 5497 C C . PHE C 1 53 ? 18.164 -16.045 38.843 1.00 34.55 96 PHE C C 1
ATOM 5498 O O . PHE C 1 53 ? 19.016 -16.929 38.987 1.00 31.75 96 PHE C O 1
ATOM 5515 N N . MET C 1 54 ? 17.367 -15.655 39.811 1.00 31.31 97 MET C N 1
ATOM 5516 C CA . MET C 1 54 ? 17.378 -16.359 41.081 1.00 43.34 97 MET C CA 1
ATOM 5517 C C . MET C 1 54 ? 15.981 -16.327 41.697 1.00 39.39 97 MET C C 1
ATOM 5518 O O . MET C 1 54 ? 15.266 -15.343 41.563 1.00 36.32 97 MET C O 1
ATOM 5532 N N . PRO C 1 55 ? 15.583 -17.420 42.370 1.00 46.14 98 PRO C N 1
ATOM 5533 C CA . PRO C 1 55 ? 14.198 -17.528 42.834 1.00 36.68 98 PRO C CA 1
ATOM 5534 C C . PRO C 1 55 ? 13.973 -16.844 44.174 1.00 39.95 98 PRO C C 1
ATOM 5535 O O . PRO C 1 55 ? 14.879 -16.699 44.986 1.00 39.18 98 PRO C O 1
ATOM 5546 N N . ALA C 1 56 ? 12.740 -16.447 44.399 1.00 39.79 99 ALA C N 1
ATOM 5547 C CA . ALA C 1 56 ? 12.359 -15.804 45.644 1.00 48.13 99 ALA C CA 1
ATOM 5548 C C . ALA C 1 56 ? 12.240 -16.876 46.722 1.00 54.38 99 ALA C C 1
ATOM 5549 O O . ALA C 1 56 ? 11.694 -17.951 46.463 1.00 45.89 99 ALA C O 1
ATOM 5556 N N . ILE C 1 57 ? 12.762 -16.596 47.913 1.00 49.99 100 ILE C N 1
ATOM 5557 C CA . ILE C 1 57 ? 12.588 -17.511 49.041 1.00 62.63 100 ILE C CA 1
ATOM 5558 C C . ILE C 1 57 ? 11.508 -17.007 49.987 1.00 66.67 100 ILE C C 1
ATOM 5559 O O . ILE C 1 57 ? 10.943 -17.776 50.766 1.00 70.96 100 ILE C O 1
ATOM 5575 N N . GLY C 1 58 ? 11.215 -15.716 49.909 1.00 69.86 101 GLY C N 1
ATOM 5576 C CA . GLY C 1 58 ? 10.159 -15.139 50.712 1.00 69.85 101 GLY C CA 1
ATOM 5577 C C . GLY C 1 58 ? 9.906 -13.697 50.346 1.00 81.12 101 GLY C C 1
ATOM 5578 O O . GLY C 1 58 ? 9.949 -13.317 49.176 1.00 79.84 101 GLY C O 1
ATOM 5582 N N . GLU C 1 59 ? 9.660 -12.892 51.372 1.00 89.19 102 GLU C N 1
ATOM 5583 C CA . GLU C 1 59 ? 9.236 -11.509 51.211 1.00 95.94 102 GLU C CA 1
ATOM 5584 C C . GLU C 1 59 ? 10.370 -10.634 50.692 1.00 94.15 102 GLU C C 1
ATOM 5585 O O . GLU C 1 59 ? 11.071 -9.983 51.468 1.00 95.02 102 GLU C O 1
ATOM 5597 N N . ARG C 1 60 ? 10.542 -10.626 49.374 1.00 90.75 103 ARG C N 1
ATOM 5598 C CA . ARG C 1 60 ? 11.609 -9.864 48.733 1.00 86.37 103 ARG C CA 1
ATOM 5599 C C . ARG C 1 60 ? 12.992 -10.342 49.167 1.00 79.09 103 ARG C C 1
ATOM 5600 O O . ARG C 1 60 ? 13.915 -9.543 49.346 1.00 79.36 103 ARG C O 1
ATOM 5621 N N . LYS C 1 61 ? 13.115 -11.657 49.324 1.00 73.14 104 LYS C N 1
ATOM 5622 C CA . LYS C 1 61 ? 14.387 -12.295 49.612 1.00 69.72 104 LYS C CA 1
ATOM 5623 C C . LYS C 1 61 ? 14.615 -13.359 48.544 1.00 57.60 104 LYS C C 1
ATOM 5624 O O . LYS C 1 61 ? 13.671 -14.011 48.111 1.00 54.28 104 LYS C O 1
ATOM 5643 N N . TYR C 1 62 ? 15.862 -13.532 48.119 1.00 49.93 105 TYR C N 1
ATOM 5644 C CA . TYR C 1 62 ? 16.155 -14.379 46.974 1.00 48.45 105 TYR C CA 1
ATOM 5645 C C . TYR C 1 62 ? 17.320 -15.324 47.261 1.00 56.80 105 TYR C C 1
ATOM 5646 O O . TYR C 1 62 ? 18.269 -14.965 47.963 1.00 55.49 105 TYR C O 1
ATOM 5664 N N . ASP C 1 63 ? 17.236 -16.532 46.705 1.00 50.89 106 ASP C N 1
ATOM 5665 C CA . ASP C 1 63 ? 18.199 -17.581 46.984 1.00 45.26 106 ASP C CA 1
ATOM 5666 C C . ASP C 1 63 ? 19.373 -17.493 46.027 1.00 47.50 106 ASP C C 1
ATOM 5667 O O . ASP C 1 63 ? 19.299 -17.961 44.897 1.00 45.17 106 ASP C O 1
ATOM 5676 N N . TRP C 1 64 ? 20.461 -16.892 46.479 1.00 47.20 107 TRP C N 1
ATOM 5677 C CA . TRP C 1 64 ? 21.615 -16.694 45.613 1.00 58.27 107 TRP C CA 1
ATOM 5678 C C . TRP C 1 64 ? 22.305 -18.028 45.298 1.00 55.45 107 TRP C C 1
ATOM 5679 O O . TRP C 1 64 ? 22.965 -18.165 44.267 1.00 52.32 107 TRP C O 1
ATOM 5700 N N . GLU C 1 65 ? 22.130 -19.016 46.171 1.00 57.47 108 GLU C N 1
ATOM 5701 C CA . GLU C 1 65 ? 22.732 -20.327 45.947 1.00 52.72 108 GLU C CA 1
ATOM 5702 C C . GLU C 1 65 ? 22.080 -20.994 44.745 1.00 49.93 108 GLU C C 1
ATOM 5703 O O . GLU C 1 65 ? 22.674 -21.877 44.113 1.00 51.91 108 GLU C O 1
ATOM 5715 N N . LYS C 1 66 ? 20.858 -20.569 44.428 1.00 45.35 109 LYS C N 1
ATOM 5716 C CA . LYS C 1 66 ? 20.106 -21.156 43.318 1.00 46.77 109 LYS C CA 1
ATOM 5717 C C . LYS C 1 66 ? 20.126 -20.323 42.011 1.00 47.67 109 LYS C C 1
ATOM 5718 O O . LYS C 1 66 ? 19.387 -20.616 41.069 1.00 43.44 109 LYS C O 1
ATOM 5737 N N . LYS C 1 67 ? 20.990 -19.317 41.941 1.00 43.39 110 LYS C N 1
ATOM 5738 C CA . LYS C 1 67 ? 21.156 -18.545 40.696 1.00 47.00 110 LYS C CA 1
ATOM 5739 C C . LYS C 1 67 ? 21.370 -19.426 39.465 1.00 42.81 110 LYS C C 1
ATOM 5740 O O . LYS C 1 67 ? 22.161 -20.382 39.495 1.00 39.01 110 LYS C O 1
ATOM 5759 N N . GLN C 1 68 ? 20.698 -19.074 38.366 1.00 34.12 111 GLN C N 1
ATOM 5760 C CA . GLN C 1 68 ? 20.979 -19.660 37.068 1.00 29.39 111 GLN C CA 1
ATOM 5761 C C . GLN C 1 68 ? 21.153 -18.582 36.012 1.00 32.16 111 GLN C C 1
ATOM 5762 O O . GLN C 1 68 ? 20.423 -17.585 36.019 1.00 32.04 111 GLN C O 1
ATOM 5776 N N . LYS C 1 69 ? 22.073 -18.821 35.080 1.00 31.10 112 LYS C N 1
ATOM 5777 C CA . LYS C 1 69 ? 22.476 -17.810 34.111 1.00 33.31 112 LYS C CA 1
ATOM 5778 C C . LYS C 1 69 ? 22.089 -18.176 32.693 1.00 35.03 112 LYS C C 1
ATOM 5779 O O . LYS C 1 69 ? 21.968 -19.341 32.352 1.00 32.34 112 LYS C O 1
ATOM 5798 N N . PHE C 1 70 ? 21.944 -17.156 31.851 1.00 28.63 113 PHE C N 1
ATOM 5799 C CA . PHE C 1 70 ? 21.663 -17.346 30.439 1.00 26.14 113 PHE C CA 1
ATOM 5800 C C . PHE C 1 70 ? 22.408 -16.241 29.690 1.00 29.75 113 PHE C C 1
ATOM 5801 O O . PHE C 1 70 ? 22.213 -15.068 29.978 1.00 28.83 113 PHE C O 1
ATOM 5818 N N . ALA C 1 71 ? 23.274 -16.631 28.760 1.00 29.68 114 ALA C N 1
ATOM 5819 C CA . ALA C 1 71 ? 24.142 -15.696 28.053 1.00 26.63 114 ALA C CA 1
ATOM 5820 C C . ALA C 1 71 ? 23.534 -15.345 26.695 1.00 31.13 114 ALA C C 1
ATOM 5821 O O . ALA C 1 71 ? 23.548 -16.155 25.768 1.00 31.40 114 ALA C O 1
ATOM 5828 N N . LEU C 1 72 ? 23.019 -14.135 26.558 1.00 25.73 115 LEU C N 1
ATOM 5829 C CA . LEU C 1 72 ? 22.530 -13.675 25.259 1.00 23.41 115 LEU C CA 1
ATOM 5830 C C . LEU C 1 72 ? 23.642 -13.277 24.296 1.00 26.85 115 LEU C C 1
ATOM 5831 O O . LEU C 1 72 ? 24.498 -12.439 24.623 1.00 29.71 115 LEU C O 1
ATOM 5847 N N . SER C 1 73 ? 23.598 -13.830 23.088 1.00 25.49 116 SER C N 1
ATOM 5848 C CA . SER C 1 73 ? 24.554 -13.497 22.047 1.00 30.37 116 SER C CA 1
ATOM 5849 C C . SER C 1 73 ? 24.173 -12.141 21.491 1.00 28.94 116 SER C C 1
ATOM 5850 O O . SER C 1 73 ? 23.059 -11.651 21.749 1.00 25.16 116 SER C O 1
ATOM 5858 N N . PRO C 1 74 ? 25.081 -11.528 20.721 1.00 26.91 117 PRO C N 1
ATOM 5859 C CA . PRO C 1 74 ? 24.683 -10.261 20.092 1.00 28.45 117 PRO C CA 1
ATOM 5860 C C . PRO C 1 74 ? 23.405 -10.375 19.280 1.00 26.49 117 PRO C C 1
ATOM 5861 O O . PRO C 1 74 ? 22.534 -9.513 19.385 1.00 23.64 117 PRO C O 1
ATOM 5872 N N . THR C 1 75 ? 23.255 -11.470 18.533 1.00 25.84 118 THR C N 1
ATOM 5873 C CA . THR C 1 75 ? 22.067 -11.685 17.727 1.00 24.56 118 THR C CA 1
ATOM 5874 C C . THR C 1 75 ? 20.818 -11.810 18.587 1.00 24.50 118 THR C C 1
ATOM 5875 O O . THR C 1 75 ? 19.779 -11.243 18.236 1.00 26.08 118 THR C O 1
ATOM 5886 N N . GLU C 1 76 ? 20.938 -12.485 19.736 1.00 25.23 119 GLU C N 1
ATOM 5887 C CA . GLU C 1 76 ? 19.814 -12.593 20.653 1.00 23.34 119 GLU C CA 1
ATOM 5888 C C . GLU C 1 76 ? 19.456 -11.239 21.254 1.00 25.17 119 GLU C C 1
ATOM 5889 O O . GLU C 1 76 ? 18.284 -10.918 21.446 1.00 24.89 119 GLU C O 1
ATOM 5901 N N . VAL C 1 77 ? 20.470 -10.440 21.528 1.00 22.43 120 VAL C N 1
ATOM 5902 C CA . VAL C 1 77 ? 20.225 -9.079 22.048 1.00 23.90 120 VAL C CA 1
ATOM 5903 C C . VAL C 1 77 ? 19.439 -8.280 20.979 1.00 23.50 120 VAL C C 1
ATOM 5904 O O . VAL C 1 77 ? 18.532 -7.501 21.294 1.00 24.05 120 VAL C O 1
ATOM 5917 N N . GLY C 1 78 ? 19.824 -8.455 19.713 1.00 22.83 121 GLY C N 1
ATOM 5918 C CA . GLY C 1 78 ? 19.117 -7.896 18.572 1.00 24.17 121 GLY C CA 1
ATOM 5919 C C . GLY C 1 78 ? 17.643 -8.239 18.577 1.00 25.63 121 GLY C C 1
ATOM 5920 O O . GLY C 1 78 ? 16.783 -7.399 18.307 1.00 26.98 121 GLY C O 1
ATOM 5924 N N . SER C 1 79 ? 17.360 -9.499 18.845 1.00 25.10 122 SER C N 1
ATOM 5925 C CA . SER C 1 79 ? 15.983 -9.955 18.925 1.00 25.40 122 SER C CA 1
ATOM 5926 C C . SER C 1 79 ? 15.185 -9.176 19.980 1.00 26.22 122 SER C C 1
ATOM 5927 O O . SER C 1 79 ? 14.061 -8.710 19.717 1.00 26.99 122 SER C O 1
ATOM 5935 N N . LEU C 1 80 ? 15.758 -9.009 21.163 1.00 23.32 123 LEU C N 1
ATOM 5936 C CA . LEU C 1 80 ? 15.066 -8.255 22.220 1.00 23.28 123 LEU C CA 1
ATOM 5937 C C . LEU C 1 80 ? 14.889 -6.783 21.861 1.00 28.62 123 LEU C C 1
ATOM 5938 O O . LEU C 1 80 ? 13.816 -6.215 22.032 1.00 24.51 123 LEU C O 1
ATOM 5954 N N . ILE C 1 81 ? 15.938 -6.149 21.346 1.00 22.41 124 ILE C N 1
ATOM 5955 C CA . ILE C 1 81 ? 15.835 -4.728 21.065 1.00 23.12 124 ILE C CA 1
ATOM 5956 C C . ILE C 1 81 ? 14.831 -4.425 19.986 1.00 23.50 124 ILE C C 1
ATOM 5957 O O . ILE C 1 81 ? 14.295 -3.302 19.946 1.00 26.49 124 ILE C O 1
ATOM 5973 N N . SER C 1 82 ? 14.540 -5.394 19.120 1.00 27.75 125 SER C N 1
ATOM 5974 C CA . SER C 1 82 ? 13.633 -5.165 18.009 1.00 26.34 125 SER C CA 1
ATOM 5975 C C . SER C 1 82 ? 12.171 -5.524 18.331 1.00 29.23 125 SER C C 1
ATOM 5976 O O . SER C 1 82 ? 11.299 -5.373 17.490 1.00 29.14 125 SER C O 1
ATOM 5984 N N . MET C 1 83 ? 11.925 -5.975 19.557 1.00 27.62 126 MET C N 1
ATOM 5985 C CA . MET C 1 83 ? 10.570 -6.328 19.998 1.00 31.51 126 MET C CA 1
ATOM 5986 C C . MET C 1 83 ? 9.653 -5.136 20.226 1.00 26.75 126 MET C C 1
ATOM 5987 O O . MET C 1 83 ? 9.948 -4.186 20.969 1.00 30.26 126 MET C O 1
ATOM 6001 N N . GLY C 1 84 ? 8.496 -5.237 19.592 1.00 32.97 127 GLY C N 1
ATOM 6002 C CA . GLY C 1 84 ? 7.398 -4.340 19.877 1.00 32.82 127 GLY C CA 1
ATOM 6003 C C . GLY C 1 84 ? 6.538 -4.907 20.995 1.00 32.61 127 GLY C C 1
ATOM 6004 O O . GLY C 1 84 ? 6.807 -6.024 21.490 1.00 27.20 127 GLY C O 1
ATOM 6008 N N . SER C 1 85 ? 5.511 -4.137 21.360 1.00 30.54 128 SER C N 1
ATOM 6009 C CA . SER C 1 85 ? 4.701 -4.393 22.558 1.00 28.18 128 SER C CA 1
ATOM 6010 C C . SER C 1 85 ? 3.829 -5.622 22.409 1.00 29.05 128 SER C C 1
ATOM 6011 O O . SER C 1 85 ? 3.315 -6.121 23.417 1.00 28.42 128 SER C O 1
ATOM 6019 N N . LYS C 1 86 ? 3.691 -6.134 21.186 1.00 26.58 129 LYS C N 1
ATOM 6020 C CA . LYS C 1 86 ? 2.909 -7.333 20.914 1.00 28.61 129 LYS C CA 1
ATOM 6021 C C . LYS C 1 86 ? 3.749 -8.561 20.521 1.00 27.20 129 LYS C C 1
ATOM 6022 O O . LYS C 1 86 ? 3.217 -9.644 20.273 1.00 25.75 129 LYS C O 1
ATOM 6041 N N . ASP C 1 87 ? 5.063 -8.388 20.473 1.00 29.51 130 ASP C N 1
ATOM 6042 C CA . ASP C 1 87 ? 5.966 -9.459 20.044 1.00 30.63 130 ASP C CA 1
ATOM 6043 C C . ASP C 1 87 ? 6.395 -10.342 21.213 1.00 27.54 130 ASP C C 1
ATOM 6044 O O . ASP C 1 87 ? 6.408 -9.887 22.376 1.00 26.29 130 ASP C O 1
ATOM 6053 N N . SER C 1 88 ? 6.779 -11.569 20.872 1.00 30.11 131 SER C N 1
ATOM 6054 C CA . SER C 1 88 ? 7.446 -12.498 21.776 1.00 30.17 131 SER C CA 1
ATOM 6055 C C . SER C 1 88 ? 8.827 -12.873 21.229 1.00 32.85 131 SER C C 1
ATOM 6056 O O . SER C 1 88 ? 9.067 -12.815 20.021 1.00 33.13 131 SER C O 1
ATOM 6064 N N . SER C 1 89 ? 9.716 -13.308 22.117 1.00 31.19 132 SER C N 1
ATOM 6065 C CA . SER C 1 89 ? 11.000 -13.899 21.721 1.00 28.18 132 SER C CA 1
ATOM 6066 C C . SER C 1 89 ? 11.201 -15.179 22.527 1.00 28.41 132 SER C C 1
ATOM 6067 O O . SER C 1 89 ? 10.756 -15.262 23.663 1.00 28.16 132 SER C O 1
ATOM 6075 N N . GLU C 1 90 ? 11.856 -16.175 21.940 1.00 27.81 133 GLU C N 1
ATOM 6076 C CA . GLU C 1 90 ? 12.243 -17.359 22.692 1.00 27.69 133 GLU C CA 1
ATOM 6077 C C . GLU C 1 90 ? 13.556 -17.902 22.144 1.00 29.61 133 GLU C C 1
ATOM 6078 O O . GLU C 1 90 ? 13.704 -18.053 20.941 1.00 31.07 133 GLU C O 1
ATOM 6090 N N . PHE C 1 91 ? 14.517 -18.138 23.034 1.00 26.77 134 PHE C N 1
ATOM 6091 C CA . PHE C 1 91 ? 15.820 -18.629 22.633 1.00 29.04 134 PHE C CA 1
ATOM 6092 C C . PHE C 1 91 ? 16.099 -19.965 23.306 1.00 29.60 134 PHE C C 1
ATOM 6093 O O . PHE C 1 91 ? 15.879 -20.123 24.517 1.00 28.47 134 PHE C O 1
ATOM 6110 N N . PHE C 1 92 ? 16.643 -20.900 22.531 1.00 32.81 135 PHE C N 1
ATOM 6111 C CA . PHE C 1 92 ? 16.972 -22.243 23.031 1.00 32.98 135 PHE C CA 1
ATOM 6112 C C . PHE C 1 92 ? 18.459 -22.501 22.960 1.00 27.86 135 PHE C C 1
ATOM 6113 O O . PHE C 1 92 ? 19.045 -22.379 21.889 1.00 36.91 135 PHE C O 1
ATOM 6130 N N . HIS C 1 93 ? 19.070 -22.805 24.097 1.00 30.35 136 HIS C N 1
ATOM 6131 C CA . HIS C 1 93 ? 20.510 -23.064 24.163 1.00 32.78 136 HIS C CA 1
ATOM 6132 C C . HIS C 1 93 ? 20.774 -24.532 24.505 1.00 43.37 136 HIS C C 1
ATOM 6133 O O . HIS C 1 93 ? 20.211 -25.062 25.456 1.00 39.04 136 HIS C O 1
ATOM 6147 N N . ASP C 1 94 ? 21.644 -25.162 23.730 1.00 52.96 137 ASP C N 1
ATOM 6148 C CA . ASP C 1 94 ? 22.146 -26.498 24.060 1.00 63.72 137 ASP C CA 1
ATOM 6149 C C . ASP C 1 94 ? 23.292 -26.873 23.132 1.00 62.69 137 ASP C C 1
ATOM 6150 O O . ASP C 1 94 ? 23.239 -26.602 21.933 1.00 60.80 137 ASP C O 1
ATOM 6159 N N . PRO C 1 95 ? 24.335 -27.513 23.674 1.00 78.17 138 PRO C N 1
ATOM 6160 C CA . PRO C 1 95 ? 25.454 -27.898 22.800 1.00 81.41 138 PRO C CA 1
ATOM 6161 C C . PRO C 1 95 ? 25.034 -28.800 21.628 1.00 77.44 138 PRO C C 1
ATOM 6162 O O . PRO C 1 95 ? 24.012 -29.493 21.679 1.00 70.08 138 PRO C O 1
ATOM 6173 N N . GLY C 1 103 ? 28.948 -29.909 31.649 1.00 58.69 146 GLY C N 1
ATOM 6174 C CA . GLY C 1 103 ? 28.799 -28.737 32.497 1.00 66.61 146 GLY C CA 1
ATOM 6175 C C . GLY C 1 103 ? 27.569 -27.907 32.161 1.00 66.77 146 GLY C C 1
ATOM 6176 O O . GLY C 1 103 ? 26.891 -27.378 33.053 1.00 64.64 146 GLY C O 1
ATOM 6179 N N . GLN C 1 104 ? 27.285 -27.789 30.866 1.00 64.16 147 GLN C N 1
ATOM 6180 C CA . GLN C 1 104 ? 26.158 -26.992 30.390 1.00 65.97 147 GLN C CA 1
ATOM 6181 C C . GLN C 1 104 ? 24.967 -27.889 30.094 1.00 63.26 147 GLN C C 1
ATOM 6182 O O . GLN C 1 104 ? 25.103 -28.975 29.526 1.00 57.68 147 GLN C O 1
ATOM 6196 N N . VAL C 1 105 ? 23.796 -27.408 30.483 1.00 60.10 148 VAL C N 1
ATOM 6197 C CA . VAL C 1 105 ? 22.556 -28.150 30.342 1.00 54.97 148 VAL C CA 1
ATOM 6198 C C . VAL C 1 105 ? 21.652 -27.354 29.388 1.00 50.84 148 VAL C C 1
ATOM 6199 O O . VAL C 1 105 ? 21.976 -26.215 29.032 1.00 52.08 148 VAL C O 1
ATOM 6212 N N . ARG C 1 106 ? 20.541 -27.939 28.960 1.00 47.61 149 ARG C N 1
ATOM 6213 C CA . ARG C 1 106 ? 19.597 -27.241 28.076 1.00 44.94 149 ARG C CA 1
ATOM 6214 C C . ARG C 1 106 ? 18.825 -26.143 28.821 1.00 35.48 149 ARG C C 1
ATOM 6215 O O . ARG C 1 106 ? 18.276 -26.361 29.902 1.00 36.66 149 ARG C O 1
ATOM 6236 N N . LYS C 1 107 ? 18.792 -24.950 28.242 1.00 35.06 150 LYS C N 1
ATOM 6237 C CA . LYS C 1 107 ? 18.079 -23.842 28.862 1.00 28.19 150 LYS C CA 1
ATOM 6238 C C . LYS C 1 107 ? 17.304 -23.116 27.773 1.00 30.31 150 LYS C C 1
ATOM 6239 O O . LYS C 1 107 ? 17.673 -23.156 26.588 1.00 29.77 150 LYS C O 1
ATOM 6258 N N . SER C 1 108 ? 16.228 -22.440 28.166 1.00 30.42 151 SER C N 1
ATOM 6259 C CA . SER C 1 108 ? 15.504 -21.595 27.214 1.00 30.85 151 SER C CA 1
ATOM 6260 C C . SER C 1 108 ? 15.052 -20.338 27.926 1.00 27.31 151 SER C C 1
ATOM 6261 O O . SER C 1 108 ? 14.743 -20.352 29.114 1.00 27.91 151 SER C O 1
ATOM 6269 N N . LEU C 1 109 ? 15.015 -19.251 27.178 1.00 25.80 152 LEU C N 1
ATOM 6270 C CA . LEU C 1 109 ? 14.596 -17.980 27.756 1.00 24.11 152 LEU C CA 1
ATOM 6271 C C . LEU C 1 109 ? 13.510 -17.415 26.870 1.00 27.24 152 LEU C C 1
ATOM 6272 O O . LEU C 1 109 ? 13.646 -17.356 25.651 1.00 28.87 152 LEU C O 1
ATOM 6288 N N . SER C 1 110 ? 12.426 -16.982 27.475 1.00 21.93 153 SER C N 1
ATOM 6289 C CA . SER C 1 110 ? 11.391 -16.358 26.670 1.00 27.87 153 SER C CA 1
ATOM 6290 C C . SER C 1 110 ? 10.988 -14.986 27.217 1.00 25.32 153 SER C C 1
ATOM 6291 O O . SER C 1 110 ? 11.088 -14.697 28.412 1.00 24.29 153 SER C O 1
ATOM 6299 N N . VAL C 1 111 ? 10.568 -14.122 26.302 1.00 24.85 154 VAL C N 1
ATOM 6300 C CA . VAL C 1 111 ? 10.005 -12.815 26.654 1.00 24.35 154 VAL C CA 1
ATOM 6301 C C . VAL C 1 111 ? 8.642 -12.741 25.987 1.00 28.34 154 VAL C C 1
ATOM 6302 O O . VAL C 1 111 ? 8.566 -12.781 24.749 1.00 26.84 154 VAL C O 1
ATOM 6315 N N . LYS C 1 112 ? 7.578 -12.627 26.800 1.00 24.47 155 LYS C N 1
ATOM 6316 C CA . LYS C 1 112 ? 6.197 -12.664 26.299 1.00 24.83 155 LYS C CA 1
ATOM 6317 C C . LYS C 1 112 ? 5.438 -11.471 26.792 1.00 20.52 155 LYS C C 1
ATOM 6318 O O . LYS C 1 112 ? 5.625 -11.054 27.917 1.00 23.84 155 LYS C O 1
ATOM 6337 N N . PRO C 1 113 ? 4.621 -10.874 25.925 1.00 22.59 156 PRO C N 1
ATOM 6338 C CA . PRO C 1 113 ? 3.938 -9.639 26.323 1.00 22.71 156 PRO C CA 1
ATOM 6339 C C . PRO C 1 113 ? 2.601 -9.922 26.979 1.00 23.05 156 PRO C C 1
ATOM 6340 O O . PRO C 1 113 ? 1.964 -10.915 26.629 1.00 23.98 156 PRO C O 1
ATOM 6351 N N . HIS C 1 114 ? 2.217 -9.067 27.912 1.00 22.07 157 HIS C N 1
ATOM 6352 C CA . HIS C 1 114 ? 0.829 -9.024 28.407 1.00 23.68 157 HIS C CA 1
ATOM 6353 C C . HIS C 1 114 ? -0.055 -8.429 27.328 1.00 24.05 157 HIS C C 1
ATOM 6354 O O . HIS C 1 114 ? 0.329 -7.435 26.657 1.00 24.51 157 HIS C O 1
ATOM 6368 N N . ALA C 1 115 ? -1.224 -9.030 27.132 1.00 22.05 158 ALA C N 1
ATOM 6369 C CA . ALA C 1 115 ? -2.154 -8.587 26.085 1.00 23.55 158 ALA C CA 1
ATOM 6370 C C . ALA C 1 115 ? -2.509 -7.109 26.164 1.00 24.65 158 ALA C C 1
ATOM 6371 O O . ALA C 1 115 ? -2.817 -6.488 25.132 1.00 27.12 158 ALA C O 1
ATOM 6378 N N . ASP C 1 116 ? -2.479 -6.544 27.368 1.00 25.08 159 ASP C N 1
ATOM 6379 C CA . ASP C 1 116 ? -2.838 -5.134 27.537 1.00 27.84 159 ASP C CA 1
ATOM 6380 C C . ASP C 1 116 ? -1.720 -4.162 27.108 1.00 26.91 159 ASP C C 1
ATOM 6381 O O . ASP C 1 116 ? -1.950 -2.961 27.057 1.00 28.03 159 ASP C O 1
ATOM 6390 N N . GLY C 1 117 ? -0.559 -4.692 26.748 1.00 26.37 160 GLY C N 1
ATOM 6391 C CA . GLY C 1 117 ? 0.575 -3.877 26.359 1.00 25.26 160 GLY C CA 1
ATOM 6392 C C . GLY C 1 117 ? 1.272 -3.126 27.480 1.00 28.76 160 GLY C C 1
ATOM 6393 O O . GLY C 1 117 ? 2.102 -2.254 27.213 1.00 31.14 160 GLY C O 1
ATOM 6397 N N . SER C 1 118 ? 0.987 -3.469 28.733 1.00 27.65 161 SER C N 1
ATOM 6398 C CA . SER C 1 118 ? 1.628 -2.822 29.883 1.00 25.87 161 SER C CA 1
ATOM 6399 C C . SER C 1 118 ? 3.070 -3.290 30.162 1.00 24.31 161 SER C C 1
ATOM 6400 O O . SER C 1 118 ? 3.778 -2.681 30.967 1.00 27.18 161 SER C O 1
ATOM 6408 N N . GLY C 1 119 ? 3.494 -4.363 29.512 1.00 24.51 162 GLY C N 1
ATOM 6409 C CA . GLY C 1 119 ? 4.770 -4.964 29.789 1.00 23.50 162 GLY C CA 1
ATOM 6410 C C . GLY C 1 119 ? 4.834 -6.418 29.357 1.00 21.10 162 GLY C C 1
ATOM 6411 O O . GLY C 1 119 ? 4.108 -6.843 28.461 1.00 24.75 162 GLY C O 1
ATOM 6415 N N . TYR C 1 120 ? 5.744 -7.143 29.987 1.00 22.73 163 TYR C N 1
ATOM 6416 C CA . TYR C 1 120 ? 6.152 -8.486 29.601 1.00 23.63 163 TYR C CA 1
ATOM 6417 C C . TYR C 1 120 ? 6.378 -9.375 30.828 1.00 23.20 163 TYR C C 1
ATOM 6418 O O . TYR C 1 120 ? 6.476 -8.900 31.946 1.00 23.36 163 TYR C O 1
ATOM 6436 N N . PHE C 1 121 ? 6.498 -10.664 30.590 1.00 22.99 164 PHE C N 1
ATOM 6437 C CA . PHE C 1 121 ? 7.086 -11.576 31.567 1.00 23.56 164 PHE C CA 1
ATOM 6438 C C . PHE C 1 121 ? 8.242 -12.348 30.896 1.00 22.23 164 PHE C C 1
ATOM 6439 O O . PHE C 1 121 ? 8.118 -12.828 29.758 1.00 23.71 164 PHE C O 1
ATOM 6456 N N . ILE C 1 122 ? 9.375 -12.403 31.593 1.00 23.20 165 ILE C N 1
ATOM 6457 C CA . ILE C 1 122 ? 10.604 -13.017 31.109 1.00 25.23 165 ILE C CA 1
ATOM 6458 C C . ILE C 1 122 ? 10.820 -14.300 31.919 1.00 25.50 165 ILE C C 1
ATOM 6459 O O . ILE C 1 122 ? 10.858 -14.247 33.142 1.00 27.28 165 ILE C O 1
ATOM 6475 N N . SER C 1 123 ? 10.957 -15.419 31.216 1.00 25.50 166 SER C N 1
ATOM 6476 C CA . SER C 1 123 ? 11.042 -16.758 31.840 1.00 25.84 166 SER C CA 1
ATOM 6477 C C . SER C 1 123 ? 12.323 -17.490 31.483 1.00 27.34 166 SER C C 1
ATOM 6478 O O . SER C 1 123 ? 12.667 -17.561 30.307 1.00 30.67 166 SER C O 1
ATOM 6486 N N . LEU C 1 124 ? 13.020 -18.056 32.468 1.00 28.28 167 LEU C N 1
ATOM 6487 C CA . LEU C 1 124 ? 14.152 -18.933 32.183 1.00 25.71 167 LEU C CA 1
ATOM 6488 C C . LEU C 1 124 ? 13.722 -20.337 32.597 1.00 27.08 167 LEU C C 1
ATOM 6489 O O . LEU C 1 124 ? 13.224 -20.517 33.695 1.00 26.51 167 LEU C O 1
ATOM 6505 N N . SER C 1 125 ? 13.916 -21.284 31.701 1.00 26.50 168 SER C N 1
ATOM 6506 C CA . SER C 1 125 ? 13.663 -22.701 31.970 1.00 28.52 168 SER C CA 1
ATOM 6507 C C . SER C 1 125 ? 14.983 -23.416 31.903 1.00 29.35 168 SER C C 1
ATOM 6508 O O . SER C 1 125 ? 15.738 -23.235 30.954 1.00 28.88 168 SER C O 1
ATOM 6516 N N . VAL C 1 126 ? 15.261 -24.202 32.942 1.00 28.97 169 VAL C N 1
ATOM 6517 C CA . VAL C 1 126 ? 16.489 -24.949 33.043 1.00 30.49 169 VAL C CA 1
ATOM 6518 C C . VAL C 1 126 ? 16.051 -26.421 33.058 1.00 31.38 169 VAL C C 1
ATOM 6519 O O . VAL C 1 126 ? 15.269 -26.817 33.917 1.00 32.80 169 VAL C O 1
ATOM 6532 N N . ASN C 1 127 ? 16.478 -27.166 32.045 1.00 33.16 170 ASN C N 1
ATOM 6533 C CA . ASN C 1 127 ? 16.130 -28.585 31.931 1.00 37.70 170 ASN C CA 1
ATOM 6534 C C . ASN C 1 127 ? 17.186 -29.423 32.611 1.00 40.07 170 ASN C C 1
ATOM 6535 O O . ASN C 1 127 ? 18.328 -29.560 32.129 1.00 39.03 170 ASN C O 1
ATOM 6546 N N . ASN C 1 128 ? 16.800 -29.950 33.761 1.00 36.95 171 ASN C N 1
ATOM 6547 C CA . ASN C 1 128 ? 17.654 -30.809 34.535 1.00 38.87 171 ASN C CA 1
ATOM 6548 C C . ASN C 1 128 ? 17.538 -32.247 34.038 1.00 35.21 171 ASN C C 1
ATOM 6549 O O . ASN C 1 128 ? 16.862 -32.518 33.029 1.00 34.58 171 ASN C O 1
ATOM 6560 N N . SER C 1 129 ? 18.228 -33.136 34.728 1.00 37.31 172 SER C N 1
ATOM 6561 C CA . SER C 1 129 ? 18.273 -34.545 34.341 1.00 36.62 172 SER C CA 1
ATOM 6562 C C . SER C 1 129 ? 16.900 -35.145 34.518 1.00 34.18 172 SER C C 1
ATOM 6563 O O . SER C 1 129 ? 16.029 -34.527 35.121 1.00 31.88 172 SER C O 1
ATOM 6571 N N . ILE C 1 130 ? 16.737 -36.378 34.048 1.00 34.40 173 ILE C N 1
ATOM 6572 C CA . ILE C 1 130 ? 15.461 -37.083 34.169 1.00 32.59 173 ILE C CA 1
ATOM 6573 C C . ILE C 1 130 ? 15.123 -37.370 35.617 1.00 32.04 173 ILE C C 1
ATOM 6574 O O . ILE C 1 130 ? 14.020 -37.786 35.914 1.00 30.33 173 ILE C O 1
ATOM 6590 N N . LEU C 1 131 ? 16.049 -37.148 36.538 1.00 33.44 174 LEU C N 1
ATOM 6591 C CA . LEU C 1 131 ? 15.742 -37.408 37.942 1.00 35.99 174 LEU C CA 1
ATOM 6592 C C . LEU C 1 131 ? 15.397 -36.155 38.711 1.00 35.29 174 LEU C C 1
ATOM 6593 O O . LEU C 1 131 ? 15.181 -36.212 39.920 1.00 38.77 174 LEU C O 1
ATOM 6609 N N . LYS C 1 132 ? 15.296 -35.027 37.997 1.00 35.54 175 LYS C N 1
ATOM 6610 C CA . LYS C 1 132 ? 15.268 -33.707 38.620 1.00 43.57 175 LYS C CA 1
ATOM 6611 C C . LYS C 1 132 ? 14.268 -32.834 37.884 1.00 37.22 175 LYS C C 1
ATOM 6612 O O . LYS C 1 132 ? 14.380 -32.667 36.679 1.00 33.90 175 LYS C O 1
ATOM 6631 N N . THR C 1 133 ? 13.274 -32.315 38.588 1.00 36.19 176 THR C N 1
ATOM 6632 C CA . THR C 1 133 ? 12.270 -31.503 37.932 1.00 41.42 176 THR C CA 1
ATOM 6633 C C . THR C 1 133 ? 12.993 -30.240 37.438 1.00 34.59 176 THR C C 1
ATOM 6634 O O . THR C 1 133 ? 13.981 -29.825 38.025 1.00 36.70 176 THR C O 1
ATOM 6645 N N . ASN C 1 134 ? 12.543 -29.713 36.312 1.00 35.06 177 ASN C N 1
ATOM 6646 C CA . ASN C 1 134 ? 13.176 -28.534 35.743 1.00 40.34 177 ASN C CA 1
ATOM 6647 C C . ASN C 1 134 ? 12.904 -27.306 36.585 1.00 41.72 177 ASN C C 1
ATOM 6648 O O . ASN C 1 134 ? 11.967 -27.280 37.370 1.00 36.43 177 ASN C O 1
ATOM 6659 N N . ASP C 1 135 ? 13.733 -26.280 36.425 1.00 38.01 178 ASP C N 1
ATOM 6660 C CA . ASP C 1 135 ? 13.534 -25.053 37.183 1.00 40.33 178 ASP C CA 1
ATOM 6661 C C . ASP C 1 135 ? 13.015 -24.003 36.223 1.00 34.05 178 ASP C C 1
ATOM 6662 O O . ASP C 1 135 ? 13.396 -23.986 35.045 1.00 29.72 178 ASP C O 1
ATOM 6671 N N . TYR C 1 136 ? 12.081 -23.206 36.722 1.00 34.43 179 TYR C N 1
ATOM 6672 C CA . TYR C 1 136 ? 11.438 -22.148 35.943 1.00 38.11 179 TYR C CA 1
ATOM 6673 C C . TYR C 1 136 ? 11.461 -20.867 36.761 1.00 37.19 179 TYR C C 1
ATOM 6674 O O . TYR C 1 136 ? 10.909 -20.824 37.855 1.00 35.82 179 TYR C O 1
ATOM 6692 N N . PHE C 1 137 ? 12.120 -19.830 36.240 1.00 27.44 180 PHE C N 1
ATOM 6693 C CA . PHE C 1 137 ? 12.198 -18.563 36.944 1.00 29.85 180 PHE C CA 1
ATOM 6694 C C . PHE C 1 137 ? 11.518 -17.525 36.065 1.00 33.52 180 PHE C C 1
ATOM 6695 O O . PHE C 1 137 ? 11.945 -17.361 34.930 1.00 29.25 180 PHE C O 1
ATOM 6712 N N . VAL C 1 138 ? 10.472 -16.868 36.575 1.00 28.37 181 VAL C N 1
ATOM 6713 C CA . VAL C 1 138 ? 9.718 -15.881 35.802 1.00 29.57 181 VAL C CA 1
ATOM 6714 C C . VAL C 1 138 ? 9.743 -14.539 36.491 1.00 33.90 181 VAL C C 1
ATOM 6715 O O . VAL C 1 138 ? 9.502 -14.466 37.697 1.00 29.61 181 VAL C O 1
ATOM 6728 N N . VAL C 1 139 ? 10.009 -13.467 35.720 1.00 25.83 182 VAL C N 1
ATOM 6729 C CA . VAL C 1 139 ? 10.127 -12.120 36.277 1.00 26.51 182 VAL C CA 1
ATOM 6730 C C . VAL C 1 139 ? 9.294 -11.212 35.392 1.00 29.01 182 VAL C C 1
ATOM 6731 O O . VAL C 1 139 ? 9.570 -11.088 34.212 1.00 26.04 182 VAL C O 1
ATOM 6744 N N . PRO C 1 140 ? 8.240 -10.602 35.944 1.00 28.59 183 PRO C N 1
ATOM 6745 C CA . PRO C 1 140 ? 7.555 -9.597 35.141 1.00 28.01 183 PRO C CA 1
ATOM 6746 C C . PRO C 1 140 ? 8.428 -8.353 34.935 1.00 25.29 183 PRO C C 1
ATOM 6747 O O . PRO C 1 140 ? 9.190 -7.918 35.816 1.00 27.53 183 PRO C O 1
ATOM 6758 N N . VAL C 1 141 ? 8.276 -7.775 33.763 1.00 23.78 184 VAL C N 1
ATOM 6759 C CA . VAL C 1 141 ? 9.018 -6.577 33.398 1.00 23.25 184 VAL C CA 1
ATOM 6760 C C . VAL C 1 141 ? 8.025 -5.575 32.831 1.00 20.62 184 VAL C C 1
ATOM 6761 O O . VAL C 1 141 ? 7.365 -5.856 31.832 1.00 24.50 184 VAL C O 1
ATOM 6774 N N . THR C 1 142 ? 7.911 -4.400 33.455 1.00 22.54 185 THR C N 1
ATOM 6775 C CA . THR C 1 142 ? 6.990 -3.372 32.968 1.00 22.91 185 THR C CA 1
ATOM 6776 C C . THR C 1 142 ? 7.512 -2.740 31.650 1.00 22.51 185 THR C C 1
ATOM 6777 O O . THR C 1 142 ? 8.689 -2.921 31.289 1.00 22.39 185 THR C O 1
ATOM 6788 N N . LYS C 1 143 ? 6.632 -2.068 30.916 1.00 22.44 186 LYS C N 1
ATOM 6789 C CA . LYS C 1 143 ? 7.034 -1.283 29.746 1.00 24.62 186 LYS C CA 1
ATOM 6790 C C . LYS C 1 143 ? 8.275 -0.400 30.058 1.00 21.67 186 LYS C C 1
ATOM 6791 O O . LYS C 1 143 ? 9.254 -0.383 29.287 1.00 20.90 186 LYS C O 1
ATOM 6810 N N . ALA C 1 144 ? 8.240 0.312 31.185 1.00 23.67 187 ALA C N 1
ATOM 6811 C CA . ALA C 1 144 ? 9.354 1.159 31.631 1.00 23.68 187 ALA C CA 1
ATOM 6812 C C . ALA C 1 144 ? 10.656 0.389 31.835 1.00 24.45 187 ALA C C 1
ATOM 6813 O O . ALA C 1 144 ? 11.685 0.770 31.326 1.00 21.58 187 ALA C O 1
ATOM 6820 N N . GLU C 1 145 ? 10.603 -0.747 32.532 1.00 19.80 188 GLU C N 1
ATOM 6821 C CA . GLU C 1 145 ? 11.759 -1.582 32.743 1.00 18.11 188 GLU C CA 1
ATOM 6822 C C . GLU C 1 145 ? 12.344 -2.160 31.440 1.00 19.20 188 GLU C C 1
ATOM 6823 O O . GLU C 1 145 ? 13.576 -2.208 31.249 1.00 21.84 188 GLU C O 1
ATOM 6835 N N . PHE C 1 146 ? 11.473 -2.573 30.531 1.00 19.02 189 PHE C N 1
ATOM 6836 C CA . PHE C 1 146 ? 11.900 -3.148 29.272 1.00 21.02 189 PHE C CA 1
ATOM 6837 C C . PHE C 1 146 ? 12.520 -2.047 28.407 1.00 20.29 189 PHE C C 1
ATOM 6838 O O . PHE C 1 146 ? 13.477 -2.306 27.650 1.00 20.78 189 PHE C O 1
ATOM 6855 N N . ALA C 1 147 ? 12.043 -0.821 28.587 1.00 20.95 190 ALA C N 1
ATOM 6856 C CA . ALA C 1 147 ? 12.648 0.332 27.895 1.00 22.52 190 ALA C CA 1
ATOM 6857 C C . ALA C 1 147 ? 14.089 0.561 28.385 1.00 21.24 190 ALA C C 1
ATOM 6858 O O . ALA C 1 147 ? 14.988 0.824 27.579 1.00 23.10 190 ALA C O 1
ATOM 6865 N N . VAL C 1 148 ? 14.311 0.474 29.698 1.00 20.70 191 VAL C N 1
ATOM 6866 C CA . VAL C 1 148 ? 15.664 0.536 30.269 1.00 22.49 191 VAL C CA 1
ATOM 6867 C C . VAL C 1 148 ? 16.506 -0.582 29.690 1.00 22.27 191 VAL C C 1
ATOM 6868 O O . VAL C 1 148 ? 17.622 -0.349 29.188 1.00 22.35 191 VAL C O 1
ATOM 6881 N N . MET C 1 149 ? 15.973 -1.805 29.711 1.00 21.78 192 MET C N 1
ATOM 6882 C CA . MET C 1 149 ? 16.687 -2.925 29.090 1.00 20.87 192 MET C CA 1
ATOM 6883 C C . MET C 1 149 ? 17.075 -2.658 27.626 1.00 21.49 192 MET C C 1
ATOM 6884 O O . MET C 1 149 ? 18.241 -2.840 27.261 1.00 24.80 192 MET C O 1
ATOM 6898 N N . LYS C 1 150 ? 16.135 -2.216 26.795 1.00 21.64 193 LYS C N 1
ATOM 6899 C CA . LYS C 1 150 ? 16.429 -2.030 25.373 1.00 22.22 193 LYS C CA 1
ATOM 6900 C C . LYS C 1 150 ? 17.460 -0.928 25.167 1.00 24.31 193 LYS C C 1
ATOM 6901 O O . LYS C 1 150 ? 18.387 -1.049 24.350 1.00 23.21 193 LYS C O 1
ATOM 6920 N N . THR C 1 151 ? 17.311 0.157 25.922 1.00 23.54 194 THR C N 1
ATOM 6921 C CA . THR C 1 151 ? 18.269 1.251 25.850 1.00 23.20 194 THR C CA 1
ATOM 6922 C C . THR C 1 151 ? 19.653 0.815 26.307 1.00 25.44 194 THR C C 1
ATOM 6923 O O . THR C 1 151 ? 20.631 1.006 25.57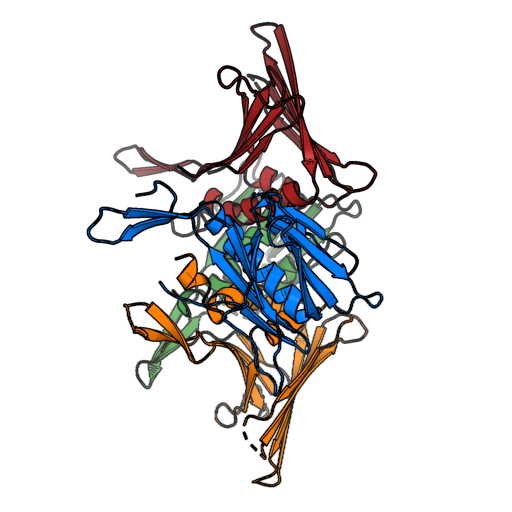7 1.00 24.60 194 THR C O 1
ATOM 6934 N N . ALA C 1 152 ? 19.743 0.206 27.486 1.00 23.64 195 ALA C N 1
ATOM 6935 C CA . ALA C 1 152 ? 21.015 -0.281 28.011 1.00 24.11 195 ALA C CA 1
ATOM 6936 C C . ALA C 1 152 ? 21.628 -1.364 27.132 1.00 24.38 195 ALA C C 1
ATOM 6937 O O . ALA C 1 152 ? 22.857 -1.377 26.920 1.00 27.86 195 ALA C O 1
ATOM 6944 N N . PHE C 1 153 ? 20.790 -2.281 26.632 1.00 20.67 196 PHE C N 1
ATOM 6945 C CA . PHE C 1 153 ? 21.270 -3.353 25.758 1.00 24.52 196 PHE C CA 1
ATOM 6946 C C . PHE C 1 153 ? 21.783 -2.776 24.426 1.00 25.45 196 PHE C C 1
ATOM 6947 O O . PHE C 1 153 ? 22.815 -3.205 23.914 1.00 22.30 196 PHE C O 1
ATOM 6964 N N . SER C 1 154 ? 21.063 -1.806 23.864 1.00 23.43 197 SER C N 1
ATOM 6965 C CA . SER C 1 154 ? 21.518 -1.138 22.647 1.00 25.14 197 SER C CA 1
ATOM 6966 C C . SER C 1 154 ? 22.866 -0.465 22.859 1.00 24.19 197 SER C C 1
ATOM 6967 O O . SER C 1 154 ? 23.728 -0.465 21.956 1.00 24.52 197 SER C O 1
ATOM 6975 N N . PHE C 1 155 ? 23.034 0.157 24.021 1.00 23.52 198 PHE C N 1
ATOM 6976 C CA . PHE C 1 155 ? 24.290 0.810 24.346 1.00 26.29 198 PHE C CA 1
ATOM 6977 C C . PHE C 1 155 ? 25.411 -0.231 24.419 1.00 27.84 198 PHE C C 1
ATOM 6978 O O . PHE C 1 155 ? 26.513 -0.018 23.901 1.00 24.40 198 PHE C O 1
ATOM 6995 N N . ALA C 1 156 ? 25.124 -1.362 25.062 1.00 21.93 199 ALA C N 1
ATOM 6996 C CA . ALA C 1 156 ? 26.144 -2.367 25.329 1.00 23.34 199 ALA C CA 1
ATOM 6997 C C . ALA C 1 156 ? 26.489 -3.189 24.091 1.00 24.07 199 ALA C C 1
ATOM 6998 O O . ALA C 1 156 ? 27.578 -3.784 24.023 1.00 26.15 199 ALA C O 1
ATOM 7005 N N . LEU C 1 157 ? 25.576 -3.244 23.118 1.00 22.50 200 LEU C N 1
ATOM 7006 C CA . LEU C 1 157 ? 25.747 -4.125 21.984 1.00 23.99 200 LEU C CA 1
ATOM 7007 C C . LEU C 1 157 ? 27.095 -3.934 21.255 1.00 25.64 200 LEU C C 1
ATOM 7008 O O . LEU C 1 157 ? 27.813 -4.928 20.989 1.00 22.01 200 LEU C O 1
ATOM 7024 N N . PRO C 1 158 ? 27.465 -2.670 20.922 1.00 24.92 201 PRO C N 1
ATOM 7025 C CA . PRO C 1 158 ? 28.750 -2.573 20.208 1.00 25.74 201 PRO C CA 1
ATOM 7026 C C . PRO C 1 158 ? 29.942 -2.958 21.066 1.00 25.57 201 PRO C C 1
ATOM 7027 O O . PRO C 1 158 ? 30.932 -3.413 20.525 1.00 28.35 201 PRO C O 1
ATOM 7038 N N . HIS C 1 159 ? 29.840 -2.804 22.379 1.00 23.94 202 HIS C N 1
ATOM 7039 C CA . HIS C 1 159 ? 30.883 -3.252 23.298 1.00 28.60 202 HIS C CA 1
ATOM 7040 C C . HIS C 1 159 ? 31.013 -4.781 23.320 1.00 31.46 202 HIS C C 1
ATOM 7041 O O . HIS C 1 159 ? 32.124 -5.325 23.283 1.00 29.28 202 HIS C O 1
ATOM 7055 N N . ILE C 1 160 ? 29.899 -5.495 23.370 1.00 25.52 203 ILE C N 1
ATOM 7056 C CA . ILE C 1 160 ? 30.005 -6.945 23.402 1.00 27.43 203 ILE C CA 1
ATOM 7057 C C . ILE C 1 160 ? 30.366 -7.504 22.025 1.00 26.58 203 ILE C C 1
ATOM 7058 O O . ILE C 1 160 ? 30.825 -8.628 21.916 1.00 27.50 203 ILE C O 1
ATOM 7074 N N . MET C 1 161 ? 30.184 -6.705 20.985 1.00 22.88 204 MET C N 1
ATOM 7075 C CA . MET C 1 161 ? 30.585 -7.069 19.641 1.00 24.16 204 MET C CA 1
ATOM 7076 C C . MET C 1 161 ? 32.069 -6.745 19.401 1.00 26.86 204 MET C C 1
ATOM 7077 O O . MET C 1 161 ? 32.615 -7.064 18.345 1.00 28.48 204 MET C O 1
ATOM 7091 N N . GLY C 1 162 ? 32.695 -6.073 20.351 1.00 24.08 205 GLY C N 1
ATOM 7092 C CA . GLY C 1 162 ? 34.047 -5.576 20.157 1.00 33.96 205 GLY C CA 1
ATOM 7093 C C . GLY C 1 162 ? 34.196 -4.334 19.295 1.00 32.53 205 GLY C C 1
ATOM 7094 O O . GLY C 1 162 ? 35.315 -3.928 19.000 1.00 35.77 205 GLY C O 1
ATOM 7098 N N . TRP C 1 163 ? 33.099 -3.689 18.903 1.00 26.55 206 TRP C N 1
ATOM 7099 C CA . TRP C 1 163 ? 33.192 -2.539 18.011 1.00 27.12 206 TRP C CA 1
ATOM 7100 C C . TRP C 1 163 ? 33.730 -1.265 18.656 1.00 28.39 206 TRP C C 1
ATOM 7101 O O . TRP C 1 163 ? 34.235 -0.397 17.971 1.00 32.51 206 TRP C O 1
ATOM 7122 N N . ASN C 1 164 ? 33.615 -1.144 19.959 1.00 28.40 207 ASN C N 1
ATOM 7123 C CA . ASN C 1 164 ? 34.183 0.012 20.645 1.00 36.77 207 ASN C CA 1
ATOM 7124 C C . ASN C 1 164 ? 35.712 0.062 20.473 1.00 39.41 207 ASN C C 1
ATOM 7125 O O . ASN C 1 164 ? 36.302 1.135 20.445 1.00 39.10 207 ASN C O 1
ATOM 7136 N N . ARG C 1 165 ? 36.330 -1.110 20.332 1.00 34.93 208 ARG C N 1
ATOM 7137 C CA . ARG C 1 165 ? 37.776 -1.212 20.173 1.00 37.39 208 ARG C CA 1
ATOM 7138 C C . ARG C 1 165 ? 38.209 -0.842 18.760 1.00 44.45 208 ARG C C 1
ATOM 7139 O O . ARG C 1 165 ? 39.392 -0.566 18.514 1.00 42.52 208 ARG C O 1
ATOM 7160 N N . LEU C 1 166 ? 37.262 -0.871 17.823 1.00 39.73 209 LEU C N 1
ATOM 7161 C CA . LEU C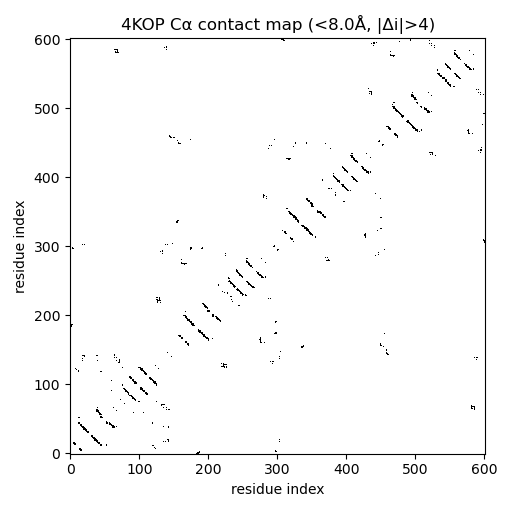 1 166 ? 37.536 -0.478 16.440 1.00 39.70 209 LEU C CA 1
ATOM 7162 C C . LEU C 1 166 ? 37.540 1.041 16.315 1.00 48.97 209 LEU C C 1
ATOM 7163 O O . LEU C 1 166 ? 37.807 1.575 15.246 1.00 46.29 209 LEU C O 1
ATOM 7179 N N . THR C 1 167 ? 37.228 1.732 17.406 1.00 46.76 210 THR C N 1
ATOM 7180 C CA . THR C 1 167 ? 37.361 3.186 17.430 1.00 53.62 210 THR C CA 1
ATOM 7181 C C . THR C 1 167 ? 38.047 3.651 18.713 1.00 62.29 210 THR C C 1
ATOM 7182 O O . THR C 1 167 ? 38.597 2.839 19.459 1.00 63.87 210 THR C O 1
ATOM 7193 N N . GLY C 1 168 ? 38.026 4.958 18.961 1.00 73.61 211 GLY C N 1
ATOM 7194 C CA . GLY C 1 168 ? 38.566 5.508 20.194 1.00 83.90 211 GLY C CA 1
ATOM 7195 C C . GLY C 1 168 ? 38.134 4.700 21.408 1.00 87.80 211 GLY C C 1
ATOM 7196 O O . GLY C 1 168 ? 38.112 5.198 22.535 1.00 93.81 211 GLY C O 1
ATOM 7200 N N . LEU D 1 11 ? 29.824 19.615 36.909 1.00 62.08 54 LEU D N 1
ATOM 7201 C CA . LEU D 1 11 ? 28.630 20.380 36.589 1.00 56.96 54 LEU D CA 1
ATOM 7202 C C . LEU D 1 11 ? 28.373 20.305 35.087 1.00 50.48 54 LEU D C 1
ATOM 7203 O O . LEU D 1 11 ? 29.309 20.383 34.283 1.00 46.52 54 LEU D O 1
ATOM 7218 N N . PHE D 1 12 ? 27.099 20.138 34.733 1.00 48.01 55 PHE D N 1
ATOM 7219 C CA . PHE D 1 12 ? 26.640 20.158 33.345 1.00 42.53 55 PHE D CA 1
ATOM 7220 C C . PHE D 1 12 ? 25.618 21.259 33.200 1.00 40.50 55 PHE D C 1
ATOM 7221 O O . PHE D 1 12 ? 24.797 21.432 34.082 1.00 39.61 55 PHE D O 1
ATOM 7238 N N . ALA D 1 13 ? 25.680 22.005 32.106 1.00 32.99 56 ALA D N 1
ATOM 7239 C CA . ALA D 1 13 ? 24.645 23.000 31.805 1.00 34.40 56 ALA D CA 1
ATOM 7240 C C . ALA D 1 13 ? 23.299 22.259 31.666 1.00 29.75 56 ALA D C 1
ATOM 7241 O O . ALA D 1 13 ? 23.167 21.344 30.842 1.00 29.10 56 ALA D O 1
ATOM 7248 N N . PRO D 1 14 ? 22.299 22.637 32.472 1.00 26.76 57 PRO D N 1
ATOM 7249 C CA . PRO D 1 14 ? 21.003 21.953 32.327 1.00 27.32 57 PRO D CA 1
ATOM 7250 C C . PRO D 1 14 ? 20.297 22.313 31.012 1.00 22.81 57 PRO D C 1
ATOM 7251 O O . PRO D 1 14 ? 20.638 23.320 30.377 1.00 25.86 57 PRO D O 1
ATOM 7262 N N . TYR D 1 15 ? 19.374 21.457 30.581 1.00 21.15 58 TYR D N 1
ATOM 7263 C CA . TYR D 1 15 ? 18.467 21.802 29.512 1.00 23.07 58 TYR D CA 1
ATOM 7264 C C . TYR D 1 15 ? 17.275 22.425 30.207 1.00 21.10 58 TYR D C 1
ATOM 7265 O O . TYR D 1 15 ? 16.652 21.791 31.043 1.00 21.52 58 TYR D O 1
ATOM 7283 N N . SER D 1 16 ? 16.970 23.659 29.848 1.00 21.71 59 SER D N 1
ATOM 7284 C CA . SER D 1 16 ? 15.890 24.382 30.522 1.00 23.30 59 SER D CA 1
ATOM 7285 C C . SER D 1 16 ? 14.780 24.839 29.555 1.00 24.17 59 SER D C 1
ATOM 7286 O O . SER D 1 16 ? 15.060 25.220 28.425 1.00 23.28 59 SER D O 1
ATOM 7294 N N . ILE D 1 17 ? 13.532 24.821 30.054 1.00 21.35 60 ILE D N 1
ATOM 7295 C CA . ILE D 1 17 ? 12.321 25.189 29.327 1.00 23.23 60 ILE D CA 1
ATOM 7296 C C . ILE D 1 17 ? 11.678 26.244 30.225 1.00 24.08 60 ILE D C 1
ATOM 7297 O O . ILE D 1 17 ? 11.431 25.981 31.390 1.00 26.09 60 ILE D O 1
ATOM 7313 N N . PHE D 1 18 ? 11.388 27.409 29.672 1.00 21.06 61 PHE D N 1
ATOM 7314 C CA . PHE D 1 18 ? 10.883 28.538 30.430 1.00 20.96 61 PHE D CA 1
ATOM 7315 C C . PHE D 1 18 ? 9.487 28.875 29.889 1.00 23.00 61 PHE D C 1
ATOM 7316 O O . PHE D 1 18 ? 9.346 29.310 28.755 1.00 23.24 61 PHE D O 1
ATOM 7333 N N . LYS D 1 19 ? 8.452 28.669 30.698 1.00 21.26 62 LYS D N 1
ATOM 7334 C CA . LYS D 1 19 ? 7.104 28.858 30.208 1.00 21.81 62 LYS D CA 1
ATOM 7335 C C . LYS D 1 19 ? 6.331 29.820 31.103 1.00 21.16 62 LYS D C 1
ATOM 7336 O O . LYS D 1 19 ? 6.917 30.525 31.932 1.00 22.31 62 LYS D O 1
ATOM 7355 N N . GLY D 1 20 ? 5.022 29.866 30.919 1.00 23.37 63 GLY D N 1
ATOM 7356 C CA . GLY D 1 20 ? 4.232 30.981 31.448 1.00 25.51 63 GLY D CA 1
ATOM 7357 C C . GLY D 1 20 ? 4.079 31.044 32.958 1.00 25.35 63 GLY D C 1
ATOM 7358 O O . GLY D 1 20 ? 4.003 32.126 33.551 1.00 26.29 63 GLY D O 1
ATOM 7362 N N . LYS D 1 21 ? 3.956 29.873 33.564 1.00 23.03 64 LYS D N 1
ATOM 7363 C CA . LYS D 1 21 ? 3.700 29.732 34.974 1.00 22.45 64 LYS D CA 1
ATOM 7364 C C . LYS D 1 21 ? 4.848 29.118 35.744 1.00 20.18 64 LYS D C 1
ATOM 7365 O O . LYS D 1 21 ? 4.909 29.237 36.972 1.00 21.90 64 LYS D O 1
ATOM 7384 N N . ALA D 1 22 ? 5.801 28.494 35.035 1.00 20.72 65 ALA D N 1
ATOM 7385 C CA . ALA D 1 22 ? 6.914 27.816 35.669 1.00 20.82 65 ALA D CA 1
ATOM 7386 C C . ALA D 1 22 ? 7.972 27.486 34.610 1.00 21.39 65 ALA D C 1
ATOM 7387 O O . ALA D 1 22 ? 7.695 27.564 33.393 1.00 21.91 65 ALA D O 1
ATOM 7394 N N . ALA D 1 23 ? 9.151 27.121 35.106 1.00 21.74 66 ALA D N 1
ATOM 7395 C CA . ALA D 1 23 ? 10.266 26.657 34.292 1.00 21.10 66 ALA D CA 1
ATOM 7396 C C . ALA D 1 23 ? 10.689 25.276 34.800 1.00 21.40 66 ALA D C 1
ATOM 7397 O O . ALA D 1 23 ? 10.584 24.980 35.992 1.00 20.90 66 ALA D O 1
ATOM 7404 N N . LEU D 1 24 ? 11.208 24.467 33.883 1.00 21.40 67 LEU D N 1
ATOM 7405 C CA . LEU D 1 24 ? 11.757 23.162 34.180 1.00 23.11 67 LEU D CA 1
ATOM 7406 C C . LEU D 1 24 ? 13.206 23.110 33.681 1.00 21.58 67 LEU D C 1
ATOM 7407 O O . LEU D 1 24 ? 13.473 23.489 32.551 1.00 22.92 67 LEU D O 1
ATOM 7423 N N . SER D 1 25 ? 14.115 22.581 34.501 1.00 20.70 68 SER D N 1
ATOM 7424 C CA . SER D 1 25 ? 15.480 22.313 34.085 1.00 19.94 68 SER D CA 1
ATOM 7425 C C . SER D 1 25 ? 15.785 20.852 34.381 1.00 23.47 68 SER D C 1
ATOM 7426 O O . SER D 1 25 ? 15.377 20.318 35.410 1.00 24.08 68 SER D O 1
ATOM 7434 N N . VAL D 1 26 ? 16.504 20.214 33.481 1.00 23.31 69 VAL D N 1
ATOM 7435 C CA . VAL D 1 26 ? 16.879 18.820 33.681 1.00 23.17 69 VAL D CA 1
ATOM 7436 C C . VAL D 1 26 ? 18.372 18.634 33.529 1.00 26.08 69 VAL D C 1
ATOM 7437 O O . VAL D 1 26 ? 18.993 19.235 32.657 1.00 23.43 69 VAL D O 1
ATOM 7450 N N . GLU D 1 27 ? 18.958 17.803 34.391 1.00 21.90 70 GLU D N 1
ATOM 7451 C CA . GLU D 1 27 ? 20.398 17.531 34.273 1.00 22.51 70 GLU D CA 1
ATOM 7452 C C . GLU D 1 27 ? 20.690 16.187 34.900 1.00 24.64 70 GLU D C 1
ATOM 7453 O O . GLU D 1 27 ? 20.020 15.791 35.816 1.00 26.68 70 GLU D O 1
ATOM 7465 N N . PRO D 1 28 ? 21.685 15.473 34.374 1.00 26.94 71 PRO D N 1
ATOM 7466 C CA . PRO D 1 28 ? 22.005 14.150 34.930 1.00 28.81 71 PRO D CA 1
ATOM 7467 C C . PRO D 1 28 ? 22.807 14.274 36.199 1.00 29.13 71 PRO D C 1
ATOM 7468 O O . PRO D 1 28 ? 23.544 15.240 36.355 1.00 28.79 71 PRO D O 1
ATOM 7479 N N . VAL D 1 29 ? 22.655 13.293 37.087 1.00 28.22 72 VAL D N 1
ATOM 7480 C CA . VAL D 1 29 ? 23.462 13.189 38.292 1.00 30.20 72 VAL D CA 1
ATOM 7481 C C . VAL D 1 29 ? 24.111 11.831 38.166 1.00 30.33 72 VAL D C 1
ATOM 7482 O O . VAL D 1 29 ? 23.428 10.810 38.100 1.00 29.64 72 VAL D O 1
ATOM 7495 N N . LEU D 1 30 ? 25.429 11.836 38.058 1.00 32.06 73 LEU D N 1
ATOM 7496 C CA . LEU D 1 30 ? 26.187 10.592 37.939 1.00 36.51 73 LEU D CA 1
ATOM 7497 C C . LEU D 1 30 ? 26.210 9.825 39.258 1.00 35.92 73 LEU D C 1
ATOM 7498 O O . LEU D 1 30 ? 26.061 10.406 40.352 1.00 32.91 73 LEU D O 1
ATOM 7514 N N . PRO D 1 31 ? 26.412 8.506 39.147 1.00 33.62 74 PRO D N 1
ATOM 7515 C CA . PRO D 1 31 ? 26.686 7.644 40.290 1.00 36.92 74 PRO D CA 1
ATOM 7516 C C . PRO D 1 31 ? 27.885 8.190 41.032 1.00 32.11 74 PRO D C 1
ATOM 7517 O O . PRO D 1 31 ? 28.790 8.700 40.390 1.00 33.74 74 PRO D O 1
ATOM 7528 N N . SER D 1 32 ? 27.882 8.075 42.350 1.00 38.28 75 SER D N 1
ATOM 7529 C CA . SER D 1 32 ? 29.038 8.445 43.156 1.00 42.18 75 SER D CA 1
ATOM 7530 C C . SER D 1 32 ? 29.360 7.284 44.076 1.00 41.37 75 SER D C 1
ATOM 7531 O O . SER D 1 32 ? 28.498 6.462 44.366 1.00 41.26 75 SER D O 1
ATOM 7539 N N . PHE D 1 33 ? 30.606 7.223 44.530 1.00 46.85 76 PHE D N 1
ATOM 7540 C CA . PHE D 1 33 ? 31.081 6.081 45.301 1.00 47.52 76 PHE D CA 1
ATOM 7541 C C . PHE D 1 33 ? 31.802 6.551 46.536 1.00 47.54 76 PHE D C 1
ATOM 7542 O O . PHE D 1 33 ? 32.545 7.520 46.467 1.00 42.83 76 PHE D O 1
ATOM 7559 N N . THR D 1 34 ? 31.552 5.874 47.658 1.00 49.24 77 THR D N 1
ATOM 7560 C CA . THR D 1 34 ? 32.320 6.084 48.888 1.00 48.65 77 THR D CA 1
ATOM 7561 C C . THR D 1 34 ? 32.720 4.738 49.496 1.00 51.54 77 THR D C 1
ATOM 7562 O O . THR D 1 34 ? 32.056 3.719 49.285 1.00 41.66 77 THR D O 1
ATOM 7573 N N . GLU D 1 35 ? 33.825 4.735 50.230 1.00 52.55 78 GLU D N 1
ATOM 7574 C CA . GLU D 1 35 ? 34.347 3.500 50.811 1.00 55.04 78 GLU D CA 1
ATOM 7575 C C . GLU D 1 35 ? 34.218 3.561 52.324 1.00 56.19 78 GLU D C 1
ATOM 7576 O O . GLU D 1 35 ? 34.463 4.599 52.940 1.00 59.11 78 GLU D O 1
ATOM 7588 N N . ILE D 1 36 ? 33.790 2.457 52.919 1.00 52.23 79 ILE D N 1
ATOM 7589 C CA . ILE D 1 36 ? 33.636 2.396 54.362 1.00 55.32 79 ILE D CA 1
ATOM 7590 C C . ILE D 1 36 ? 34.200 1.079 54.871 1.00 55.20 79 ILE D C 1
ATOM 7591 O O . ILE D 1 36 ? 34.565 0.205 54.078 1.00 49.32 79 ILE D O 1
ATOM 7607 N N . ASP D 1 37 ? 34.278 0.952 56.190 1.00 57.88 80 ASP D N 1
ATOM 7608 C CA . ASP D 1 37 ? 34.775 -0.261 56.806 1.00 58.19 80 ASP D CA 1
ATOM 7609 C C . ASP D 1 37 ? 36.169 -0.610 56.240 1.00 60.84 80 ASP D C 1
ATOM 7610 O O . ASP D 1 37 ? 36.409 -1.744 55.813 1.00 59.62 80 ASP D O 1
ATOM 7619 N N . SER D 1 38 ? 37.054 0.385 56.146 1.00 54.10 81 SER D N 1
ATOM 7620 C CA . SER D 1 38 ? 38.503 0.149 56.189 1.00 58.88 81 SER D CA 1
ATOM 7621 C C . SER D 1 38 ? 39.380 -0.064 54.916 1.00 61.37 81 SER D C 1
ATOM 7622 O O . SER D 1 38 ? 40.593 -0.142 55.101 1.00 64.55 81 SER D O 1
ATOM 7630 N N . GLY D 1 39 ? 38.895 -0.162 53.665 1.00 58.64 82 GLY D N 1
ATOM 7631 C CA . GLY D 1 39 ? 37.510 -0.083 53.229 1.00 50.38 82 GLY D CA 1
ATOM 7632 C C . GLY D 1 39 ? 37.089 -1.367 52.488 1.00 47.85 82 GLY D C 1
ATOM 7633 O O . GLY D 1 39 ? 37.389 -1.607 51.300 1.00 44.23 82 GLY D O 1
ATOM 7637 N N . ASN D 1 40 ? 36.363 -2.197 53.218 1.00 40.15 83 ASN D N 1
ATOM 7638 C CA . ASN D 1 40 ? 35.943 -3.502 52.741 1.00 43.44 83 ASN D CA 1
ATOM 7639 C C . ASN D 1 40 ? 34.591 -3.438 52.044 1.00 42.60 83 ASN D C 1
ATOM 7640 O O . ASN D 1 40 ? 34.170 -4.410 51.415 1.00 43.17 83 ASN D O 1
ATOM 7651 N N . LEU D 1 41 ? 33.928 -2.282 52.159 1.00 40.81 84 LEU D N 1
ATOM 7652 C CA . LEU D 1 41 ? 32.639 -2.027 51.507 1.00 46.62 84 LEU D CA 1
ATOM 7653 C C . LEU D 1 41 ? 32.751 -0.799 50.592 1.00 49.67 84 LEU D C 1
ATOM 7654 O O . LEU D 1 41 ? 33.183 0.268 51.036 1.00 49.06 84 LEU D O 1
ATOM 7670 N N . ARG D 1 42 ? 32.378 -0.949 49.320 1.00 39.92 85 ARG D N 1
ATOM 7671 C CA . ARG D 1 42 ? 32.310 0.186 48.403 1.00 41.98 85 ARG D CA 1
ATOM 7672 C C . ARG D 1 42 ? 30.839 0.495 48.192 1.00 49.09 85 ARG D C 1
ATOM 7673 O O . ARG D 1 42 ? 30.089 -0.357 47.701 1.00 42.03 85 ARG D O 1
ATOM 7694 N N . ILE D 1 43 ? 30.432 1.697 48.599 1.00 44.30 86 ILE D N 1
ATOM 7695 C CA . ILE D 1 43 ? 29.051 2.142 48.472 1.00 47.90 86 ILE D CA 1
ATOM 7696 C C . ILE D 1 43 ? 28.857 2.924 47.170 1.00 47.75 86 ILE D C 1
ATOM 7697 O O . ILE D 1 43 ? 29.483 3.964 46.947 1.00 45.40 86 ILE D O 1
ATOM 7713 N N . ASP D 1 44 ? 27.970 2.409 46.329 1.00 41.60 87 ASP D N 1
ATOM 7714 C CA . ASP D 1 44 ? 27.761 2.919 44.994 1.00 45.62 87 ASP D CA 1
ATOM 7715 C C . ASP D 1 44 ? 26.372 3.564 44.985 1.00 39.65 87 ASP D C 1
ATOM 7716 O O . ASP D 1 44 ? 25.357 2.894 45.166 1.00 40.62 87 ASP D O 1
ATOM 7725 N N . ARG D 1 45 ? 26.343 4.878 44.818 1.00 38.97 88 ARG D N 1
ATOM 7726 C CA . ARG D 1 45 ? 25.088 5.598 44.809 1.00 42.00 88 ARG D CA 1
ATOM 7727 C C . ARG D 1 45 ? 24.597 5.764 43.361 1.00 36.38 88 ARG D C 1
ATOM 7728 O O . ARG D 1 45 ? 25.255 6.392 42.535 1.00 35.68 88 ARG D O 1
ATOM 7749 N N . ARG D 1 46 ? 23.442 5.175 43.077 1.00 39.82 89 ARG D N 1
ATOM 7750 C CA . ARG D 1 46 ? 22.864 5.187 41.737 1.00 38.36 89 ARG D CA 1
ATOM 7751 C C . ARG D 1 46 ? 22.648 6.623 41.243 1.00 38.71 89 ARG D C 1
ATOM 7752 O O . ARG D 1 46 ? 22.331 7.516 42.034 1.00 34.61 89 ARG D O 1
ATOM 7773 N N . GLY D 1 47 ? 22.841 6.841 39.944 1.00 33.79 90 GLY D N 1
ATOM 7774 C CA . GLY D 1 47 ? 22.559 8.141 39.346 1.00 33.92 90 GLY D CA 1
ATOM 7775 C C . GLY D 1 47 ? 21.056 8.451 39.220 1.00 26.63 90 GLY D C 1
ATOM 7776 O O . GLY D 1 47 ? 20.197 7.642 39.531 1.00 28.46 90 GLY D O 1
ATOM 7780 N N . SER D 1 48 ? 20.746 9.668 38.762 1.00 27.33 91 SER D N 1
ATOM 7781 C CA . SER D 1 48 ? 19.356 10.054 38.510 1.00 28.15 91 SER D CA 1
ATOM 7782 C C . SER D 1 48 ? 19.336 11.053 37.379 1.00 23.70 91 SER D C 1
ATOM 7783 O O . SER D 1 48 ? 20.361 11.538 36.957 1.00 24.44 91 SER D O 1
ATOM 7791 N N . LEU D 1 49 ? 18.153 11.353 36.864 1.00 24.70 92 LEU D N 1
ATOM 7792 C CA . LEU D 1 49 ? 17.991 12.525 36.014 1.00 23.72 92 LEU D CA 1
ATOM 7793 C C . LEU D 1 49 ? 17.217 13.520 36.877 1.00 22.31 92 LEU D C 1
ATOM 7794 O O . LEU D 1 49 ? 16.071 13.285 37.221 1.00 25.62 92 LEU D O 1
ATOM 7810 N N . MET D 1 50 ? 17.846 14.621 37.236 1.00 23.36 93 MET D N 1
ATOM 7811 C CA . MET D 1 50 ? 17.252 15.541 38.183 1.00 22.36 93 MET D CA 1
ATOM 7812 C C . MET D 1 50 ? 16.392 16.595 37.462 1.00 26.58 93 MET D C 1
ATOM 7813 O O . MET D 1 50 ? 16.864 17.288 36.560 1.00 27.12 93 MET D O 1
ATOM 7827 N N . MET D 1 51 ? 15.136 16.696 37.843 1.00 24.26 94 MET D N 1
ATOM 7828 C CA . MET D 1 51 ? 14.249 17.713 37.293 1.00 27.16 94 MET D CA 1
ATOM 7829 C C . MET D 1 51 ? 14.070 18.801 38.321 1.00 29.83 94 MET D C 1
ATOM 7830 O O . MET D 1 51 ? 13.741 18.509 39.474 1.00 29.80 94 MET D O 1
ATOM 7844 N N . THR D 1 52 ? 14.244 20.065 37.917 1.00 21.45 95 THR D N 1
ATOM 7845 C CA . THR D 1 52 ? 14.116 21.174 38.854 1.00 26.81 95 THR D CA 1
ATOM 7846 C C . THR D 1 52 ? 13.048 22.118 38.310 1.00 22.76 95 THR D C 1
ATOM 7847 O O . THR D 1 52 ? 13.143 22.576 37.156 1.00 23.27 95 THR D O 1
ATOM 7858 N N . PHE D 1 53 ? 12.046 22.400 39.131 1.00 21.48 96 PHE D N 1
ATOM 7859 C CA . PHE D 1 53 ? 10.952 23.318 38.757 1.00 21.07 96 PHE D CA 1
ATOM 7860 C C . PHE D 1 53 ? 11.044 24.615 39.546 1.00 24.43 96 PHE D C 1
ATOM 7861 O O . PHE D 1 53 ? 11.368 24.605 40.742 1.00 23.47 96 PHE D O 1
ATOM 7878 N N . MET D 1 54 ? 10.759 25.734 38.877 1.00 23.37 97 MET D N 1
ATOM 7879 C CA . MET D 1 54 ? 10.679 27.021 39.570 1.00 24.45 97 MET D CA 1
ATOM 7880 C C . MET D 1 54 ? 9.412 27.727 39.126 1.00 22.46 97 MET D C 1
ATOM 7881 O O . MET D 1 54 ? 9.040 27.677 37.958 1.00 22.82 97 MET D O 1
ATOM 7895 N N . PRO D 1 55 ? 8.743 28.425 40.058 1.00 23.36 98 PRO D N 1
ATOM 7896 C CA . PRO D 1 55 ? 7.540 29.167 39.702 1.00 23.45 98 PRO D CA 1
ATOM 7897 C C . PRO D 1 55 ? 7.869 30.533 39.073 1.00 21.90 98 PRO D C 1
ATOM 7898 O O . PRO D 1 55 ? 8.899 31.148 39.378 1.00 24.40 98 PRO D O 1
ATOM 7909 N N . ALA D 1 56 ? 6.999 30.977 38.193 1.00 23.66 99 ALA D N 1
ATOM 7910 C CA . ALA D 1 56 ? 7.148 32.257 37.550 1.00 24.62 99 ALA D CA 1
ATOM 7911 C C . ALA D 1 56 ? 6.895 33.353 38.586 1.00 27.83 99 ALA D C 1
ATOM 7912 O O . ALA D 1 56 ? 6.162 33.124 39.555 1.00 26.32 99 ALA D O 1
ATOM 7919 N N . ILE D 1 57 ? 7.555 34.493 38.404 1.00 26.20 100 ILE D N 1
ATOM 7920 C CA . ILE D 1 57 ? 7.245 35.718 39.179 1.00 29.50 100 ILE D CA 1
ATOM 7921 C C . ILE D 1 57 ? 7.013 36.926 38.276 1.00 35.55 100 ILE D C 1
ATOM 7922 O O . ILE D 1 57 ? 6.852 38.054 38.738 1.00 40.97 100 ILE D O 1
ATOM 7938 N N . GLY D 1 58 ? 7.000 36.688 36.980 1.00 34.04 101 GLY D N 1
ATOM 7939 C CA . GLY D 1 58 ? 6.760 37.717 36.001 1.00 33.31 101 GLY D CA 1
ATOM 7940 C C . GLY D 1 58 ? 6.846 37.084 34.645 1.00 38.62 101 GLY D C 1
ATOM 7941 O O . GLY D 1 58 ? 6.971 35.858 34.529 1.00 34.13 101 GLY D O 1
ATOM 7945 N N . GLU D 1 59 ? 6.798 37.906 33.611 1.00 34.45 102 GLU D N 1
ATOM 7946 C CA . GLU D 1 59 ? 6.886 37.417 32.254 1.00 37.60 102 GLU D CA 1
ATOM 7947 C C . GLU D 1 59 ? 8.303 36.903 32.008 1.00 40.34 102 GLU D C 1
ATOM 7948 O O . GLU D 1 59 ? 9.250 37.672 32.010 1.00 38.04 102 GLU D O 1
ATOM 7960 N N . ARG D 1 60 ? 8.455 35.595 31.828 1.00 36.90 103 ARG D N 1
ATOM 7961 C CA . ARG D 1 60 ? 9.787 35.042 31.628 1.00 34.66 103 ARG D CA 1
ATOM 7962 C C . ARG D 1 60 ? 10.717 35.396 32.810 1.00 30.47 103 ARG D C 1
ATOM 7963 O O . ARG D 1 60 ? 11.925 35.548 32.647 1.00 35.57 103 ARG D O 1
ATOM 7984 N N . LYS D 1 61 ? 10.154 35.504 34.012 1.00 29.97 104 LYS D N 1
ATOM 7985 C CA . LYS D 1 61 ? 10.940 35.611 35.258 1.00 27.58 104 LYS D CA 1
ATOM 7986 C C . LYS D 1 61 ? 10.563 34.517 36.236 1.00 26.52 104 LYS D C 1
ATOM 7987 O O . LYS D 1 61 ? 9.376 34.204 36.357 1.00 26.72 104 LYS D O 1
ATOM 8006 N N . TYR D 1 62 ? 11.540 33.989 36.967 1.00 24.86 105 TYR D N 1
ATOM 8007 C CA . TYR D 1 62 ? 11.297 32.831 37.868 1.00 26.09 105 TYR D CA 1
ATOM 8008 C C . TYR D 1 62 ? 11.969 32.984 39.235 1.00 29.22 105 TYR D C 1
ATOM 8009 O O . TYR D 1 62 ? 13.021 33.638 39.374 1.00 29.51 105 TYR D O 1
ATOM 8027 N N . ASP D 1 63 ? 11.361 32.364 40.247 1.00 26.94 106 ASP D N 1
ATOM 8028 C CA . ASP D 1 63 ? 11.886 32.418 41.610 1.00 30.90 106 ASP D CA 1
ATOM 8029 C C . ASP D 1 63 ? 12.792 31.217 41.924 1.00 31.98 106 ASP D C 1
ATOM 8030 O O . ASP D 1 63 ? 12.319 30.109 42.170 1.00 28.97 106 ASP D O 1
ATOM 8039 N N . TRP D 1 64 ? 14.104 31.448 41.894 1.00 28.76 107 TRP D N 1
ATOM 8040 C CA . TRP D 1 64 ? 15.098 30.409 42.166 1.00 35.01 107 TRP D CA 1
ATOM 8041 C C . TRP D 1 64 ? 15.041 29.891 43.606 1.00 38.81 107 TRP D C 1
ATOM 8042 O O . TRP D 1 64 ? 15.243 28.684 43.883 1.00 34.78 107 TRP D O 1
ATOM 8063 N N . GLU D 1 65 ? 14.748 30.805 44.522 1.00 38.22 108 GLU D N 1
ATOM 8064 C CA . GLU D 1 65 ? 14.663 30.478 45.937 1.00 39.46 108 GLU D CA 1
ATOM 8065 C C . GLU D 1 65 ? 13.563 29.458 46.196 1.00 39.48 108 GLU D C 1
ATOM 8066 O O . GLU D 1 65 ? 13.597 28.753 47.199 1.00 41.18 108 GLU D O 1
ATOM 8078 N N . LYS D 1 66 ? 12.580 29.400 45.307 1.00 31.86 109 LYS D N 1
ATOM 8079 C CA . LYS D 1 66 ? 11.442 28.512 45.498 1.00 31.32 109 LYS D CA 1
ATOM 8080 C C . LYS D 1 66 ? 11.510 27.271 44.599 1.00 28.16 109 LYS D C 1
ATOM 8081 O O . LYS D 1 66 ? 10.485 26.615 44.391 1.00 29.81 109 LYS D O 1
ATOM 8100 N N . LYS D 1 67 ? 12.696 26.946 44.114 1.00 29.99 110 LYS D N 1
ATOM 8101 C CA . LYS D 1 67 ? 12.862 25.766 43.260 1.00 30.41 110 LYS D CA 1
ATOM 8102 C C . LYS D 1 67 ? 12.524 24.453 43.996 1.00 30.73 110 LYS D C 1
ATOM 8103 O O . LYS D 1 67 ? 12.740 24.337 45.201 1.00 26.58 110 LYS D O 1
ATOM 8122 N N . GLN D 1 68 ? 11.975 23.490 43.258 1.00 28.03 111 GLN D N 1
ATOM 8123 C CA . GLN D 1 68 ? 11.641 22.159 43.794 1.00 24.64 111 GLN D CA 1
ATOM 8124 C C . GLN D 1 68 ? 12.168 21.093 42.855 1.00 29.13 111 GLN D C 1
ATOM 8125 O O . GLN D 1 68 ? 12.047 21.203 41.645 1.00 26.35 111 GLN D O 1
ATOM 8139 N N . LYS D 1 69 ? 12.767 20.064 43.432 1.00 28.07 112 LYS D N 1
ATOM 8140 C CA . LYS D 1 69 ? 13.457 19.041 42.653 1.00 26.82 112 LYS D CA 1
ATOM 8141 C C . LYS D 1 69 ? 12.656 17.737 42.652 1.00 29.48 112 LYS D C 1
ATOM 8142 O O . LYS D 1 69 ? 11.878 17.449 43.570 1.00 26.94 112 LYS D O 1
ATOM 8161 N N . PHE D 1 70 ? 12.856 16.944 41.611 1.00 25.29 113 PHE D N 1
ATOM 8162 C CA . PHE D 1 70 ? 12.263 15.611 41.528 1.00 24.58 113 PHE D CA 1
ATOM 8163 C C . PHE D 1 70 ? 13.315 14.758 40.788 1.00 27.32 113 PHE D C 1
ATOM 8164 O O . PHE D 1 70 ? 13.683 15.049 39.646 1.00 25.84 113 PHE D O 1
ATOM 8181 N N . ALA D 1 71 ? 13.835 13.726 41.452 1.00 25.71 114 ALA D N 1
ATOM 8182 C CA . ALA D 1 71 ? 14.899 12.923 40.849 1.00 24.48 114 ALA D CA 1
ATOM 8183 C C . ALA D 1 71 ? 14.334 11.650 40.197 1.00 26.86 114 ALA D C 1
ATOM 8184 O O . ALA D 1 71 ? 13.726 10.836 40.852 1.00 27.65 114 ALA D O 1
ATOM 8191 N N . LEU D 1 72 ? 14.558 11.481 38.916 1.00 26.04 115 LEU D N 1
ATOM 8192 C CA . LEU D 1 72 ? 14.066 10.296 38.222 1.00 23.10 115 LEU D CA 1
ATOM 8193 C C . LEU D 1 72 ? 15.066 9.156 38.317 1.00 24.16 115 LEU D C 1
ATOM 8194 O O . LEU D 1 72 ? 16.239 9.331 38.014 1.00 24.81 115 LEU D O 1
ATOM 8210 N N . SER D 1 73 ? 14.564 7.987 38.711 1.00 28.56 116 SER D N 1
ATOM 8211 C CA . SER D 1 73 ? 15.363 6.772 38.720 1.00 27.60 116 SER D CA 1
ATOM 8212 C C . SER D 1 73 ? 15.553 6.255 37.291 1.00 27.90 116 SER D C 1
ATOM 8213 O O . SER D 1 73 ? 14.884 6.706 36.375 1.00 26.49 116 SER D O 1
ATOM 8221 N N . PRO D 1 74 ? 16.480 5.305 37.097 1.00 28.53 117 PRO D N 1
ATOM 8222 C CA . PRO D 1 74 ? 16.588 4.712 35.762 1.00 27.53 117 PRO D CA 1
ATOM 8223 C C . PRO D 1 74 ? 15.242 4.223 35.233 1.00 23.02 117 PRO D C 1
ATOM 8224 O O . PRO D 1 74 ? 14.903 4.478 34.067 1.00 24.56 117 PRO D O 1
ATOM 8235 N N . THR D 1 75 ? 14.453 3.536 36.059 1.00 26.08 118 THR D N 1
ATOM 8236 C CA . THR D 1 75 ? 13.156 3.039 35.603 1.00 26.69 118 THR D CA 1
ATOM 8237 C C . THR D 1 75 ? 12.189 4.165 35.200 1.00 25.11 118 THR D C 1
ATOM 8238 O O . THR D 1 75 ? 11.493 4.079 34.191 1.00 24.31 118 THR D O 1
ATOM 8249 N N . GLU D 1 76 ? 12.182 5.261 35.951 1.00 25.11 119 GLU D N 1
ATOM 8250 C CA . GLU D 1 76 ? 11.316 6.379 35.611 1.00 24.69 119 GLU D CA 1
ATOM 8251 C C . GLU D 1 76 ? 11.767 7.046 34.294 1.00 22.37 119 GLU D C 1
ATOM 8252 O O . GLU D 1 76 ? 10.962 7.495 33.500 1.00 22.28 119 GLU D O 1
ATOM 8264 N N . VAL D 1 77 ? 13.067 7.110 34.095 1.00 22.80 120 VAL D N 1
ATOM 8265 C CA . VAL D 1 77 ? 13.626 7.579 32.802 1.00 23.28 120 VAL D CA 1
ATOM 8266 C C . VAL D 1 77 ? 13.153 6.665 31.661 1.00 23.84 120 VAL D C 1
ATOM 8267 O O . VAL D 1 77 ? 12.773 7.126 30.582 1.00 24.09 120 VAL D O 1
ATOM 8280 N N . GLY D 1 78 ? 13.177 5.349 31.893 1.00 23.95 121 GLY D N 1
ATOM 8281 C CA . GLY D 1 78 ? 12.673 4.402 30.908 1.00 24.43 121 GLY D CA 1
ATOM 8282 C C . GLY D 1 78 ? 11.219 4.662 30.578 1.00 22.41 121 GLY D C 1
ATOM 8283 O O . GLY D 1 78 ? 10.778 4.579 29.438 1.00 25.25 121 GLY D O 1
ATOM 8287 N N . SER D 1 79 ? 10.457 5.037 31.591 1.00 23.98 122 SER D N 1
ATOM 8288 C CA . SER D 1 79 ? 9.092 5.364 31.378 1.00 22.66 122 SER D CA 1
ATOM 8289 C C . SER D 1 79 ? 8.941 6.536 30.383 1.00 22.09 122 SER D C 1
ATOM 8290 O O . SER D 1 79 ? 8.134 6.486 29.447 1.00 25.57 122 SER D O 1
ATOM 8298 N N . LEU D 1 80 ? 9.726 7.571 30.573 1.00 22.96 123 LEU D N 1
ATOM 8299 C CA . LEU D 1 80 ? 9.615 8.753 29.732 1.00 22.66 123 LEU D CA 1
ATOM 8300 C C . LEU D 1 80 ? 10.135 8.467 28.330 1.00 24.12 123 LEU D C 1
ATOM 8301 O O . LEU D 1 80 ? 9.544 8.892 27.350 1.00 26.04 123 LEU D O 1
ATOM 8317 N N . ILE D 1 81 ? 11.246 7.738 28.220 1.00 23.02 124 ILE D N 1
ATOM 8318 C CA . ILE D 1 81 ? 11.804 7.522 26.887 1.00 25.96 124 ILE D CA 1
ATOM 8319 C C . ILE D 1 81 ? 10.897 6.623 26.041 1.00 25.44 124 ILE D C 1
ATOM 8320 O O . ILE D 1 81 ? 10.935 6.674 24.806 1.00 28.74 124 ILE D O 1
ATOM 8336 N N . SER D 1 82 ? 10.052 5.842 26.706 1.00 24.60 125 SER D N 1
ATOM 8337 C CA . SER D 1 82 ? 9.164 4.893 26.040 1.00 26.35 125 SER D CA 1
ATOM 8338 C C . SER D 1 82 ? 7.812 5.480 25.678 1.00 28.80 125 SER D C 1
ATOM 8339 O O . SER D 1 82 ? 6.944 4.783 25.153 1.00 25.19 125 SER D O 1
ATOM 8347 N N . MET D 1 83 ? 7.611 6.764 25.967 1.00 27.24 126 MET D N 1
ATOM 8348 C CA . MET D 1 83 ? 6.325 7.386 25.748 1.00 28.70 126 MET D CA 1
ATOM 8349 C C . MET D 1 83 ? 6.142 7.822 24.307 1.00 27.65 126 MET D C 1
ATOM 8350 O O . MET D 1 83 ? 7.002 8.489 23.733 1.00 35.45 126 MET D O 1
ATOM 8364 N N . GLY D 1 84 ? 5.010 7.444 23.737 1.00 33.69 127 GLY D N 1
ATOM 8365 C CA . GLY D 1 84 ? 4.630 7.923 22.427 1.00 31.44 127 GLY D CA 1
ATOM 8366 C C . GLY D 1 84 ? 3.781 9.162 22.605 1.00 34.22 127 GLY D C 1
ATOM 8367 O O . GLY D 1 84 ? 3.574 9.581 23.725 1.00 28.16 127 GLY D O 1
ATOM 8371 N N . SER D 1 85 ? 3.271 9.707 21.506 1.00 31.83 128 SER D N 1
ATOM 8372 C CA . SER D 1 85 ? 2.588 11.015 21.511 1.00 32.76 128 SER D CA 1
ATOM 8373 C C . SER D 1 85 ? 1.240 10.952 22.208 1.00 33.54 128 SER D C 1
ATOM 8374 O O . SER D 1 85 ? 0.707 11.996 22.599 1.00 29.91 128 SER D O 1
ATOM 8382 N N . LYS D 1 86 ? 0.695 9.744 22.383 1.00 30.14 129 LYS D N 1
ATOM 8383 C CA . LYS D 1 86 ? -0.551 9.575 23.116 1.00 31.27 129 LYS D CA 1
ATOM 8384 C C . LYS D 1 86 ? -0.402 8.982 24.509 1.00 30.98 129 LYS D C 1
ATOM 8385 O O . LYS D 1 86 ? -1.392 8.757 25.182 1.00 35.90 129 LYS D O 1
ATOM 8404 N N . ASP D 1 87 ? 0.830 8.752 24.970 1.00 30.16 130 ASP D N 1
ATOM 8405 C CA . ASP D 1 87 ? 1.056 8.123 26.270 1.00 32.21 130 ASP D CA 1
ATOM 8406 C C . ASP D 1 87 ? 1.134 9.139 27.406 1.00 32.69 130 ASP D C 1
ATOM 8407 O O . ASP D 1 87 ? 1.381 10.324 27.170 1.00 32.49 130 ASP D O 1
ATOM 8416 N N . SER D 1 88 ? 0.884 8.653 28.622 1.00 34.84 131 SER D N 1
ATOM 8417 C CA . SER D 1 88 ? 1.068 9.413 29.867 1.00 33.50 131 SER D CA 1
ATOM 8418 C C . SER D 1 88 ? 1.978 8.644 30.817 1.00 36.11 131 SER D C 1
ATOM 8419 O O . SER D 1 88 ? 2.084 7.413 30.731 1.00 38.50 131 SER D O 1
ATOM 8427 N N . SER D 1 89 ? 2.649 9.360 31.709 1.00 28.68 132 SER D N 1
ATOM 8428 C CA . SER D 1 89 ? 3.324 8.769 32.860 1.00 24.92 132 SER D CA 1
ATOM 8429 C C . SER D 1 89 ? 2.958 9.573 34.105 1.00 28.55 132 SER D C 1
ATOM 8430 O O . SER D 1 89 ? 2.729 10.817 34.041 1.00 26.77 132 SER D O 1
ATOM 8438 N N . GLU D 1 90 ? 2.944 8.891 35.241 1.00 30.10 133 GLU D N 1
ATOM 8439 C CA . GLU D 1 90 ? 2.839 9.562 36.544 1.00 31.39 133 GLU D CA 1
ATOM 8440 C C . GLU D 1 90 ? 3.665 8.797 37.558 1.00 32.96 133 GLU D C 1
ATOM 8441 O O . GLU D 1 90 ? 3.564 7.567 37.678 1.00 31.66 133 GLU D O 1
ATOM 8453 N N . PHE D 1 91 ? 4.496 9.541 38.276 1.00 26.68 134 PHE D N 1
ATOM 8454 C CA . PHE D 1 91 ? 5.410 8.988 39.264 1.00 26.94 134 PHE D CA 1
ATOM 8455 C C . PHE D 1 91 ? 5.087 9.585 40.634 1.00 31.13 134 PHE D C 1
ATOM 8456 O O . PHE D 1 91 ? 4.922 10.819 40.793 1.00 29.82 134 PHE D O 1
ATOM 8473 N N . PHE D 1 92 ? 5.001 8.705 41.626 1.00 27.69 135 PHE D N 1
ATOM 8474 C CA . PHE D 1 92 ? 4.749 9.113 42.996 1.00 32.35 135 PHE D CA 1
ATOM 8475 C C . PHE D 1 92 ? 5.951 8.811 43.868 1.00 32.75 135 PHE D C 1
ATOM 8476 O O . PHE D 1 92 ? 6.431 7.678 43.949 1.00 37.33 135 PHE D O 1
ATOM 8493 N N . HIS D 1 93 ? 6.464 9.834 44.511 1.00 29.10 136 HIS D N 1
ATOM 8494 C CA . HIS D 1 93 ? 7.511 9.680 45.482 1.00 28.74 136 HIS D CA 1
ATOM 8495 C C . HIS D 1 93 ? 6.930 10.025 46.861 1.00 48.24 136 HIS D C 1
ATOM 8496 O O . HIS D 1 93 ? 6.192 10.989 47.004 1.00 44.80 136 HIS D O 1
ATOM 8511 N N . ASP D 1 94 ? 7.251 9.240 47.880 1.00 58.08 137 ASP D N 1
ATOM 8512 C CA . ASP D 1 94 ? 6.910 9.634 49.247 1.00 61.28 137 ASP D CA 1
ATOM 8513 C C . ASP D 1 94 ? 7.822 8.924 50.217 1.00 63.64 137 ASP D C 1
ATOM 8514 O O . ASP D 1 94 ? 8.624 8.088 49.803 1.00 64.86 137 ASP D O 1
ATOM 8523 N N . PRO D 1 95 ? 7.744 9.274 51.511 1.00 75.74 138 PRO D N 1
ATOM 8524 C CA . PRO D 1 95 ? 6.974 10.385 52.084 1.00 69.19 138 PRO D CA 1
ATOM 8525 C C . PRO D 1 95 ? 7.612 11.732 51.784 1.00 69.81 138 PRO D C 1
ATOM 8526 O O . PRO D 1 95 ? 8.657 12.040 52.358 1.00 75.68 138 PRO D O 1
ATOM 8537 N N . VAL D 1 105 ? 9.362 15.411 51.796 1.00 66.58 148 VAL D N 1
ATOM 8538 C CA . VAL D 1 105 ? 7.945 15.703 51.626 1.00 55.98 148 VAL D CA 1
ATOM 8539 C C . VAL D 1 105 ? 7.408 14.918 50.429 1.00 52.30 148 VAL D C 1
ATOM 8540 O O . VAL D 1 105 ? 8.186 14.400 49.628 1.00 58.46 148 VAL D O 1
ATOM 8552 N N . ARG D 1 106 ? 6.087 14.856 50.290 1.00 43.90 149 ARG D N 1
ATOM 8553 C CA . ARG D 1 106 ? 5.444 14.066 49.243 1.00 39.18 149 ARG D CA 1
ATOM 8554 C C . ARG D 1 106 ? 5.347 14.786 47.880 1.00 38.70 149 ARG D C 1
ATOM 8555 O O . ARG D 1 106 ? 4.726 15.860 47.771 1.00 34.16 149 ARG D O 1
ATOM 8576 N N . LYS D 1 107 ? 5.889 14.143 46.845 1.00 33.60 150 LYS D N 1
ATOM 8577 C CA . LYS D 1 107 ? 5.879 14.709 45.488 1.00 31.97 150 LYS D CA 1
ATOM 8578 C C . LYS D 1 107 ? 5.391 13.734 44.450 1.00 30.32 150 LYS D C 1
ATOM 8579 O O . LYS D 1 107 ? 5.562 12.512 44.589 1.00 30.20 150 LYS D O 1
ATOM 8598 N N . SER D 1 108 ? 4.791 14.266 43.398 1.00 24.85 151 SER D N 1
ATOM 8599 C CA . SER D 1 108 ? 4.481 13.448 42.238 1.00 26.77 151 SER D CA 1
ATOM 8600 C C . SER D 1 108 ? 4.702 14.236 40.955 1.00 27.59 151 SER D C 1
ATOM 8601 O O . SER D 1 108 ? 4.667 15.470 40.953 1.00 24.63 151 SER D O 1
ATOM 8609 N N . LEU D 1 109 ? 4.975 13.503 39.881 1.00 26.11 152 LEU D N 1
ATOM 8610 C CA . LEU D 1 109 ? 5.321 14.102 38.589 1.00 23.87 152 LEU D CA 1
ATOM 8611 C C . LEU D 1 109 ? 4.478 13.429 37.537 1.00 29.58 152 LEU D C 1
ATOM 8612 O O . LEU D 1 109 ? 4.389 12.212 37.479 1.00 29.38 152 LEU D O 1
ATOM 8628 N N . SER D 1 110 ? 3.806 14.221 36.737 1.00 23.09 153 SER D N 1
ATOM 8629 C CA . SER D 1 110 ? 3.021 13.685 35.637 1.00 23.80 153 SER D CA 1
ATOM 8630 C C . SER D 1 110 ? 3.474 14.264 34.295 1.00 26.16 153 SER D C 1
ATOM 8631 O O . SER D 1 110 ? 3.927 15.416 34.197 1.00 23.60 153 SER D O 1
ATOM 8639 N N . VAL D 1 111 ? 3.351 13.434 33.268 1.00 22.89 154 VAL D N 1
ATOM 8640 C CA . VAL D 1 111 ? 3.603 13.833 31.898 1.00 22.03 154 VAL D CA 1
ATOM 8641 C C . VAL D 1 111 ? 2.366 13.412 31.132 1.00 28.27 154 VAL D C 1
ATOM 8642 O O . VAL D 1 111 ? 2.071 12.197 30.998 1.00 29.69 154 VAL D O 1
ATOM 8655 N N . LYS D 1 112 ? 1.605 14.403 30.694 1.00 24.54 155 LYS D N 1
ATOM 8656 C CA . LYS D 1 112 ? 0.317 14.173 30.022 1.00 26.29 155 LYS D CA 1
ATOM 8657 C C . LYS D 1 112 ? 0.265 14.828 28.645 1.00 27.16 155 LYS D C 1
ATOM 8658 O O . LYS D 1 112 ? 0.594 15.993 28.494 1.00 26.81 155 LYS D O 1
ATOM 8677 N N . PRO D 1 113 ? -0.174 14.089 27.617 1.00 24.91 156 PRO D N 1
ATOM 8678 C CA . PRO D 1 113 ? -0.076 14.569 26.232 1.00 25.57 156 PRO D CA 1
ATOM 8679 C C . PRO D 1 113 ? -1.149 15.565 25.803 1.00 26.50 156 PRO D C 1
ATOM 8680 O O . PRO D 1 113 ? -2.283 15.472 26.293 1.00 33.07 156 PRO D O 1
ATOM 8691 N N . HIS D 1 114 ? -0.825 16.495 24.916 1.00 27.53 157 HIS D N 1
ATOM 8692 C CA . HIS D 1 114 ? -1.862 17.342 24.307 1.00 28.28 157 HIS D CA 1
ATOM 8693 C C . HIS D 1 114 ? -2.621 16.463 23.333 1.00 36.62 157 HIS D C 1
ATOM 8694 O O . HIS D 1 114 ? -2.017 15.656 22.630 1.00 30.24 157 HIS D O 1
ATOM 8708 N N . ALA D 1 115 ? -3.941 16.618 23.281 1.00 32.33 158 ALA D N 1
ATOM 8709 C CA . ALA D 1 115 ? -4.772 15.785 22.399 1.00 36.04 158 ALA D CA 1
ATOM 8710 C C . ALA D 1 115 ? -4.307 15.807 20.940 1.00 27.69 158 ALA D C 1
ATOM 8711 O O . ALA D 1 115 ? -4.481 14.824 20.225 1.00 37.39 158 ALA D O 1
ATOM 8718 N N . ASP D 1 116 ? -3.760 16.922 20.481 1.00 29.91 159 ASP D N 1
ATOM 8719 C CA . ASP D 1 116 ? -3.329 17.049 19.092 1.00 35.51 159 ASP D CA 1
ATOM 8720 C C . ASP D 1 116 ? -1.938 16.431 18.826 1.00 39.60 159 ASP D C 1
ATOM 8721 O O . ASP D 1 116 ? -1.439 16.459 17.701 1.00 35.78 159 ASP D O 1
ATOM 8730 N N . GLY D 1 117 ? -1.321 15.896 19.874 1.00 31.19 160 GLY D N 1
ATOM 8731 C CA . GLY D 1 117 ? -0.024 15.253 19.751 1.00 32.27 160 GLY D CA 1
ATOM 8732 C C . GLY D 1 117 ? 1.144 16.224 19.608 1.00 32.27 160 GLY D C 1
ATOM 8733 O O . GLY D 1 117 ? 2.249 15.809 19.197 1.00 31.27 160 GLY D O 1
ATOM 8737 N N . SER D 1 118 ? 0.955 17.491 19.985 1.00 28.94 161 SER D N 1
ATOM 8738 C CA . SER D 1 118 ? 1.981 18.479 19.735 1.00 31.05 161 SER D CA 1
ATOM 8739 C C . SER D 1 118 ? 2.924 18.670 20.931 1.00 22.44 161 SER D C 1
ATOM 8740 O O . SER D 1 118 ? 3.829 19.506 20.875 1.00 29.33 161 SER D O 1
ATOM 8748 N N . GLY D 1 119 ? 2.699 17.919 21.988 1.00 24.44 162 GLY D N 1
ATOM 8749 C CA . GLY D 1 119 ? 3.496 18.069 23.190 1.00 24.67 162 GLY D CA 1
ATOM 8750 C C . GLY D 1 119 ? 2.794 17.533 24.415 1.00 22.43 162 GLY D C 1
ATOM 8751 O O . GLY D 1 119 ? 1.887 16.700 24.314 1.00 25.07 162 GLY D O 1
ATOM 8755 N N . TYR D 1 120 ? 3.247 17.996 25.578 1.00 23.16 163 TYR D N 1
ATOM 8756 C CA . TYR D 1 120 ? 2.830 17.453 26.860 1.00 24.55 163 TYR D CA 1
ATOM 8757 C C . TYR D 1 120 ? 2.777 18.567 27.882 1.00 22.13 163 TYR D C 1
ATOM 8758 O O . TYR D 1 120 ? 3.421 19.592 27.726 1.00 23.14 163 TYR D O 1
ATOM 8776 N N . PHE D 1 121 ? 2.047 18.349 28.966 1.00 21.64 164 PHE D N 1
ATOM 8777 C CA . PHE D 1 121 ? 2.281 19.126 30.166 1.00 21.82 164 PHE D CA 1
ATOM 8778 C C . PHE D 1 121 ? 3.111 18.235 31.066 1.00 20.55 164 PHE D C 1
ATOM 8779 O O . PHE D 1 121 ? 2.812 17.025 31.255 1.00 25.37 164 PHE D O 1
ATOM 8796 N N . ILE D 1 122 ? 4.148 18.809 31.641 1.00 19.55 165 ILE D N 1
ATOM 8797 C CA . ILE D 1 122 ? 4.928 18.156 32.669 1.00 20.66 165 ILE D CA 1
ATOM 8798 C C . ILE D 1 122 ? 4.699 18.932 33.953 1.00 22.87 165 ILE D C 1
ATOM 8799 O O . ILE D 1 122 ? 4.980 20.136 34.038 1.00 23.11 165 ILE D O 1
ATOM 8815 N N . SER D 1 123 ? 4.171 18.239 34.941 1.00 21.13 166 SER D N 1
ATOM 8816 C CA . SER D 1 123 ? 3.698 18.898 36.152 1.00 23.10 166 SER D CA 1
ATOM 8817 C C . SER D 1 123 ? 4.185 18.231 37.421 1.00 23.41 166 SER D C 1
ATOM 8818 O O . SER D 1 123 ? 4.150 16.999 37.557 1.00 25.76 166 SER D O 1
ATOM 8826 N N . LEU D 1 124 ? 4.622 19.051 38.360 1.00 21.15 167 LEU D N 1
ATOM 8827 C CA . LEU D 1 124 ? 5.109 18.608 39.643 1.00 22.84 167 LEU D CA 1
ATOM 8828 C C . LEU D 1 124 ? 4.148 19.058 40.727 1.00 25.28 167 LEU D C 1
ATOM 8829 O O . LEU D 1 124 ? 3.785 20.230 40.768 1.00 23.21 167 LEU D O 1
ATOM 8845 N N . SER D 1 125 ? 3.720 18.094 41.548 1.00 25.85 168 SER D N 1
ATOM 8846 C CA . SER D 1 125 ? 2.898 18.356 42.732 1.00 25.13 168 SER D CA 1
ATOM 8847 C C . SER D 1 125 ? 3.773 18.164 43.945 1.00 25.83 168 SER D C 1
ATOM 8848 O O . SER D 1 125 ? 4.526 17.165 44.056 1.00 27.95 168 SER D O 1
ATOM 8856 N N . VAL D 1 126 ? 3.716 19.129 44.855 1.00 27.51 169 VAL D N 1
ATOM 8857 C CA . VAL D 1 126 ? 4.542 19.075 46.059 1.00 25.14 169 VAL D CA 1
ATOM 8858 C C . VAL D 1 126 ? 3.649 19.331 47.283 1.00 30.92 169 VAL D C 1
ATOM 8859 O O . VAL D 1 126 ? 3.145 20.434 47.459 1.00 30.64 169 VAL D O 1
ATOM 8872 N N . ASN D 1 127 ? 3.475 18.320 48.125 1.00 32.94 170 ASN D N 1
ATOM 8873 C CA . ASN D 1 127 ? 2.639 18.464 49.316 1.00 45.37 170 ASN D CA 1
ATOM 8874 C C . ASN D 1 127 ? 3.476 18.468 50.561 1.00 49.94 170 ASN D C 1
ATOM 8875 O O . ASN D 1 127 ? 4.048 17.436 50.926 1.00 48.72 170 ASN D O 1
ATOM 8886 N N . ASN D 1 128 ? 3.552 19.627 51.207 1.00 46.64 171 ASN D N 1
ATOM 8887 C CA . ASN D 1 128 ? 4.175 19.733 52.521 1.00 58.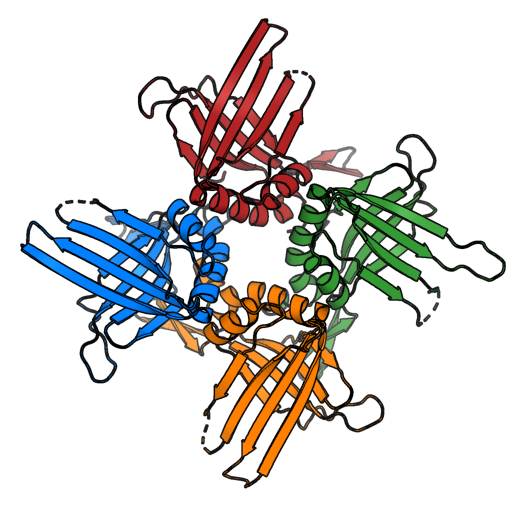62 171 ASN D CA 1
ATOM 8888 C C . ASN D 1 128 ? 3.116 19.633 53.622 1.00 59.00 171 ASN D C 1
ATOM 8889 O O . ASN D 1 128 ? 2.237 20.494 53.735 1.00 55.99 171 ASN D O 1
ATOM 8900 N N . SER D 1 129 ? 3.200 18.570 54.417 1.00 64.33 172 SER D N 1
ATOM 8901 C CA . SER D 1 129 ? 2.234 18.326 55.484 1.00 65.68 172 SER D CA 1
ATOM 8902 C C . SER D 1 129 ? 2.579 19.114 56.745 1.00 66.36 172 SER D C 1
ATOM 8903 O O . SER D 1 129 ? 1.703 19.406 57.559 1.00 68.24 172 SER D O 1
ATOM 8911 N N . ILE D 1 130 ? 3.860 19.442 56.904 1.00 66.71 173 ILE D N 1
ATOM 8912 C CA . ILE D 1 130 ? 4.296 20.317 57.982 1.00 66.08 173 ILE D CA 1
ATOM 8913 C C . ILE D 1 130 ? 3.542 21.630 57.876 1.00 64.92 173 ILE D C 1
ATOM 8914 O O . ILE D 1 130 ? 2.799 22.009 58.778 1.00 68.62 173 ILE D O 1
ATOM 8930 N N . LEU D 1 131 ? 3.725 22.308 56.749 1.00 65.06 174 LEU D N 1
ATOM 8931 C CA . LEU D 1 131 ? 3.225 23.663 56.565 1.00 62.16 174 LEU D CA 1
ATOM 8932 C C . LEU D 1 131 ? 1.814 23.684 55.975 1.00 56.82 174 LEU D C 1
ATOM 8933 O O . LEU D 1 131 ? 1.226 24.748 55.799 1.00 59.68 174 LEU D O 1
ATOM 8949 N N . LYS D 1 132 ? 1.284 22.507 55.663 1.00 58.21 175 LYS D N 1
ATOM 8950 C CA . LYS D 1 132 ? -0.048 22.368 55.074 1.00 61.69 175 LYS D CA 1
ATOM 8951 C C . LYS D 1 132 ? -0.208 23.151 53.765 1.00 59.83 175 LYS D C 1
ATOM 8952 O O . LYS D 1 132 ? -1.084 24.008 53.642 1.00 60.95 175 LYS D O 1
ATOM 8971 N N . THR D 1 133 ? 0.639 22.835 52.787 1.00 53.36 176 THR D N 1
ATOM 8972 C CA . THR D 1 133 ? 0.576 23.469 51.479 1.00 44.76 176 THR D CA 1
ATOM 8973 C C . THR D 1 133 ? 0.620 22.420 50.370 1.00 43.99 176 THR D C 1
ATOM 8974 O O . THR D 1 133 ? 1.170 21.338 50.548 1.00 44.21 176 THR D O 1
ATOM 8985 N N . ASN D 1 134 ? -0.000 22.760 49.247 1.00 40.66 177 ASN D N 1
ATOM 8986 C CA . ASN D 1 134 ? 0.056 21.973 48.035 1.00 40.27 177 ASN D CA 1
ATOM 8987 C C . ASN D 1 134 ? 0.388 22.897 46.856 1.00 33.39 177 ASN D C 1
ATOM 8988 O O . ASN D 1 134 ? -0.422 23.746 46.472 1.00 36.62 177 ASN D O 1
ATOM 8999 N N . ASP D 1 135 ? 1.578 22.698 46.285 1.00 31.48 178 ASP D N 1
ATOM 9000 C CA . ASP D 1 135 ? 2.086 23.510 45.168 1.00 29.33 178 ASP D CA 1
ATOM 9001 C C . ASP D 1 135 ? 2.114 22.677 43.863 1.00 29.11 178 ASP D C 1
ATOM 9002 O O . ASP D 1 135 ? 2.633 21.559 43.863 1.00 28.21 178 ASP D O 1
ATOM 9011 N N . TYR D 1 136 ? 1.575 23.252 42.783 1.00 26.30 179 TYR D N 1
ATOM 9012 C CA . TYR D 1 136 ? 1.498 22.616 41.476 1.00 23.03 179 TYR D CA 1
ATOM 9013 C C . TYR D 1 136 ? 2.282 23.464 40.467 1.00 22.28 179 TYR D C 1
ATOM 9014 O O . TYR D 1 136 ? 1.954 24.615 40.227 1.00 22.95 179 TYR D O 1
ATOM 9032 N N . PHE D 1 137 ? 3.335 22.879 39.915 1.00 21.57 180 PHE D N 1
ATOM 9033 C CA . PHE D 1 137 ? 4.195 23.521 38.936 1.00 21.04 180 PHE D CA 1
ATOM 9034 C C . PHE D 1 137 ? 3.945 22.878 37.586 1.00 22.46 180 PHE D C 1
ATOM 9035 O O . PHE D 1 137 ? 4.292 21.704 37.383 1.00 24.99 180 PHE D O 1
ATOM 9052 N N . VAL D 1 138 ? 3.417 23.646 36.656 1.00 20.89 181 VAL D N 1
ATOM 9053 C CA . VAL D 1 138 ? 2.930 23.112 35.384 1.00 21.28 181 VAL D CA 1
ATOM 9054 C C . VAL D 1 138 ? 3.720 23.713 34.232 1.00 21.09 181 VAL D C 1
ATOM 9055 O O . VAL D 1 138 ? 3.804 24.915 34.095 1.00 21.40 181 VAL D O 1
ATOM 9068 N N . VAL D 1 139 ? 4.329 22.873 33.418 1.00 20.53 182 VAL D N 1
ATOM 9069 C CA . VAL D 1 139 ? 5.191 23.345 32.335 1.00 20.88 182 VAL D CA 1
ATOM 9070 C C . VAL D 1 139 ? 4.839 22.623 31.031 1.00 20.61 182 VAL D C 1
ATOM 9071 O O . VAL D 1 139 ? 5.043 21.407 30.907 1.00 21.60 182 VAL D O 1
ATOM 9084 N N . PRO D 1 140 ? 4.285 23.355 30.063 1.00 20.29 183 PRO D N 1
ATOM 9085 C CA . PRO D 1 140 ? 4.101 22.710 28.779 1.00 20.27 183 PRO D CA 1
ATOM 9086 C C . PRO D 1 140 ? 5.447 22.485 28.105 1.00 19.75 183 PRO D C 1
ATOM 9087 O O . PRO D 1 140 ? 6.373 23.296 28.233 1.00 20.78 183 PRO D O 1
ATOM 9098 N N . VAL D 1 141 ? 5.509 21.387 27.364 1.00 20.67 184 VAL D N 1
ATOM 9099 C CA . VAL D 1 141 ? 6.708 21.010 26.621 1.00 22.22 184 VAL D CA 1
ATOM 9100 C C . VAL D 1 141 ? 6.292 20.620 25.208 1.00 21.95 184 VAL D C 1
ATOM 9101 O O . VAL D 1 141 ? 5.382 19.794 25.027 1.00 22.63 184 VAL D O 1
ATOM 9114 N N . THR D 1 142 ? 6.932 21.208 24.197 1.00 22.10 185 THR D N 1
ATOM 9115 C CA . THR D 1 142 ? 6.608 20.884 22.821 1.00 24.41 185 THR D CA 1
ATOM 9116 C C . THR D 1 142 ? 7.170 19.510 22.414 1.00 22.53 185 THR D C 1
ATOM 9117 O O . THR D 1 142 ? 8.009 18.901 23.104 1.00 21.84 185 THR D O 1
ATOM 9128 N N . LYS D 1 143 ? 6.678 19.005 21.297 1.00 20.14 186 LYS D N 1
ATOM 9129 C CA . LYS D 1 143 ? 7.205 17.788 20.730 1.00 24.27 186 LYS D CA 1
ATOM 9130 C C . LYS D 1 143 ? 8.751 17.873 20.623 1.00 19.86 186 LYS D C 1
ATOM 9131 O O . LYS D 1 143 ? 9.466 16.941 21.024 1.00 21.18 186 LYS D O 1
ATOM 9150 N N . ALA D 1 144 ? 9.232 18.995 20.117 1.00 22.05 187 ALA D N 1
ATOM 9151 C CA . ALA D 1 144 ? 10.685 19.205 19.941 1.00 21.22 187 ALA D CA 1
ATOM 9152 C C . ALA D 1 144 ? 11.440 19.151 21.265 1.00 21.61 187 ALA D C 1
ATOM 9153 O O . ALA D 1 144 ? 12.502 18.509 21.377 1.00 20.50 187 ALA D O 1
ATOM 9160 N N . GLU D 1 145 ? 10.913 19.850 22.257 1.00 20.82 188 GLU D N 1
ATOM 9161 C CA . GLU D 1 145 ? 11.500 19.888 23.598 1.00 20.31 188 GLU D CA 1
ATOM 9162 C C . GLU D 1 145 ? 11.489 18.493 24.255 1.00 21.01 188 GLU D C 1
ATOM 9163 O O . GLU D 1 145 ? 12.458 18.121 24.923 1.00 20.69 188 GLU D O 1
ATOM 9175 N N . PHE D 1 146 ? 10.420 17.720 24.081 1.00 17.85 189 PHE D N 1
ATOM 9176 C CA . PHE D 1 146 ? 10.380 16.396 24.644 1.00 21.86 189 PHE D CA 1
ATOM 9177 C C . PHE D 1 146 ? 11.368 15.460 23.926 1.00 20.17 189 PHE D C 1
ATOM 9178 O O . PHE D 1 146 ? 11.910 14.552 24.539 1.00 20.66 189 PHE D O 1
ATOM 9195 N N . ALA D 1 147 ? 11.591 15.712 22.642 1.00 18.90 190 ALA D N 1
ATOM 9196 C CA . ALA D 1 147 ? 12.556 14.940 21.844 1.00 20.59 190 ALA D CA 1
ATOM 9197 C C . ALA D 1 147 ? 13.981 15.188 22.353 1.00 18.33 190 ALA D C 1
ATOM 9198 O O . ALA D 1 147 ? 14.798 14.233 22.464 1.00 20.34 190 ALA D O 1
ATOM 9205 N N . VAL D 1 148 ? 14.284 16.427 22.704 1.00 19.02 191 VAL D N 1
ATOM 9206 C CA . VAL D 1 148 ? 15.552 16.723 23.368 1.00 18.28 191 VAL D CA 1
ATOM 9207 C C . VAL D 1 148 ? 15.651 15.904 24.648 1.00 18.33 191 VAL D C 1
ATOM 9208 O O . VAL D 1 148 ? 16.642 15.212 24.894 1.00 19.60 191 VAL D O 1
ATOM 9221 N N . MET D 1 149 ? 14.613 15.962 25.493 1.00 20.20 192 MET D N 1
ATOM 9222 C CA . MET D 1 149 ? 14.667 15.179 26.725 1.00 20.64 192 MET D CA 1
ATOM 9223 C C . MET D 1 149 ? 14.856 13.688 26.467 1.00 20.38 192 MET D C 1
ATOM 9224 O O . MET D 1 149 ? 15.700 13.025 27.121 1.00 22.45 192 MET D O 1
ATOM 9238 N N . LYS D 1 150 ? 14.092 13.127 25.531 1.00 20.65 193 LYS D N 1
ATOM 9239 C CA . LYS D 1 150 ? 14.172 11.687 25.265 1.00 23.35 193 LYS D CA 1
ATOM 9240 C C . LYS D 1 150 ? 15.596 11.318 24.793 1.00 23.10 193 LYS D C 1
ATOM 9241 O O . LYS D 1 150 ? 16.204 10.309 25.238 1.00 21.76 193 LYS D O 1
ATOM 9260 N N . THR D 1 151 ? 16.148 12.130 23.905 1.00 20.16 194 THR D N 1
ATOM 9261 C CA . THR D 1 151 ? 17.504 11.851 23.402 1.00 20.91 194 THR D CA 1
ATOM 9262 C C . THR D 1 151 ? 18.574 11.999 24.500 1.00 22.75 194 THR D C 1
ATOM 9263 O O . THR D 1 151 ? 19.488 11.137 24.668 1.00 22.72 194 THR D O 1
ATOM 9274 N N . ALA D 1 152 ? 18.507 13.104 25.226 1.00 21.28 195 ALA D N 1
ATOM 9275 C CA . ALA D 1 152 ? 19.468 13.393 26.296 1.00 24.23 195 ALA D CA 1
ATOM 9276 C C . ALA D 1 152 ? 19.355 12.363 27.394 1.00 25.19 195 ALA D C 1
ATOM 9277 O O . ALA D 1 152 ? 20.371 11.896 27.910 1.00 23.69 195 ALA D O 1
ATOM 9284 N N . PHE D 1 153 ? 18.126 12.004 27.746 1.00 21.77 196 PHE D N 1
ATOM 9285 C CA . PHE D 1 153 ? 17.909 11.004 28.780 1.00 26.02 196 PHE D CA 1
ATOM 9286 C C . PHE D 1 153 ? 18.405 9.619 28.364 1.00 22.46 196 PHE D C 1
ATOM 9287 O O . PHE D 1 153 ? 18.975 8.934 29.203 1.00 24.16 196 PHE D O 1
ATOM 9304 N N . SER D 1 154 ? 18.129 9.193 27.120 1.00 22.35 197 SER D N 1
ATOM 9305 C CA . SER D 1 154 ? 18.630 7.935 26.585 1.00 23.25 197 SER D CA 1
ATOM 9306 C C . SER D 1 154 ? 20.154 7.893 26.602 1.00 23.57 197 SER D C 1
ATOM 9307 O O . SER D 1 154 ? 20.776 6.858 26.938 1.00 22.99 197 SER D O 1
ATOM 9315 N N . PHE D 1 155 ? 20.768 9.010 26.230 1.00 22.14 198 PHE D N 1
ATOM 9316 C CA . PHE D 1 155 ? 22.225 9.146 26.366 1.00 22.21 198 PHE D CA 1
ATOM 9317 C C . PHE D 1 155 ? 22.685 9.016 27.797 1.00 22.76 198 PHE D C 1
ATOM 9318 O O . PHE D 1 155 ? 23.650 8.304 28.071 1.00 23.04 198 PHE D O 1
ATOM 9335 N N . ALA D 1 156 ? 21.987 9.666 28.717 1.00 21.92 199 ALA D N 1
ATOM 9336 C CA . ALA D 1 156 ? 22.416 9.685 30.107 1.00 22.93 199 ALA D CA 1
ATOM 9337 C C . ALA D 1 156 ? 22.162 8.336 30.832 1.00 22.98 199 ALA D C 1
ATOM 9338 O O . ALA D 1 156 ? 22.823 8.035 31.816 1.00 24.67 199 ALA D O 1
ATOM 9345 N N . LEU D 1 157 ? 21.213 7.553 30.343 1.00 21.37 200 LEU D N 1
ATOM 9346 C CA . LEU D 1 157 ? 20.708 6.388 31.092 1.00 24.84 200 LEU D CA 1
ATOM 9347 C C . LEU D 1 157 ? 21.827 5.379 31.435 1.00 21.83 200 LEU D C 1
ATOM 9348 O O . LEU D 1 157 ? 21.977 4.994 32.594 1.00 25.76 200 LEU D O 1
ATOM 9364 N N . PRO D 1 158 ? 22.635 4.985 30.442 1.00 22.02 201 PRO D N 1
ATOM 9365 C CA . PRO D 1 158 ? 23.750 4.060 30.761 1.00 23.16 201 PRO D CA 1
ATOM 9366 C C . PRO D 1 158 ? 24.717 4.626 31.773 1.00 24.81 201 PRO D C 1
ATOM 9367 O O . PRO D 1 158 ? 25.277 3.891 32.589 1.00 27.33 201 PRO D O 1
ATOM 9378 N N . HIS D 1 159 ? 24.925 5.931 31.733 1.00 22.99 202 HIS D N 1
ATOM 9379 C CA . HIS D 1 159 ? 25.808 6.588 32.682 1.00 25.77 202 HIS D CA 1
ATOM 9380 C C . HIS D 1 159 ? 25.220 6.586 34.080 1.00 26.48 202 HIS D C 1
ATOM 9381 O O . HIS D 1 159 ? 25.914 6.287 35.054 1.00 28.70 202 HIS D O 1
ATOM 9395 N N . ILE D 1 160 ? 23.940 6.927 34.215 1.00 23.86 203 ILE D N 1
ATOM 9396 C CA . ILE D 1 160 ? 23.360 6.925 35.558 1.00 23.40 203 ILE D CA 1
ATOM 9397 C C . ILE D 1 160 ? 23.180 5.491 36.125 1.00 26.60 203 ILE D C 1
ATOM 9398 O O . ILE D 1 160 ? 23.169 5.321 37.339 1.00 30.77 203 ILE D O 1
ATOM 9414 N N . MET D 1 161 ? 23.107 4.485 35.252 1.00 28.76 204 MET D N 1
ATOM 9415 C CA . MET D 1 161 ? 23.045 3.076 35.662 1.00 29.28 204 MET D CA 1
ATOM 9416 C C . 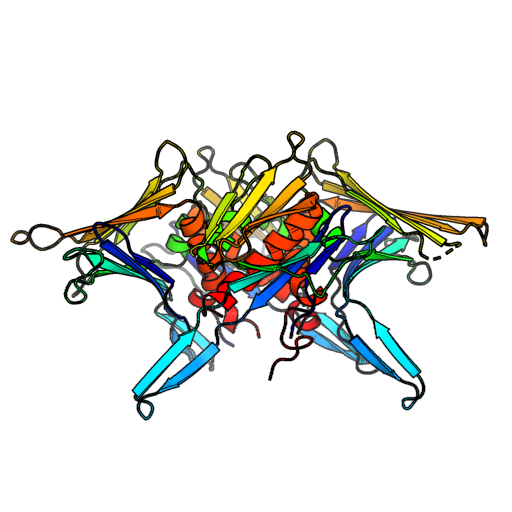MET D 1 161 ? 24.412 2.481 36.029 1.00 33.33 204 MET D C 1
ATOM 9417 O O . MET D 1 161 ? 24.487 1.336 36.489 1.00 33.95 204 MET D O 1
ATOM 9431 N N . GLY D 1 162 ? 25.482 3.213 35.736 1.00 27.94 205 GLY D N 1
ATOM 9432 C CA . GLY D 1 162 ? 26.851 2.725 35.865 1.00 34.26 205 GLY D CA 1
ATOM 9433 C C . GLY D 1 162 ? 27.291 1.696 34.829 1.00 36.43 205 GLY D C 1
ATOM 9434 O O . GLY D 1 162 ? 28.101 0.831 35.122 1.00 30.77 205 GLY D O 1
ATOM 9438 N N . TRP D 1 163 ? 26.760 1.777 33.614 1.00 26.32 206 TRP D N 1
ATOM 9439 C CA . TRP D 1 163 ? 27.231 0.939 32.519 1.00 28.06 206 TRP D CA 1
ATOM 9440 C C . TRP D 1 163 ? 28.260 1.609 31.632 1.00 36.40 206 TRP D C 1
ATOM 9441 O O . TRP D 1 163 ? 28.912 0.943 30.827 1.00 40.82 206 TRP D O 1
ATOM 9462 N N . ASN D 1 164 ? 28.415 2.917 31.728 1.00 34.90 207 ASN D N 1
ATOM 9463 C CA . ASN D 1 164 ? 29.422 3.540 30.874 1.00 39.19 207 ASN D CA 1
ATOM 9464 C C . ASN D 1 164 ? 30.819 2.902 31.053 1.00 51.98 207 ASN D C 1
ATOM 9465 O O . ASN D 1 164 ? 31.475 3.038 32.104 1.00 55.74 207 ASN D O 1
#

GO terms:
  GO:0003697 single-stranded DNA binding (F, IDA)
  GO:0003729 mRNA binding (F, IDA)
  GO:0005739 mitochondrion (C, IDA)
  GO:0006952 defense response (P, TAS)
  GO:0003729 mRNA binding (F, HDA)
  GO:0006281 DNA repair (P, IMP)
  GO:0005515 protein binding (F, IPI)

Organism: Arabidopsis thaliana (NCBI:txid3702)

Sequence (602 aa):
RLFAPYSIFKGKAALSVEPVLPSFTEIDSGNLRIDRRGSLMMTFMPAIGERKYDWEKKQKFALSPTEVGSLISMGSKDSSEFFHDPQVRKSLSVKPHADGSGYFISLSVNNSILKTNDYFVVPVTKAEFAVMKTAFSFALPHIMGWNRLTGHLERLFAPYSIFKGKAALSVEPVLPSFTEIDSGNLRIDRRGSLMMTFMPAIGERKYDWEKKQKFALSPTEVGSLISMGSKDSSEFFHDPQVRKSLSVKPHADGSGYFISLSVNNSILKTNDYFVVPVTKAEFAVMKTAFSFALPHIMGWNRLTGRLFAPYSIFKGKAALSVEPVLPSFTEIDSGNLRIDRRGSLMMTFMPAIGERKYDWEKKQKFALSPTEVGSLISMGSKDSSEFFHDPGQVRKSLSVKPHADGSGYFISLSVNNSILKTNDYFVVPVTKAEFAVMKTAFSFALPHIMGWNRLTGLFAPYSIFKGKAALSVEPVLPSFTEIDSGNLRIDRRGSLMMTFMPAIGERKYDWEKKQKFALSPTEVGSLISMGSKDSSEFFHDPVRKSLSVKPHADGSGYFISLSVNNSILKTNDYFVVPVTKAEFAVMKTAFSFALPHIMGWN

Solvent-accessible surface area: 31532 Å² total; per-residue (Å²): 140,42,45,2,56,18,36,6,114,53,72,156,0,1,1,23,0,18,7,27,28,44,48,121,51,107,72,97,124,27,124,106,136,65,78,108,176,16,10,1,45,0,17,0,26,29,32,109,40,152,216,120,42,29,134,148,134,62,46,86,2,37,0,46,32,42,26,1,0,20,1,31,30,5,30,48,182,48,61,10,86,18,133,49,95,129,115,53,105,44,27,0,14,0,99,38,54,117,114,17,56,2,9,106,0,12,0,32,5,64,28,79,135,122,188,60,108,55,128,11,19,0,44,1,63,81,15,18,3,6,0,2,61,26,0,1,32,56,1,0,1,21,7,18,1,6,16,158,106,48,7,146,73,229,232,35,66,0,40,20,31,5,109,51,72,168,1,2,1,22,1,34,18,64,67,16,25,30,70,115,82,116,108,40,36,38,102,56,84,166,218,6,14,1,48,1,14,0,12,34,31,88,49,152,214,101,19,40,143,152,132,98,49,83,3,38,0,42,25,43,25,1,0,22,2,31,31,9,33,65,180,50,72,9,90,18,150,51,100,122,114,50,133,40,25,0,10,0,104,40,46,115,118,22,56,3,10,95,0,9,0,39,2,67,24,40,119,131,159,70,102,65,142,14,31,0,43,1,62,91,16,21,3,5,0,2,63,29,0,2,35,60,1,0,2,23,3,13,0,0,24,117,26,1,46,222,112,13,24,58,25,37,9,92,45,63,159,0,1,3,20,4,68,7,49,63,15,34,45,72,105,71,118,111,42,39,63,108,28,88,106,140,3,12,0,40,0,15,0,27,26,30,111,40,163,154,127,34,23,177,137,126,89,54,99,3,38,0,42,14,41,25,0,0,22,1,24,35,9,33,60,182,53,70,11,88,19,138,56,76,143,136,162,66,148,36,17,0,8,0,83,31,77,111,114,28,63,4,12,61,0,22,0,22,2,47,36,69,173,160,117,118,43,49,138,13,46,0,56,1,65,82,15,20,3,7,0,2,63,29,1,2,38,58,0,0,2,38,1,9,1,2,48,157,27,26,108,125,21,58,60,16,34,6,76,45,67,157,1,1,0,20,1,45,11,48,68,25,48,82,84,121,83,87,122,47,117,91,128,77,69,157,158,3,16,0,33,0,27,0,28,27,29,120,35,161,149,130,34,30,164,142,127,75,56,94,3,39,0,26,4,47,26,0,0,20,2,26,30,8,35,59,177,47,72,12,90,18,138,57,89,136,96,137,42,18,0,12,0,108,40,48,112,116,24,55,2,12,92,0,21,0,34,10,43,27,93,148,123,133,57,70,70,149,15,46,0,42,1,62,83,15,18,5,6,0,2,63,23,0,2,40,64,2,0,4,51,1,18,15,0,94

Radius of gyration: 26.34 Å; Cα contacts (8 Å, |Δi|>4): 1406; chains: 4; bounding box: 56×84×76 Å